Protein AF-A0A2D5AQQ8-F1 (afdb_monomer_lite)

Radius of gyration: 38.86 Å; chains: 1; bounding box: 96×101×120 Å

Sequence (635 aa):
MEVTKKHKAITQNGSYPTLLGGVRILVLSFFFGLIFVCGRGFGGDHSVTSSLGKLTEPLASTINFSTFNPGEGESTKQNLGEILSLFDQFLKAQQISPDGTPEDLDRLYALISRDFIFSTAREDFYDDLYDEIDDKSDKLAEKLEDWEDDQRDADKTGEARKNEKQKPDLGAYLGLRTQAEPLKAQRNQYRQYVAFEKPTLTLLNEARRYPENLRLRQEACNVAIRNLYSLFADQFLGKKDFDPNERNRREKSLVIKAFLFKAQRNRTRFYDDRERGVLVGRWAAKREATNLVDPSRSDRFVGPEILAKLSHEEVSRLDISPTNPMWHTHEVMSKRPDTWSEIERFVEKKVTQELLSKKSFRKDYPDFSYSLSAARRVLFWDDIKVTATSPKADVRDSFDQEWKIKWGEESVVEPVANRLRLLAGSRFSDLCYADICGSSHLLILPSALQRSMNPNKVMPLTKSEFLREMSASRYNFNAEPFIHSSGVITESNADEILAGLPLEAMKPFRKKRLIGRTWIRFRESMVEAKHDVINSGGPVSTDSAVAARDRALRQAMVVSFWTADVDVKEDNHRAVWVRDFGGYPGDQYLEYFHDPGSSLGGLRRSGEVNKLHYRSGTGGFLWADASGMSVYSNS

Foldseek 3Di:
DDDDDDDDDDDDDDDDDDDDDDDDDDDDDPDDDPDDDDDDDDDDDDAPLPQADPLCVVVVVPDDCVVPDDDPPDDPVVVLVVLLVSVCVSCVVLVAHLLQFLVCLVSLLVRLVVRLVVLVVLLVVLVVVLCVLVVVLVVLVVQQVVVVVVQVVCVVVVNNPDCPVPHRDPVVSVVSVVVNVVSVVSNVSSVVVNVLCVVLSVLSVVCVVCVVQRVSSSVSRLVSSLVVSLSSLCSVVPDRPDDCPPPPPPSSCVSSVVSVVVNVVVVVVDPDVVQQQHFCALPSLVLAAWQWDQPVGLPDTQHSVNSRGGGNNSVVNIWGRCQDQWFHTPVCCVVCVCLVVLVQQQQQVVLQVVQCVPVVLCVVPVPDTGGPQLFQQEWEFDAWDQPDPFGKGWIAGLSRFIKMKGDDQLQPLQCVLQSVSVSLTTNDAWDKDKDAQLPGGKYWFDDPVSCVVCVPGQGQQEPVSVQVVSCVGPVNDRCVLFWPDKDFAAPVCLCVRCVSHDPSGDPCNDSVNRHGTMMTTTNIMMMTGDGPQKAWPFFDDPPPVNCSHHPSSVSQVLSLVQQLFQPPDRRQWTWIWHACRPNDHGIGIHIYGYDRHDGNDDPDPRVDHDPPPDPDDQDFDWDADPVGTDGDDPD

pLDDT: mean 73.11, std 22.06, range [23.16, 98.56]

Structure (mmCIF, N/CA/C/O backbone):
data_AF-A0A2D5AQQ8-F1
#
_entry.id   AF-A0A2D5AQQ8-F1
#
loop_
_atom_site.group_PDB
_atom_site.id
_atom_site.type_symbol
_atom_site.label_atom_id
_atom_site.label_alt_id
_atom_site.label_comp_id
_atom_site.label_asym_id
_atom_site.label_entity_id
_atom_site.label_seq_id
_atom_site.pdbx_PDB_ins_code
_atom_site.Cartn_x
_atom_site.Cartn_y
_atom_site.Cartn_z
_atom_site.occupancy
_atom_site.B_iso_or_equiv
_atom_site.auth_seq_id
_atom_site.auth_comp_id
_atom_site.auth_asym_id
_atom_site.auth_atom_id
_atom_site.pdbx_PDB_model_num
ATOM 1 N N . MET A 1 1 ? -19.494 -53.078 -33.749 1.00 33.94 1 MET A N 1
ATOM 2 C CA . MET A 1 1 ? -20.031 -53.043 -35.124 1.00 33.94 1 MET A CA 1
ATOM 3 C C . MET A 1 1 ? -19.773 -51.640 -35.651 1.00 33.94 1 MET A C 1
ATOM 5 O O . MET A 1 1 ? -20.525 -50.735 -35.338 1.00 33.94 1 MET A O 1
ATOM 9 N N . GLU A 1 2 ? -18.564 -51.324 -36.121 1.00 32.50 2 GLU A N 1
ATOM 10 C CA . GLU A 1 2 ? -18.098 -51.587 -37.498 1.00 32.50 2 GLU A CA 1
ATOM 11 C C . GLU A 1 2 ? -19.203 -51.379 -38.534 1.00 32.50 2 GLU A C 1
ATOM 13 O O . GLU A 1 2 ? -20.116 -52.191 -38.582 1.00 32.50 2 GLU A O 1
ATOM 18 N N . VAL A 1 3 ? -19.099 -50.318 -39.344 1.00 31.08 3 VAL A N 1
ATOM 19 C CA . VAL A 1 3 ? -18.904 -50.411 -40.803 1.00 31.08 3 VAL A CA 1
ATOM 20 C C . VAL A 1 3 ? -18.292 -49.093 -41.303 1.00 31.08 3 VAL A C 1
ATOM 22 O O . VAL A 1 3 ? -18.870 -48.015 -41.205 1.00 31.08 3 VAL A O 1
ATOM 25 N N . THR A 1 4 ? -17.097 -49.222 -41.862 1.00 35.16 4 THR A N 1
ATOM 26 C CA . THR A 1 4 ? -16.365 -48.282 -42.714 1.00 35.16 4 THR A CA 1
ATOM 27 C C . THR A 1 4 ? -16.947 -48.258 -44.132 1.00 35.16 4 THR A C 1
ATOM 29 O O . THR A 1 4 ? -17.291 -49.308 -44.666 1.00 35.16 4 THR A O 1
ATOM 32 N N . LYS A 1 5 ? -16.934 -47.103 -44.820 1.00 34.84 5 LYS A N 1
ATOM 33 C CA . LYS A 1 5 ? -16.882 -47.061 -46.297 1.00 34.84 5 LYS A CA 1
ATOM 34 C C . LYS A 1 5 ? -15.979 -45.934 -46.814 1.00 34.84 5 LYS A C 1
ATOM 36 O O . LYS A 1 5 ? -16.268 -44.754 -46.663 1.00 34.84 5 LYS A O 1
ATOM 41 N N . LYS A 1 6 ? -14.884 -46.364 -47.452 1.00 33.94 6 LYS A N 1
ATOM 42 C CA . LYS A 1 6 ? -14.006 -45.635 -48.384 1.00 33.94 6 LYS A CA 1
ATOM 43 C C . LYS A 1 6 ? -14.600 -45.670 -49.799 1.00 33.94 6 LYS A C 1
ATOM 45 O O . LYS A 1 6 ? -14.971 -46.757 -50.223 1.00 33.94 6 LYS A O 1
ATOM 50 N N . HIS A 1 7 ? -14.480 -44.582 -50.562 1.00 29.20 7 HIS A N 1
ATOM 51 C CA . HIS A 1 7 ? -14.282 -44.511 -52.032 1.00 29.20 7 HIS A CA 1
ATOM 52 C C . HIS A 1 7 ? -13.494 -43.203 -52.276 1.00 29.20 7 HIS A C 1
ATOM 54 O O . HIS A 1 7 ? -13.897 -42.177 -51.746 1.00 29.20 7 HIS A O 1
ATOM 60 N N . LYS A 1 8 ? -12.247 -43.144 -52.769 1.00 28.86 8 LYS A N 1
ATOM 61 C CA . LYS A 1 8 ? -11.542 -43.619 -53.985 1.00 28.86 8 LYS A CA 1
ATOM 62 C C . LYS A 1 8 ? -11.820 -42.775 -55.252 1.00 28.86 8 LYS A C 1
ATOM 64 O O . LYS A 1 8 ? -12.834 -42.943 -55.906 1.00 28.86 8 LYS A O 1
ATOM 69 N N . ALA A 1 9 ? -10.848 -41.888 -55.502 1.00 29.45 9 ALA A N 1
ATOM 70 C CA . ALA A 1 9 ? -10.289 -41.298 -56.729 1.00 29.45 9 ALA A CA 1
ATOM 71 C C . ALA A 1 9 ? -10.974 -41.471 -58.100 1.00 29.45 9 ALA A C 1
ATOM 73 O O . ALA A 1 9 ? -11.244 -42.591 -58.526 1.00 29.45 9 ALA A O 1
ATOM 74 N N . ILE A 1 10 ? -11.004 -40.360 -58.854 1.00 27.42 10 ILE A N 1
ATOM 75 C CA . ILE A 1 10 ? -10.934 -40.308 -60.324 1.00 27.42 10 ILE A CA 1
ATOM 76 C C . ILE A 1 10 ? -9.926 -39.212 -60.731 1.00 27.42 10 ILE A C 1
ATOM 78 O O . ILE A 1 10 ? -9.945 -38.105 -60.197 1.00 27.42 10 ILE A O 1
ATOM 82 N N . THR A 1 11 ? -9.026 -39.574 -61.645 1.00 30.53 11 THR A N 1
ATOM 83 C CA . THR A 1 11 ? -7.992 -38.784 -62.343 1.00 30.53 11 THR A CA 1
ATOM 84 C C . THR A 1 11 ? -8.406 -38.501 -63.799 1.00 30.53 11 THR A C 1
ATOM 86 O O . THR A 1 11 ? -9.363 -39.113 -64.263 1.00 30.53 11 THR A O 1
ATOM 89 N N . GLN A 1 12 ? -7.590 -37.686 -64.507 1.00 28.55 12 GLN A N 1
ATOM 90 C CA . GLN A 1 12 ? -7.543 -37.370 -65.966 1.00 28.55 12 GLN A CA 1
ATOM 91 C C . GLN A 1 12 ? -8.239 -36.048 -66.354 1.00 28.55 12 GLN A C 1
ATOM 93 O O . GLN A 1 12 ? -9.327 -35.789 -65.866 1.00 28.55 12 GLN A O 1
ATOM 98 N N . ASN A 1 13 ? -7.731 -35.120 -67.183 1.00 27.23 13 ASN A N 1
ATOM 99 C CA . ASN A 1 13 ? -6.607 -34.940 -68.134 1.00 27.23 13 ASN A CA 1
ATOM 100 C C . ASN A 1 13 ? -6.286 -33.410 -68.128 1.00 27.23 13 ASN A C 1
ATOM 102 O O . ASN A 1 13 ? -7.141 -32.637 -67.718 1.00 27.23 13 ASN A O 1
ATOM 106 N N . GLY A 1 14 ? -5.143 -32.825 -68.498 1.00 25.64 14 GLY A N 1
ATOM 107 C CA . GLY A 1 14 ? -4.124 -33.152 -69.492 1.00 25.64 14 GLY A CA 1
ATOM 108 C C . GLY A 1 14 ? -4.125 -32.068 -70.586 1.00 25.64 14 GLY A C 1
ATOM 109 O O . GLY A 1 14 ? -5.029 -32.081 -71.408 1.00 25.64 14 GLY A O 1
ATOM 110 N N . SER A 1 15 ? -3.133 -31.163 -70.605 1.00 25.69 15 SER A N 1
ATOM 111 C CA . SER A 1 15 ? -2.663 -30.454 -71.819 1.00 25.69 15 SER A CA 1
ATOM 112 C C . SER A 1 15 ? -1.455 -29.545 -71.526 1.00 25.69 15 SER A C 1
ATOM 114 O O . SER A 1 15 ? -1.590 -28.497 -70.897 1.00 25.69 15 SER A O 1
ATOM 116 N N . TYR A 1 16 ? -0.284 -29.963 -72.015 1.00 27.75 16 TYR A N 1
ATOM 117 C CA . TYR A 1 16 ? 0.888 -29.120 -72.296 1.00 27.75 16 TYR A CA 1
ATOM 118 C C . TYR A 1 16 ? 0.703 -28.388 -73.641 1.00 27.75 16 TYR A C 1
ATOM 120 O O . TYR A 1 16 ? -0.118 -28.817 -74.456 1.00 27.75 16 TYR A O 1
ATOM 128 N N . PRO A 1 17 ? 1.514 -27.348 -73.915 1.00 36.34 17 PRO A N 1
ATOM 129 C CA . PRO A 1 17 ? 2.566 -27.575 -74.911 1.00 36.34 17 PRO A CA 1
ATOM 130 C C . PRO A 1 17 ? 3.938 -26.978 -74.540 1.00 36.34 17 PRO A C 1
ATOM 132 O O . PRO A 1 17 ? 4.071 -25.834 -74.116 1.00 36.34 17 PRO A O 1
ATOM 135 N N . THR A 1 18 ? 4.971 -27.785 -74.771 1.00 27.31 18 THR A N 1
ATOM 136 C CA . THR A 1 18 ? 6.353 -27.423 -75.142 1.00 27.31 18 THR A CA 1
ATOM 137 C C . THR A 1 18 ? 6.387 -27.206 -76.678 1.00 27.31 18 THR A C 1
ATOM 139 O O . THR A 1 18 ? 5.566 -27.789 -77.374 1.00 27.31 18 THR A O 1
ATOM 142 N N . LEU A 1 19 ? 7.208 -26.361 -77.320 1.00 29.20 19 LEU A N 1
ATOM 143 C CA . LEU A 1 19 ? 8.674 -26.366 -77.421 1.00 29.20 19 LEU A CA 1
ATOM 144 C C . LEU A 1 19 ? 9.178 -25.128 -78.222 1.00 29.20 19 LEU A C 1
ATOM 146 O O . LEU A 1 19 ? 8.565 -24.734 -79.207 1.00 29.20 19 LEU A O 1
ATOM 150 N N . LEU A 1 20 ? 10.387 -24.689 -77.843 1.00 27.23 20 LEU A N 1
ATOM 151 C CA . LEU A 1 20 ? 11.561 -24.272 -78.648 1.00 27.23 20 LEU A CA 1
ATOM 152 C C . LEU A 1 20 ? 11.636 -22.983 -79.491 1.00 27.23 20 LEU A C 1
ATOM 154 O O . LEU A 1 20 ? 10.937 -22.786 -80.476 1.00 27.23 20 LEU A O 1
ATOM 158 N N . GLY A 1 21 ? 12.734 -22.264 -79.210 1.00 23.16 21 GLY A N 1
ATOM 159 C CA . GLY A 1 21 ? 13.512 -21.416 -80.124 1.00 23.16 21 GLY A CA 1
ATOM 160 C C . GLY A 1 21 ? 14.378 -20.427 -79.327 1.00 23.16 21 GLY A C 1
ATOM 161 O O . GLY A 1 21 ? 13.893 -19.369 -78.965 1.00 23.16 21 GLY A O 1
ATOM 162 N N . GLY A 1 22 ? 15.560 -20.805 -78.816 1.00 24.45 22 GLY A N 1
ATOM 163 C CA . GLY A 1 22 ? 16.864 -20.544 -79.465 1.00 24.45 22 GLY A CA 1
ATOM 164 C C . GLY A 1 22 ? 17.602 -19.365 -78.784 1.00 24.45 22 GLY A C 1
ATOM 165 O O . GLY A 1 22 ? 17.231 -18.222 -78.981 1.00 24.45 22 GLY A O 1
ATOM 166 N N . VAL A 1 23 ? 18.467 -19.591 -77.783 1.00 26.08 23 VAL A N 1
ATOM 167 C CA . VAL A 1 23 ? 19.952 -19.673 -77.860 1.00 26.08 23 VAL A CA 1
ATOM 168 C C . VAL A 1 23 ? 20.679 -18.373 -78.285 1.00 26.08 23 VAL A C 1
ATOM 170 O O . VAL A 1 23 ? 20.826 -18.131 -79.477 1.00 26.08 23 VAL A O 1
ATOM 173 N N . ARG A 1 24 ? 21.237 -17.621 -77.309 1.00 25.31 24 ARG A N 1
ATOM 174 C CA . ARG A 1 24 ? 22.665 -17.184 -77.162 1.00 25.31 24 ARG A CA 1
ATOM 175 C C . ARG A 1 24 ? 22.806 -16.013 -76.165 1.00 25.31 24 ARG A C 1
ATOM 177 O O . ARG A 1 24 ? 22.143 -15.001 -76.306 1.00 25.31 24 ARG A O 1
ATOM 184 N N . ILE A 1 25 ? 23.505 -16.227 -75.043 1.00 27.86 25 ILE A N 1
ATOM 185 C CA . ILE A 1 25 ? 24.854 -15.696 -74.722 1.00 27.86 25 ILE A CA 1
ATOM 186 C C . ILE A 1 25 ? 24.931 -14.156 -74.707 1.00 27.86 25 ILE A C 1
ATOM 188 O O . ILE A 1 25 ? 25.040 -13.557 -75.767 1.00 27.86 25 ILE A O 1
ATOM 192 N N . LEU A 1 26 ? 25.030 -13.550 -73.513 1.00 25.55 26 LEU A N 1
ATOM 193 C CA . LEU A 1 26 ? 26.205 -12.743 -73.144 1.00 25.55 26 LEU A CA 1
ATOM 194 C C . LEU A 1 26 ? 26.279 -12.515 -71.621 1.00 25.55 26 LEU A C 1
ATOM 196 O O . LEU A 1 26 ? 25.471 -11.822 -71.012 1.00 25.55 26 LEU A O 1
ATOM 200 N N . VAL A 1 27 ? 27.288 -13.151 -71.032 1.00 29.39 27 VAL A N 1
ATOM 201 C CA . VAL A 1 27 ? 27.964 -12.762 -69.790 1.00 29.39 27 VAL A CA 1
ATOM 202 C C . VAL A 1 27 ? 28.734 -11.459 -70.063 1.00 29.39 27 VAL A C 1
ATOM 204 O O . VAL A 1 27 ? 29.153 -11.256 -71.197 1.00 29.39 27 VAL A O 1
ATOM 207 N N . LEU A 1 28 ? 28.972 -10.654 -69.018 1.00 26.92 28 LEU A N 1
ATOM 208 C CA . LEU A 1 28 ? 29.737 -9.390 -68.944 1.00 26.92 28 LEU A CA 1
ATOM 209 C C . LEU A 1 28 ? 28.919 -8.094 -69.014 1.00 26.92 28 LEU A C 1
ATOM 211 O O . LEU A 1 28 ? 28.679 -7.549 -70.083 1.00 26.92 28 LEU A O 1
ATOM 215 N N . SER A 1 29 ? 28.619 -7.546 -67.831 1.00 26.56 29 SER A N 1
ATOM 216 C CA . SER A 1 29 ? 28.641 -6.102 -67.522 1.00 26.56 29 SER A CA 1
ATOM 217 C C . SER A 1 29 ? 28.563 -5.922 -65.996 1.00 26.56 29 SER A C 1
ATOM 219 O O . SER A 1 29 ? 27.539 -5.513 -65.464 1.00 26.56 29 SER A O 1
ATOM 221 N N . PHE A 1 30 ? 29.617 -6.316 -65.268 1.00 29.73 30 PHE A N 1
ATOM 222 C CA . PHE A 1 30 ? 29.729 -6.093 -63.809 1.00 29.73 30 PHE A CA 1
ATOM 223 C C . PHE A 1 30 ? 31.038 -5.403 -63.386 1.00 29.73 30 PHE A C 1
ATOM 225 O O . PHE A 1 30 ? 31.320 -5.262 -62.205 1.00 29.73 30 PHE A O 1
ATOM 232 N N . PHE A 1 31 ? 31.832 -4.923 -64.340 1.00 30.69 31 PHE A N 1
ATOM 233 C CA . PHE A 1 31 ? 33.039 -4.144 -64.083 1.00 30.69 31 PHE A CA 1
ATOM 234 C C . PHE A 1 31 ? 33.149 -3.108 -65.194 1.00 30.69 31 PHE A C 1
ATOM 236 O O . PHE A 1 31 ? 33.455 -3.490 -66.311 1.00 30.69 31 PHE A O 1
ATOM 243 N N . PHE A 1 32 ? 32.781 -1.858 -64.905 1.00 25.81 32 PHE A N 1
ATOM 244 C CA . PHE A 1 32 ? 33.241 -0.593 -65.510 1.00 25.81 32 PHE A CA 1
ATOM 245 C C . PHE A 1 32 ? 32.189 0.487 -65.223 1.00 25.81 32 PHE A C 1
ATOM 247 O O . PHE A 1 32 ? 31.262 0.728 -65.987 1.00 25.81 32 PHE A O 1
ATOM 254 N N . GLY A 1 33 ? 32.331 1.101 -64.053 1.00 26.45 33 GLY A N 1
ATOM 255 C CA . GLY A 1 33 ? 31.550 2.252 -63.599 1.00 26.45 33 GLY A CA 1
ATOM 256 C C . GLY A 1 33 ? 32.238 2.957 -62.430 1.00 26.45 33 GLY A C 1
ATOM 257 O O . GLY A 1 33 ? 31.582 3.530 -61.572 1.00 26.45 33 GLY A O 1
ATOM 258 N N . LEU A 1 34 ? 33.565 2.849 -62.361 1.00 30.86 34 LEU A N 1
ATOM 259 C CA . LEU A 1 34 ? 34.442 3.654 -61.523 1.00 30.86 34 LEU A CA 1
ATOM 260 C C . LEU A 1 34 ? 35.452 4.278 -62.491 1.00 30.86 34 LEU A C 1
ATOM 262 O O . LEU A 1 34 ? 35.959 3.568 -63.356 1.00 30.86 34 LEU A O 1
ATOM 266 N N . ILE A 1 35 ? 35.760 5.563 -62.301 1.00 32.66 35 ILE A N 1
ATOM 267 C CA . ILE A 1 35 ? 36.678 6.399 -63.100 1.00 32.66 35 ILE A CA 1
ATOM 268 C C . ILE A 1 35 ? 36.011 7.082 -64.313 1.00 32.66 35 ILE A C 1
ATOM 270 O O . ILE A 1 35 ? 36.156 6.637 -65.443 1.00 32.66 35 ILE A O 1
ATOM 274 N N . PHE A 1 36 ? 35.287 8.180 -64.055 1.00 28.16 36 PHE A N 1
ATOM 275 C CA . PHE A 1 36 ? 35.429 9.502 -64.707 1.00 28.16 36 PHE A CA 1
ATOM 276 C C . PHE A 1 36 ? 34.221 10.382 -64.345 1.00 28.16 36 PHE A C 1
ATOM 278 O O . PHE A 1 36 ? 33.198 10.276 -65.001 1.00 28.16 36 PHE A O 1
ATOM 285 N N . VAL A 1 37 ? 34.341 11.247 -63.329 1.00 26.22 37 VAL A N 1
ATOM 286 C CA . VAL A 1 37 ? 33.884 12.656 -63.353 1.00 26.22 37 VAL A CA 1
ATOM 287 C C . VAL A 1 37 ? 34.660 13.389 -62.250 1.00 26.22 37 VAL A C 1
ATOM 289 O O . VAL A 1 37 ? 34.197 13.527 -61.123 1.00 26.22 37 VAL A O 1
ATOM 292 N N . CYS A 1 38 ? 35.862 13.860 -62.580 1.00 30.09 38 CYS A N 1
ATOM 293 C CA . CYS A 1 38 ? 36.420 15.043 -61.932 1.00 30.09 38 CYS A CA 1
ATOM 294 C C . CYS A 1 38 ? 36.072 16.244 -62.815 1.00 30.09 38 CYS A C 1
ATOM 296 O O . CYS A 1 38 ? 36.382 16.240 -64.005 1.00 30.09 38 CYS A O 1
ATOM 298 N N . GLY A 1 39 ? 35.457 17.265 -62.216 1.00 27.92 39 GLY A N 1
ATOM 299 C CA . GLY A 1 39 ? 35.404 18.620 -62.764 1.00 27.92 39 GLY A CA 1
ATOM 300 C C . GLY A 1 39 ? 34.086 19.037 -63.419 1.00 27.92 39 GLY A C 1
ATOM 301 O O . GLY A 1 39 ? 33.950 18.953 -64.636 1.00 27.92 39 GLY A O 1
ATOM 302 N N . ARG A 1 40 ? 33.169 19.607 -62.620 1.00 26.81 40 ARG A N 1
ATOM 303 C CA . ARG A 1 40 ? 32.424 20.840 -62.956 1.00 26.81 40 ARG A CA 1
ATOM 304 C C . ARG A 1 40 ? 31.558 21.323 -61.781 1.00 26.81 40 ARG A C 1
ATOM 306 O O . ARG A 1 40 ? 30.641 20.627 -61.375 1.00 26.81 40 ARG A O 1
ATOM 313 N N . GLY A 1 41 ? 31.840 22.547 -61.326 1.00 25.22 41 GLY A N 1
ATOM 314 C CA . GLY A 1 41 ? 30.868 23.491 -60.758 1.00 25.22 41 GLY A CA 1
ATOM 315 C C . GLY A 1 41 ? 30.370 23.243 -59.334 1.00 25.22 41 GLY A C 1
ATOM 316 O O . GLY A 1 41 ? 29.338 22.614 -59.142 1.00 25.22 41 GLY A O 1
ATOM 317 N N . PHE A 1 42 ? 31.034 23.859 -58.352 1.00 34.62 42 PHE A N 1
ATOM 318 C CA . PHE A 1 42 ? 30.402 24.235 -57.084 1.00 34.62 42 PHE A CA 1
ATOM 319 C C . PHE A 1 42 ? 29.355 25.323 -57.364 1.00 34.62 42 PHE A C 1
ATOM 321 O O . PHE A 1 42 ? 29.704 26.406 -57.832 1.00 34.62 42 PHE A O 1
ATOM 328 N N . GLY A 1 43 ? 28.083 25.029 -57.103 1.00 30.59 43 GLY A N 1
ATOM 329 C CA . GLY A 1 43 ? 26.989 25.985 -57.265 1.00 30.59 43 GLY A CA 1
ATOM 330 C C . GLY A 1 43 ? 25.637 25.291 -57.371 1.00 30.59 43 GLY A C 1
ATOM 331 O O . GLY A 1 43 ? 25.090 25.163 -58.461 1.00 30.59 43 GLY A O 1
ATOM 332 N N . GLY A 1 44 ? 25.110 24.826 -56.241 1.00 26.28 44 GLY A N 1
ATOM 333 C CA . GLY A 1 44 ? 23.757 24.290 -56.147 1.00 26.28 44 GLY A CA 1
ATOM 334 C C . GLY A 1 44 ? 23.401 23.996 -54.696 1.00 26.28 44 GLY A C 1
ATOM 335 O O . GLY A 1 44 ? 24.135 23.280 -54.021 1.00 26.28 44 GLY A O 1
ATOM 336 N N . ASP A 1 45 ? 22.299 24.576 -54.224 1.00 32.78 45 ASP A N 1
ATOM 337 C CA . ASP A 1 45 ? 21.708 24.346 -52.906 1.00 32.78 45 ASP A CA 1
ATOM 338 C C . ASP A 1 45 ? 21.545 22.846 -52.617 1.00 32.78 45 ASP A C 1
ATOM 340 O O . ASP A 1 45 ? 20.582 22.207 -53.050 1.00 32.78 45 ASP A O 1
ATOM 344 N N . HIS A 1 46 ? 22.471 22.266 -51.856 1.00 27.42 46 HIS A N 1
ATOM 345 C CA . HIS A 1 46 ? 22.326 20.906 -51.354 1.00 27.42 46 HIS A CA 1
ATOM 346 C C . HIS A 1 46 ? 21.493 20.918 -50.070 1.00 27.42 46 HIS A C 1
ATOM 348 O O . HIS A 1 46 ? 21.778 21.642 -49.116 1.00 27.42 46 HIS A O 1
ATOM 354 N N . SER A 1 47 ? 20.412 20.132 -50.059 1.00 34.00 47 SER A N 1
ATOM 355 C CA . SER A 1 47 ? 19.493 20.061 -48.928 1.00 34.00 47 SER A CA 1
ATOM 356 C C . SER A 1 47 ? 20.135 19.357 -47.728 1.00 34.00 47 SER A C 1
ATOM 358 O O . SER A 1 47 ? 20.699 18.266 -47.835 1.00 34.00 47 SER A O 1
ATOM 360 N N . VAL A 1 48 ? 19.956 19.958 -46.551 1.00 34.50 48 VAL A N 1
ATOM 361 C CA . VAL A 1 48 ? 20.337 19.409 -45.234 1.00 34.50 48 VAL A CA 1
ATOM 362 C C . VAL A 1 48 ? 19.528 18.139 -44.881 1.00 34.50 48 VAL A C 1
ATOM 364 O O . VAL A 1 48 ? 19.812 17.462 -43.904 1.00 34.50 48 VAL A O 1
ATOM 367 N N . THR A 1 49 ? 18.549 17.753 -45.707 1.00 37.31 49 THR A N 1
ATOM 368 C CA . THR A 1 49 ? 17.746 16.528 -45.549 1.00 37.31 49 THR A CA 1
ATOM 369 C C . THR A 1 49 ? 18.361 15.275 -46.192 1.00 37.31 49 THR A C 1
ATOM 371 O O . THR A 1 49 ? 17.765 14.207 -46.108 1.00 37.31 49 THR A O 1
ATOM 374 N N . SER A 1 50 ? 19.530 15.370 -46.836 1.00 36.38 50 SER A N 1
ATOM 375 C CA . SER A 1 50 ? 20.137 14.253 -47.587 1.00 36.38 50 SER A CA 1
ATOM 376 C C . SER A 1 50 ? 21.014 13.294 -46.761 1.00 36.38 50 SER A C 1
ATOM 378 O O . SER A 1 50 ? 21.450 12.271 -47.285 1.00 36.38 50 SER A O 1
ATOM 380 N N . SER A 1 51 ? 21.283 13.572 -45.481 1.00 39.88 51 SER A N 1
ATOM 381 C CA . SER A 1 51 ? 22.363 12.893 -44.739 1.00 39.88 51 SER A CA 1
ATOM 382 C C . SER A 1 51 ? 21.954 11.738 -43.809 1.00 39.88 51 SER A C 1
ATOM 384 O O . SER A 1 51 ? 22.748 11.327 -42.969 1.00 39.88 51 SER A O 1
ATOM 386 N N . LEU A 1 52 ? 20.775 11.130 -43.973 1.00 39.91 52 LEU A N 1
ATOM 387 C CA . LEU A 1 52 ? 20.442 9.851 -43.325 1.00 39.91 52 LEU A CA 1
ATOM 388 C C . LEU A 1 52 ? 19.707 8.949 -44.320 1.00 39.91 52 LEU A C 1
ATOM 390 O O . LEU A 1 52 ? 18.640 9.324 -44.780 1.00 39.91 52 LEU A O 1
ATOM 394 N N . GLY A 1 53 ? 20.264 7.772 -44.626 1.00 46.25 53 GLY A N 1
ATOM 395 C CA . GLY A 1 53 ? 19.579 6.628 -45.245 1.00 46.25 53 GLY A CA 1
ATOM 396 C C . GLY A 1 53 ? 19.055 6.808 -46.678 1.00 46.25 53 GLY A C 1
ATOM 397 O O . GLY A 1 53 ? 17.944 7.285 -46.893 1.00 46.25 53 GLY A O 1
ATOM 398 N N . LYS A 1 54 ? 19.760 6.237 -47.665 1.00 51.91 54 LYS A N 1
ATOM 399 C CA . LYS A 1 54 ? 19.209 6.001 -49.020 1.00 51.91 54 LYS A CA 1
ATOM 400 C C . LYS A 1 54 ? 17.992 5.058 -49.027 1.00 51.91 54 LYS A C 1
ATOM 402 O O . LYS A 1 54 ? 17.358 4.879 -50.064 1.00 51.91 54 LYS A O 1
ATOM 407 N N . LEU A 1 55 ? 17.659 4.438 -47.889 1.00 50.88 55 LEU A N 1
ATOM 408 C CA . LEU A 1 55 ? 16.497 3.562 -47.717 1.00 50.88 55 LEU A CA 1
ATOM 409 C C . LEU A 1 55 ? 15.161 4.217 -48.079 1.00 50.88 55 LEU A C 1
ATOM 411 O O . LEU A 1 55 ? 14.285 3.527 -48.595 1.00 50.88 55 LEU A O 1
ATOM 415 N N . THR A 1 56 ? 14.998 5.518 -47.835 1.00 44.81 56 THR A N 1
ATOM 416 C CA . THR A 1 56 ? 13.706 6.216 -47.983 1.00 44.81 56 THR A CA 1
ATOM 417 C C . THR A 1 56 ? 13.690 7.251 -49.105 1.00 44.81 56 THR A C 1
ATOM 419 O O . THR A 1 56 ? 12.623 7.744 -49.463 1.00 44.81 56 THR A O 1
ATOM 422 N N . GLU A 1 57 ? 14.840 7.527 -49.724 1.00 44.69 57 GLU A N 1
ATOM 423 C CA . GLU A 1 57 ? 15.019 8.476 -50.834 1.00 44.69 57 GLU A CA 1
ATOM 424 C C . GLU A 1 57 ? 14.078 8.208 -52.040 1.00 44.69 57 GLU A C 1
ATOM 426 O O . GLU A 1 57 ? 13.484 9.157 -52.567 1.00 44.69 57 GLU A O 1
ATOM 431 N N . PRO A 1 58 ? 13.816 6.941 -52.444 1.00 41.22 58 PRO A N 1
ATOM 432 C CA . PRO A 1 58 ? 12.840 6.642 -53.499 1.00 41.22 58 PRO A CA 1
ATOM 433 C C . PRO A 1 58 ? 11.384 6.968 -53.114 1.00 41.22 58 PRO A C 1
ATOM 435 O O . PRO A 1 58 ? 10.554 7.220 -53.985 1.00 41.22 58 PRO A O 1
ATOM 438 N N . LEU A 1 59 ? 11.061 6.977 -51.814 1.00 40.16 59 LEU A N 1
ATOM 439 C CA . LEU A 1 59 ? 9.729 7.318 -51.295 1.00 40.16 59 LEU A CA 1
ATOM 440 C C . LEU A 1 59 ? 9.581 8.834 -51.083 1.00 40.16 59 LEU A C 1
ATOM 442 O O . LEU A 1 59 ? 8.542 9.414 -51.385 1.00 40.16 59 LEU A O 1
ATOM 446 N N . ALA A 1 60 ? 10.642 9.489 -50.603 1.00 40.72 60 ALA A N 1
ATOM 447 C CA . ALA A 1 60 ? 10.669 10.930 -50.367 1.00 40.72 60 ALA A CA 1
ATOM 448 C C . ALA A 1 60 ? 10.552 11.751 -51.670 1.00 40.72 60 ALA A C 1
ATOM 450 O O . ALA A 1 60 ? 10.135 12.905 -51.654 1.00 40.72 60 ALA A O 1
ATOM 451 N N . SER A 1 61 ? 10.903 11.156 -52.812 1.00 37.41 61 SER A N 1
ATOM 452 C CA . SER A 1 61 ? 10.799 11.781 -54.137 1.00 37.41 61 SER A CA 1
ATOM 453 C C . SER A 1 61 ? 9.459 11.537 -54.845 1.00 37.41 61 SER A C 1
ATOM 455 O O . SER A 1 61 ? 9.128 12.266 -55.778 1.00 37.41 61 SER A O 1
ATOM 457 N N . THR A 1 62 ? 8.670 10.546 -54.416 1.00 36.41 62 THR A N 1
ATOM 458 C CA . THR A 1 62 ? 7.385 10.173 -55.044 1.00 36.41 62 THR A CA 1
ATOM 459 C C . THR A 1 62 ? 6.156 10.742 -54.334 1.00 36.41 62 THR A C 1
ATOM 461 O O . THR A 1 62 ? 5.057 10.704 -54.886 1.00 36.41 62 THR A O 1
ATOM 464 N N . ILE A 1 63 ? 6.321 11.310 -53.140 1.00 40.69 63 ILE A N 1
ATOM 465 C CA . ILE A 1 63 ? 5.227 11.852 -52.331 1.00 40.69 63 ILE A CA 1
ATOM 466 C C . ILE A 1 63 ? 5.329 13.385 -52.308 1.00 40.69 63 ILE A C 1
ATOM 468 O O . ILE A 1 63 ? 6.347 13.955 -51.925 1.00 40.69 63 ILE A O 1
ATOM 472 N N . ASN A 1 64 ? 4.266 14.083 -52.723 1.00 39.91 64 ASN A N 1
ATOM 473 C CA . ASN A 1 64 ? 4.221 15.547 -52.693 1.00 39.91 64 ASN A CA 1
ATOM 474 C C . ASN A 1 64 ? 3.881 16.067 -51.281 1.00 39.91 64 ASN A C 1
ATOM 476 O O . ASN A 1 64 ? 2.716 16.264 -50.934 1.00 39.91 64 ASN A O 1
ATOM 480 N N . PHE A 1 65 ? 4.913 16.344 -50.483 1.00 44.41 65 PHE A N 1
ATOM 481 C CA . PHE A 1 65 ? 4.796 16.786 -49.084 1.00 44.41 65 PHE A CA 1
ATOM 482 C C . PHE A 1 65 ? 4.429 18.268 -48.878 1.00 44.41 65 PHE A C 1
ATOM 484 O O . PHE A 1 65 ? 4.375 18.732 -47.733 1.00 44.41 65 PHE A O 1
ATOM 491 N N . SER A 1 66 ? 4.188 19.028 -49.953 1.00 40.59 66 SER A N 1
ATOM 492 C CA . SER A 1 66 ? 3.719 20.425 -49.867 1.00 40.59 66 SER A CA 1
ATOM 493 C C . SER A 1 66 ? 2.238 20.539 -49.481 1.00 40.59 66 SER A C 1
ATOM 495 O O . SER A 1 66 ? 1.799 21.588 -49.025 1.00 40.59 66 SER A O 1
ATOM 497 N N . THR A 1 67 ? 1.487 19.441 -49.596 1.00 40.25 67 THR A N 1
ATOM 498 C CA . THR A 1 67 ? 0.074 19.340 -49.189 1.00 40.25 67 THR A CA 1
ATOM 499 C C . THR A 1 67 ? -0.107 18.989 -47.705 1.00 40.25 67 THR A C 1
ATOM 501 O O . THR A 1 67 ? -1.207 19.094 -47.178 1.00 40.25 67 THR A O 1
ATOM 504 N N . PHE A 1 68 ? 0.983 18.642 -47.009 1.00 43.34 68 PHE A N 1
ATOM 505 C CA . PHE A 1 68 ? 1.030 18.278 -45.586 1.00 43.34 68 PHE A CA 1
ATOM 506 C C . PHE A 1 68 ? 1.279 19.499 -44.682 1.00 43.34 68 PHE A C 1
ATOM 508 O O . PHE A 1 68 ? 2.214 19.516 -43.876 1.00 43.34 68 PHE A O 1
ATOM 515 N N . ASN A 1 69 ? 0.471 20.545 -44.847 1.00 41.19 69 ASN A N 1
ATOM 516 C CA . ASN A 1 69 ? 0.346 21.606 -43.851 1.00 41.19 69 ASN A CA 1
ATOM 517 C C . ASN A 1 69 ? -1.021 21.439 -43.182 1.00 41.19 69 ASN A C 1
ATOM 519 O O . ASN A 1 69 ? -2.026 21.751 -43.823 1.00 41.19 69 ASN A O 1
ATOM 523 N N . PRO A 1 70 ? -1.096 20.944 -41.934 1.00 41.09 70 PRO A N 1
ATOM 524 C CA . PRO A 1 70 ? -2.345 21.022 -41.198 1.00 41.09 70 PRO A CA 1
ATOM 525 C C . PRO A 1 70 ? -2.691 22.500 -41.002 1.00 41.09 70 PRO A C 1
ATOM 527 O O . PRO A 1 70 ? -1.809 23.324 -40.737 1.00 41.09 70 PRO A O 1
ATOM 530 N N . GLY A 1 71 ? -3.974 22.837 -41.122 1.00 39.97 71 GLY A N 1
ATOM 531 C CA . GLY A 1 71 ? -4.455 24.112 -40.600 1.00 39.97 71 GLY A CA 1
ATOM 532 C C . GLY A 1 71 ? -4.126 24.202 -39.107 1.00 39.97 71 GLY A C 1
ATOM 533 O O . GLY A 1 71 ? -4.096 23.181 -38.410 1.00 39.97 71 GLY A O 1
ATOM 534 N N . GLU A 1 72 ? -3.844 25.405 -38.605 1.00 35.59 72 GLU A N 1
ATOM 535 C CA . GLU A 1 72 ? -3.678 25.621 -37.165 1.00 35.59 72 GLU A CA 1
ATOM 536 C C . GLU A 1 72 ? -4.876 25.017 -36.408 1.00 35.59 72 GLU A C 1
ATOM 538 O O . GLU A 1 72 ? -6.011 25.457 -36.577 1.00 35.59 72 GLU A O 1
ATOM 543 N N . GLY A 1 73 ? -4.625 23.984 -35.595 1.00 40.94 73 GLY A N 1
ATOM 544 C CA . GLY A 1 73 ? -5.638 23.356 -34.738 1.00 40.94 73 GLY A CA 1
ATOM 545 C C . GLY A 1 73 ? -6.012 21.899 -35.045 1.00 40.94 73 GLY A C 1
ATOM 546 O O . GLY A 1 73 ? -6.767 21.319 -34.265 1.00 40.94 73 GLY A O 1
ATOM 547 N N . GLU A 1 74 ? -5.491 21.260 -36.099 1.00 40.78 74 GLU A N 1
ATOM 548 C CA . GLU A 1 74 ? -5.762 19.830 -36.346 1.00 40.78 74 GLU A CA 1
ATOM 549 C C . GLU A 1 74 ? -4.897 18.881 -35.493 1.00 40.78 74 GLU A C 1
ATOM 551 O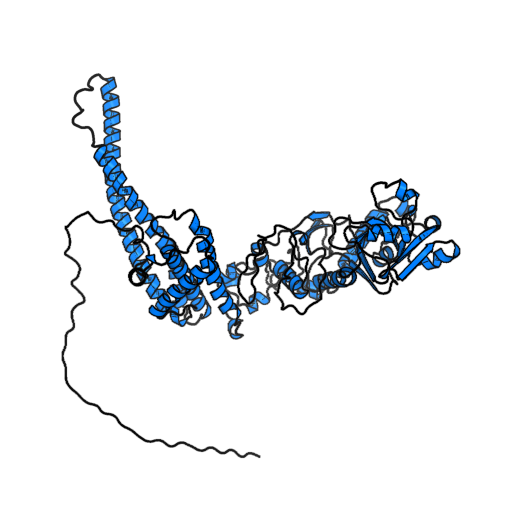 O . GLU A 1 74 ? -3.716 19.115 -35.226 1.00 40.78 74 GLU A O 1
ATOM 556 N N . SER A 1 75 ? -5.513 17.790 -35.015 1.00 44.81 75 SER A N 1
ATOM 557 C CA . SER A 1 75 ? -4.938 16.931 -33.974 1.00 44.81 75 SER A CA 1
ATOM 558 C C . SER A 1 75 ? -3.752 16.086 -34.465 1.00 44.81 75 SER A C 1
ATOM 560 O O . SER A 1 75 ? -3.827 15.382 -35.472 1.00 44.81 75 SER A O 1
ATOM 562 N N . THR A 1 76 ? -2.690 16.031 -33.658 1.00 48.44 76 THR A N 1
ATOM 563 C CA . THR A 1 76 ? -1.463 15.230 -33.854 1.00 48.44 76 THR A CA 1
ATOM 564 C C . THR A 1 76 ? -1.722 13.728 -34.095 1.00 48.44 76 THR A C 1
ATOM 566 O O . THR A 1 76 ? -0.842 13.009 -34.565 1.00 48.44 76 THR A O 1
ATOM 569 N N . LYS A 1 77 ? -2.928 13.227 -33.781 1.00 42.81 77 LYS A N 1
ATOM 570 C CA . LYS A 1 77 ? -3.335 11.821 -33.950 1.00 42.81 77 LYS A CA 1
ATOM 571 C C . LYS A 1 77 ? -3.582 11.427 -35.412 1.00 42.81 77 LYS A C 1
ATOM 573 O O . LYS A 1 77 ? -3.307 10.282 -35.760 1.00 42.81 77 LYS A O 1
ATOM 578 N N . GLN A 1 78 ? -4.080 12.339 -36.248 1.00 47.12 78 GLN A N 1
ATOM 579 C CA . GLN A 1 78 ? -4.412 12.049 -37.651 1.00 47.12 78 GLN A CA 1
ATOM 580 C C . GLN A 1 78 ? -3.128 11.909 -38.490 1.00 47.12 78 GLN A C 1
ATOM 582 O O . GLN A 1 78 ? -2.928 10.895 -39.156 1.00 47.12 78 GLN A O 1
ATOM 587 N N . ASN A 1 79 ? -2.177 12.825 -38.279 1.00 54.50 79 ASN A N 1
ATOM 588 C CA . ASN A 1 79 ? -0.840 12.796 -38.886 1.00 54.50 79 ASN A CA 1
ATOM 589 C C . ASN A 1 79 ? -0.033 11.545 -38.492 1.00 54.50 79 ASN A C 1
ATOM 591 O O . ASN A 1 79 ? 0.719 11.000 -39.297 1.00 54.50 79 ASN A O 1
ATOM 595 N N . LEU A 1 80 ? -0.209 11.046 -37.262 1.00 56.00 80 LEU A N 1
ATOM 596 C CA . LEU A 1 80 ? 0.468 9.834 -36.799 1.00 56.00 80 LEU A CA 1
ATOM 597 C C . LEU A 1 80 ? -0.003 8.580 -37.554 1.00 56.00 80 LEU A C 1
ATOM 599 O O . LEU A 1 80 ? 0.812 7.720 -37.881 1.00 56.00 80 LEU A O 1
ATOM 603 N N . GLY A 1 81 ? -1.305 8.469 -37.837 1.00 59.44 81 GLY A N 1
ATOM 604 C CA . GLY A 1 81 ? -1.867 7.336 -38.577 1.00 59.44 81 GLY A CA 1
ATOM 605 C C . GLY A 1 81 ? -1.341 7.244 -40.012 1.00 59.44 81 GLY A C 1
ATOM 606 O O . GLY A 1 81 ? -1.032 6.152 -40.489 1.00 59.44 81 GLY A O 1
ATOM 607 N N . GLU A 1 82 ? -1.171 8.388 -40.671 1.00 62.59 82 GLU A N 1
ATOM 608 C CA . GLU A 1 82 ? -0.667 8.466 -42.045 1.00 62.59 82 GLU A CA 1
ATOM 609 C C . GLU A 1 82 ? 0.836 8.174 -42.134 1.00 62.59 82 GLU A C 1
ATOM 611 O O . GLU A 1 82 ? 1.252 7.389 -42.986 1.00 62.59 82 GLU A O 1
ATOM 616 N N .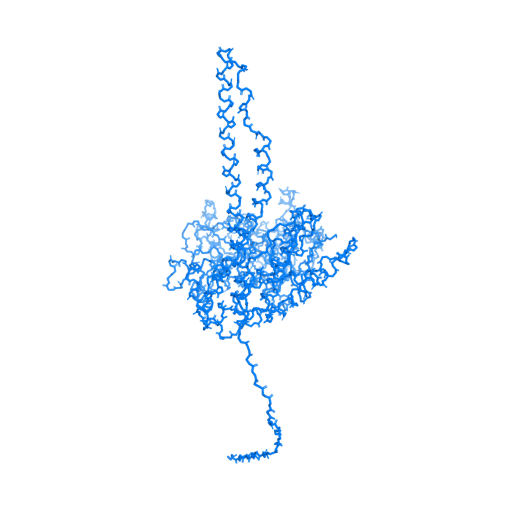 ILE A 1 83 ? 1.644 8.693 -41.199 1.00 63.09 83 ILE A N 1
ATOM 617 C CA . ILE A 1 83 ? 3.078 8.361 -41.095 1.00 63.09 83 ILE A CA 1
ATOM 618 C C . ILE A 1 83 ? 3.274 6.853 -40.893 1.00 63.09 83 ILE A C 1
ATOM 620 O O . ILE A 1 83 ? 4.113 6.237 -41.554 1.00 63.09 83 ILE A O 1
ATOM 624 N N . LEU A 1 84 ? 2.477 6.241 -40.009 1.00 65.00 84 LEU A N 1
ATOM 625 C CA . LEU A 1 84 ? 2.517 4.795 -39.782 1.00 65.00 84 LEU A CA 1
ATOM 626 C C . LEU A 1 84 ? 2.110 4.013 -41.040 1.00 65.00 84 LEU A C 1
ATOM 628 O O . LEU A 1 84 ? 2.734 3.001 -41.349 1.00 65.00 84 LEU A O 1
ATOM 632 N N . SER A 1 85 ? 1.118 4.492 -41.796 1.00 70.62 85 SER A N 1
ATOM 633 C CA . SER A 1 85 ? 0.700 3.863 -43.055 1.00 70.62 85 SER A CA 1
ATOM 634 C C . SER A 1 85 ? 1.791 3.909 -44.128 1.00 70.62 85 SER A C 1
ATOM 636 O O . SER A 1 85 ? 2.032 2.905 -44.799 1.00 70.62 85 SER A O 1
ATOM 638 N N . LEU A 1 86 ? 2.489 5.040 -44.273 1.00 70.25 86 LEU A N 1
ATOM 639 C CA . LEU A 1 86 ? 3.586 5.187 -45.235 1.00 70.25 86 LEU A CA 1
ATOM 640 C C . LEU A 1 86 ? 4.770 4.276 -44.904 1.00 70.25 86 LEU A C 1
ATOM 642 O O . LEU A 1 86 ? 5.362 3.675 -45.802 1.00 70.25 86 LEU A O 1
ATOM 646 N N . PHE A 1 87 ? 5.090 4.115 -43.621 1.00 74.81 87 PHE A N 1
ATOM 647 C CA . PHE A 1 87 ? 6.129 3.175 -43.225 1.00 74.81 87 PHE A CA 1
ATOM 648 C C . PHE A 1 87 ? 5.714 1.714 -43.440 1.00 74.81 87 PHE A C 1
ATOM 650 O O . PHE A 1 87 ? 6.515 0.916 -43.926 1.00 74.81 87 PHE A O 1
ATOM 657 N N . ASP A 1 88 ? 4.458 1.356 -43.151 1.00 75.38 88 ASP A N 1
ATOM 658 C CA . ASP A 1 88 ? 3.936 0.013 -43.436 1.00 75.38 88 ASP A CA 1
ATOM 659 C C . ASP A 1 88 ? 4.029 -0.295 -44.949 1.00 75.38 88 ASP A C 1
ATOM 661 O O . ASP A 1 88 ? 4.381 -1.411 -45.341 1.00 75.38 88 ASP A O 1
ATOM 665 N N . GLN A 1 89 ? 3.790 0.700 -45.815 1.00 77.44 89 GLN A N 1
ATOM 666 C CA . GLN A 1 89 ? 3.994 0.578 -47.266 1.00 77.44 89 GLN A CA 1
ATOM 667 C C . GLN A 1 89 ? 5.470 0.388 -47.637 1.00 77.44 89 GLN A C 1
ATOM 669 O O . GLN A 1 89 ? 5.777 -0.454 -48.484 1.00 77.44 89 GLN A O 1
ATOM 674 N N . PHE A 1 90 ? 6.383 1.120 -46.992 1.00 80.06 90 PHE A N 1
ATOM 675 C CA . PHE A 1 90 ? 7.824 0.945 -47.173 1.00 80.06 90 PHE A CA 1
ATOM 676 C C . PHE A 1 90 ? 8.273 -0.477 -46.805 1.00 80.06 90 PHE A C 1
ATOM 678 O O . PHE A 1 90 ? 8.915 -1.142 -47.620 1.00 80.06 90 PHE A O 1
ATOM 685 N N . LEU A 1 91 ? 7.887 -0.982 -45.628 1.00 79.31 91 LEU A N 1
ATOM 686 C CA . LEU A 1 91 ? 8.218 -2.348 -45.216 1.00 79.31 91 LEU A CA 1
ATOM 687 C C . LEU A 1 91 ? 7.657 -3.377 -46.196 1.00 79.31 91 LEU A C 1
ATOM 689 O O . LEU A 1 91 ? 8.377 -4.275 -46.633 1.00 79.31 91 LEU A O 1
ATOM 693 N N . LYS A 1 92 ? 6.404 -3.196 -46.625 1.00 80.56 92 LYS A N 1
ATOM 694 C CA . LYS A 1 92 ? 5.773 -4.069 -47.617 1.00 80.56 92 LYS A CA 1
ATOM 695 C C . LYS A 1 92 ? 6.530 -4.075 -48.949 1.00 80.56 92 LYS A C 1
ATOM 697 O O . LYS A 1 92 ? 6.677 -5.140 -49.545 1.00 80.56 92 LYS A O 1
ATOM 702 N N . ALA A 1 93 ? 7.048 -2.930 -49.399 1.00 77.81 93 ALA A N 1
ATOM 703 C CA . ALA A 1 93 ? 7.879 -2.842 -50.603 1.00 77.81 93 ALA A CA 1
ATOM 704 C C . ALA A 1 93 ? 9.211 -3.601 -50.456 1.00 77.81 93 ALA A C 1
ATOM 706 O O . ALA A 1 93 ? 9.702 -4.172 -51.428 1.00 77.81 93 ALA A O 1
ATOM 707 N N . GLN A 1 94 ? 9.755 -3.677 -49.238 1.00 81.56 94 GLN A N 1
ATOM 708 C CA . GLN A 1 94 ? 10.917 -4.511 -48.905 1.00 81.56 94 GLN A CA 1
ATOM 709 C C . GLN A 1 94 ? 10.553 -5.981 -48.624 1.00 81.56 94 GLN A C 1
ATOM 711 O O . GLN A 1 94 ? 11.423 -6.770 -48.255 1.00 81.56 94 GLN A O 1
ATOM 716 N N . GLN A 1 95 ? 9.282 -6.367 -48.800 1.00 87.12 95 GLN A N 1
ATOM 717 C CA . GLN A 1 95 ? 8.743 -7.682 -48.437 1.00 87.12 95 GLN A CA 1
ATOM 718 C C . GLN A 1 95 ? 8.954 -8.027 -46.954 1.00 87.12 95 GLN A C 1
ATOM 720 O O . GLN A 1 95 ? 9.172 -9.184 -46.609 1.00 87.12 95 GLN A O 1
ATOM 725 N N . ILE A 1 96 ? 8.913 -7.026 -46.078 1.00 84.12 96 ILE A N 1
ATOM 726 C CA . ILE A 1 96 ? 9.025 -7.179 -44.627 1.00 84.12 96 ILE A CA 1
ATOM 727 C C . ILE A 1 96 ? 7.637 -6.992 -44.019 1.00 84.12 96 ILE A C 1
ATOM 729 O O . ILE A 1 96 ? 6.925 -6.044 -44.365 1.00 84.12 96 ILE A O 1
ATOM 733 N N . SER A 1 97 ? 7.234 -7.885 -43.115 1.00 82.38 97 SER A N 1
ATOM 734 C CA . SER A 1 97 ? 5.994 -7.693 -42.364 1.00 82.38 97 SER A CA 1
ATOM 735 C C . SER A 1 97 ? 6.103 -6.469 -41.444 1.00 82.38 97 SER A C 1
ATOM 737 O O . SER A 1 97 ? 7.109 -6.337 -40.743 1.00 82.38 97 SER A O 1
ATOM 739 N N . PRO A 1 98 ? 5.062 -5.618 -41.338 1.00 72.62 98 PRO A N 1
ATOM 740 C CA . PRO A 1 98 ? 4.984 -4.574 -40.310 1.00 72.62 98 PRO A CA 1
ATOM 741 C C . PRO A 1 98 ? 5.160 -5.090 -38.875 1.00 72.62 98 PRO A C 1
ATOM 743 O O . PRO A 1 98 ? 5.549 -4.334 -37.985 1.00 72.62 98 PRO A O 1
ATOM 746 N N . ASP A 1 99 ? 4.894 -6.381 -38.657 1.00 70.94 99 ASP A N 1
ATOM 747 C CA . ASP A 1 99 ? 5.022 -7.052 -37.364 1.00 70.94 99 ASP A CA 1
ATOM 748 C C . ASP A 1 99 ? 6.407 -7.686 -37.124 1.00 70.94 99 ASP A C 1
ATOM 750 O O . ASP A 1 99 ? 6.660 -8.182 -36.028 1.00 70.94 99 ASP A O 1
ATOM 754 N N . GLY A 1 100 ? 7.306 -7.681 -38.117 1.00 73.00 100 GLY A N 1
ATOM 755 C CA . GLY A 1 100 ? 8.683 -8.177 -37.989 1.00 73.00 100 GLY A CA 1
ATOM 756 C C . GLY A 1 100 ? 8.777 -9.636 -37.595 1.00 73.00 100 GLY A C 1
ATOM 757 O O . GLY A 1 100 ? 9.284 -9.960 -36.526 1.00 73.00 100 GLY A O 1
ATOM 758 N N . THR A 1 101 ? 8.280 -10.515 -38.453 1.00 81.06 101 THR A N 1
ATOM 759 C CA . THR A 1 101 ? 8.208 -11.959 -38.200 1.00 81.06 101 THR A CA 1
ATOM 760 C C . THR A 1 101 ? 9.588 -12.630 -38.270 1.00 81.06 101 THR A C 1
ATOM 762 O O . THR A 1 101 ? 10.512 -12.060 -38.857 1.00 81.06 101 THR A O 1
ATOM 765 N N . PRO A 1 102 ? 9.791 -13.841 -37.710 1.00 80.38 102 PRO A N 1
ATOM 766 C CA . PRO A 1 102 ? 11.086 -14.528 -37.765 1.00 80.38 102 PRO A CA 1
ATOM 767 C C . PRO A 1 102 ? 11.556 -14.837 -39.196 1.00 80.38 102 PRO A C 1
ATOM 769 O O . PRO A 1 102 ? 12.758 -15.033 -39.417 1.00 80.38 102 PRO A O 1
ATOM 772 N N . GLU A 1 103 ? 10.628 -14.884 -40.153 1.00 87.94 103 GLU A N 1
ATOM 773 C CA . GLU A 1 103 ? 10.866 -15.029 -41.591 1.00 87.94 103 GLU A CA 1
ATOM 774 C C . GLU A 1 103 ? 11.469 -13.762 -42.220 1.00 87.94 103 GLU A C 1
ATOM 776 O O . GLU A 1 103 ? 12.161 -13.850 -43.234 1.00 87.94 103 GLU A O 1
ATOM 781 N N . ASP A 1 104 ? 11.274 -12.592 -41.605 1.00 89.56 104 ASP A N 1
ATOM 782 C CA . ASP A 1 104 ? 11.812 -11.315 -42.086 1.00 89.56 104 ASP A CA 1
ATOM 783 C C . ASP A 1 104 ? 13.287 -11.105 -41.707 1.00 89.56 104 ASP A C 1
ATOM 785 O O . ASP A 1 104 ? 13.915 -10.159 -42.182 1.00 89.56 104 ASP A O 1
ATOM 789 N N . LEU A 1 105 ? 13.863 -11.984 -40.877 1.00 91.44 105 LEU A N 1
ATOM 790 C CA . LEU A 1 105 ? 15.191 -11.818 -40.278 1.00 91.44 105 LEU A CA 1
ATOM 791 C C . LEU A 1 105 ? 16.295 -11.545 -41.305 1.00 91.44 105 LEU A C 1
ATOM 793 O O . LEU A 1 105 ? 17.074 -10.607 -41.137 1.00 91.44 105 LEU A O 1
ATOM 797 N N . ASP A 1 106 ? 16.368 -12.347 -42.368 1.00 91.56 106 ASP A N 1
ATOM 798 C CA . ASP A 1 106 ? 17.406 -12.191 -43.390 1.00 91.56 106 ASP A CA 1
ATOM 799 C C . ASP A 1 106 ? 17.193 -10.924 -44.230 1.00 91.56 106 ASP A C 1
ATOM 801 O O . ASP A 1 106 ? 18.166 -10.268 -44.605 1.00 91.56 106 ASP A O 1
ATOM 805 N N . ARG A 1 107 ? 15.933 -10.529 -44.468 1.00 91.38 107 ARG A N 1
ATOM 806 C CA . ARG A 1 107 ? 15.592 -9.286 -45.180 1.00 91.38 107 ARG A CA 1
ATOM 807 C C . ARG A 1 107 ? 15.976 -8.066 -44.351 1.00 91.38 107 ARG A C 1
ATOM 809 O O . ARG A 1 107 ? 16.636 -7.169 -44.864 1.00 91.38 107 ARG A O 1
ATOM 816 N N . LEU A 1 108 ? 15.626 -8.063 -43.065 1.00 88.88 108 LEU A N 1
ATOM 817 C CA . LEU A 1 108 ? 15.980 -7.008 -42.114 1.00 88.88 108 LEU A CA 1
ATOM 818 C C . LEU A 1 108 ? 17.496 -6.899 -41.929 1.00 88.88 108 LEU A C 1
ATOM 820 O O . LEU A 1 108 ? 18.035 -5.793 -41.955 1.00 88.88 108 LEU A O 1
ATOM 824 N N . TYR A 1 109 ? 18.195 -8.032 -41.808 1.00 93.06 109 TYR A N 1
ATOM 825 C CA . TYR A 1 109 ? 19.654 -8.051 -41.750 1.00 93.06 109 TYR A CA 1
ATOM 826 C C . TYR A 1 109 ? 20.272 -7.466 -43.020 1.00 93.06 109 TYR A C 1
ATOM 828 O O . TYR A 1 109 ? 21.106 -6.570 -42.925 1.00 93.06 109 TYR A O 1
ATOM 836 N N . ALA A 1 110 ? 19.851 -7.920 -44.204 1.00 87.31 110 ALA A N 1
ATOM 837 C CA . ALA A 1 110 ? 20.370 -7.405 -45.467 1.00 87.31 110 ALA A CA 1
ATOM 838 C C . ALA A 1 110 ? 20.135 -5.891 -45.595 1.00 87.31 110 ALA A C 1
ATOM 840 O O . ALA A 1 110 ? 21.070 -5.150 -45.895 1.00 87.31 110 ALA A O 1
ATOM 841 N N . LEU A 1 111 ? 18.921 -5.430 -45.287 1.00 84.94 111 LEU A N 1
ATOM 842 C CA . LEU A 1 111 ? 18.529 -4.025 -45.358 1.00 84.94 111 LEU A CA 1
ATOM 843 C C . LEU A 1 111 ? 19.400 -3.127 -44.468 1.00 84.94 111 LEU A C 1
ATOM 845 O O . LEU A 1 111 ? 20.003 -2.175 -44.958 1.00 84.94 111 LEU A O 1
ATOM 849 N N . ILE A 1 112 ? 19.503 -3.459 -43.177 1.00 85.06 112 ILE A N 1
ATOM 850 C CA . ILE A 1 112 ? 20.259 -2.661 -42.202 1.00 85.06 112 ILE A CA 1
ATOM 851 C C . ILE A 1 112 ? 21.765 -2.779 -42.457 1.00 85.06 112 ILE A C 1
ATOM 853 O O . ILE A 1 112 ? 22.488 -1.794 -42.342 1.00 85.06 112 ILE A O 1
ATOM 857 N N . SER A 1 113 ? 22.253 -3.961 -42.852 1.00 86.94 113 SER A N 1
ATOM 858 C CA . SER A 1 113 ? 23.682 -4.186 -43.121 1.00 86.94 113 SER A CA 1
ATOM 859 C C . SER A 1 113 ? 24.183 -3.352 -44.297 1.00 86.94 113 SER A C 1
ATOM 861 O O . SER A 1 113 ? 25.269 -2.784 -44.220 1.00 86.94 113 SER A O 1
ATOM 863 N N . ARG A 1 114 ? 23.376 -3.228 -45.358 1.00 83.38 114 ARG A N 1
ATOM 864 C CA . ARG A 1 114 ? 23.704 -2.423 -46.534 1.00 83.38 114 ARG A CA 1
ATOM 865 C C . ARG A 1 114 ? 23.897 -0.964 -46.144 1.00 83.38 114 ARG A C 1
ATOM 867 O O . ARG A 1 114 ? 24.906 -0.361 -46.495 1.00 83.38 114 ARG A O 1
ATOM 874 N N . ASP A 1 115 ? 22.942 -0.418 -45.404 1.00 77.62 115 ASP A N 1
ATOM 875 C CA . ASP A 1 115 ? 22.972 0.978 -44.984 1.00 77.62 115 ASP A CA 1
ATOM 876 C C . ASP A 1 115 ? 24.069 1.247 -43.955 1.00 77.62 115 ASP A C 1
ATOM 878 O O . ASP A 1 115 ? 24.746 2.265 -44.041 1.00 77.62 115 ASP A O 1
ATOM 882 N N . PHE A 1 116 ? 24.321 0.309 -43.042 1.00 83.88 116 PHE A N 1
ATOM 883 C CA . PHE A 1 116 ? 25.452 0.386 -42.124 1.00 83.88 116 PHE A CA 1
ATOM 884 C C . PHE A 1 116 ? 26.792 0.448 -42.865 1.00 83.88 116 PHE A C 1
ATOM 886 O O . PHE A 1 116 ? 27.589 1.332 -42.576 1.00 83.88 116 PHE A O 1
ATOM 893 N N . ILE A 1 117 ? 27.019 -0.420 -43.861 1.00 83.88 117 ILE A N 1
ATOM 894 C CA . ILE A 1 117 ? 28.251 -0.416 -44.671 1.00 83.88 117 ILE A CA 1
ATOM 895 C C . ILE A 1 117 ? 28.429 0.927 -45.389 1.00 83.88 117 ILE A C 1
ATOM 897 O O . ILE A 1 117 ? 29.526 1.484 -45.383 1.00 83.88 117 ILE A O 1
ATOM 901 N N . PHE A 1 118 ? 27.361 1.471 -45.983 1.00 81.12 118 PHE A N 1
ATOM 902 C CA . PHE A 1 118 ? 27.426 2.782 -46.630 1.00 81.12 118 PHE A CA 1
ATOM 903 C C . PHE A 1 118 ? 27.733 3.909 -45.641 1.00 81.12 118 PHE A C 1
ATOM 905 O O . PHE A 1 118 ? 28.544 4.777 -45.959 1.00 81.12 118 PHE A O 1
ATOM 912 N N . SER A 1 119 ? 27.111 3.903 -44.461 1.00 79.50 119 SER A N 1
ATOM 913 C CA . SER A 1 119 ? 27.350 4.916 -43.431 1.00 79.50 119 SER A CA 1
ATOM 914 C C . SER A 1 119 ? 28.759 4.835 -42.852 1.00 79.50 119 SER A C 1
ATOM 916 O O . SER A 1 119 ? 29.368 5.879 -42.666 1.00 79.50 119 SER A O 1
ATOM 918 N N . THR A 1 120 ? 29.307 3.635 -42.636 1.00 82.25 120 THR A N 1
ATOM 919 C CA . THR A 1 120 ? 30.705 3.462 -42.209 1.00 82.25 120 THR A CA 1
ATOM 920 C C . THR A 1 120 ? 31.674 3.972 -43.274 1.00 82.25 120 THR A C 1
ATOM 922 O O . THR A 1 120 ? 32.540 4.772 -42.961 1.00 82.25 120 THR A O 1
ATOM 925 N N . ALA A 1 121 ? 31.468 3.637 -44.553 1.00 83.88 121 ALA A N 1
ATOM 926 C CA . ALA A 1 121 ? 32.324 4.155 -45.625 1.00 83.88 121 ALA A CA 1
ATOM 927 C C . ALA A 1 121 ? 32.261 5.692 -45.762 1.00 83.88 121 ALA A C 1
ATOM 929 O O . ALA A 1 121 ? 33.222 6.323 -46.198 1.00 83.88 121 ALA A O 1
ATOM 930 N N . ARG A 1 122 ? 31.118 6.307 -45.426 1.00 83.94 122 ARG A N 1
ATOM 931 C CA . ARG A 1 122 ? 30.975 7.769 -45.374 1.00 83.94 122 ARG A CA 1
ATOM 932 C C . ARG A 1 122 ? 31.634 8.369 -44.140 1.00 83.94 122 ARG A C 1
ATOM 934 O O . ARG A 1 122 ? 32.251 9.416 -44.284 1.00 83.94 122 ARG A O 1
ATOM 941 N N . GLU A 1 123 ? 31.491 7.735 -42.978 1.00 85.19 123 GLU A N 1
ATOM 942 C CA . GLU A 1 123 ? 32.212 8.112 -41.758 1.00 85.19 123 GLU A CA 1
ATOM 943 C C . GLU A 1 123 ? 33.714 8.162 -42.042 1.00 85.19 123 GLU A C 1
ATOM 945 O O . GLU A 1 123 ? 34.292 9.231 -41.889 1.00 85.19 123 GLU A O 1
ATOM 950 N N . ASP A 1 124 ? 34.283 7.080 -42.582 1.00 86.25 124 ASP A N 1
ATOM 951 C CA . ASP A 1 124 ? 35.710 6.979 -42.915 1.00 86.25 124 ASP A CA 1
ATOM 952 C C . ASP A 1 124 ? 36.144 8.087 -43.895 1.00 86.25 124 ASP A C 1
ATOM 954 O O . ASP A 1 124 ? 37.129 8.781 -43.672 1.00 86.25 124 ASP A O 1
ATOM 958 N N . PHE A 1 125 ? 35.360 8.335 -44.951 1.00 88.62 125 PHE A N 1
ATOM 959 C CA . PHE A 1 125 ? 35.646 9.403 -45.917 1.00 88.62 125 PHE A CA 1
ATOM 960 C C . PHE A 1 125 ? 35.653 10.808 -45.289 1.00 88.62 125 PHE A C 1
ATOM 962 O O . PHE A 1 125 ? 36.461 11.656 -45.671 1.00 88.62 125 PHE A O 1
ATOM 969 N N . TYR A 1 126 ? 34.722 11.089 -44.371 1.00 85.19 126 TYR A N 1
ATOM 970 C CA . TYR A 1 126 ? 34.665 12.382 -43.687 1.00 85.19 126 TYR A CA 1
ATOM 971 C C . TYR A 1 126 ? 35.691 12.498 -42.558 1.00 85.19 126 TYR A C 1
ATOM 973 O O . TYR A 1 126 ? 36.110 13.618 -42.280 1.00 85.19 126 TYR A O 1
ATOM 981 N N . ASP A 1 127 ? 36.085 11.387 -41.930 1.00 86.06 127 ASP A N 1
ATOM 982 C CA . ASP A 1 127 ? 37.233 11.324 -41.023 1.00 86.06 127 ASP A CA 1
ATOM 983 C C . ASP A 1 127 ? 38.505 11.717 -41.800 1.00 86.06 127 ASP A C 1
ATOM 985 O O . ASP A 1 127 ? 39.120 12.721 -41.451 1.00 86.06 127 ASP A O 1
ATOM 989 N N . ASP A 1 128 ? 38.799 11.064 -42.933 1.00 90.44 128 ASP A N 1
ATOM 990 C CA . ASP A 1 128 ? 39.980 11.360 -43.765 1.00 90.44 128 ASP A CA 1
ATOM 991 C C . ASP A 1 128 ? 40.031 12.830 -44.235 1.00 90.44 128 ASP A C 1
ATOM 993 O O . ASP A 1 128 ? 41.064 13.496 -44.143 1.00 90.44 128 ASP A O 1
ATOM 997 N N . LEU A 1 129 ? 38.908 13.364 -44.736 1.00 88.12 129 LEU A N 1
ATOM 998 C CA . LEU A 1 129 ? 38.830 14.757 -45.196 1.00 88.12 129 LEU A CA 1
ATOM 999 C C . LEU A 1 129 ? 38.961 15.771 -44.059 1.00 88.12 129 LEU A C 1
ATOM 1001 O O . LEU A 1 129 ? 39.528 16.848 -44.259 1.00 88.12 129 LEU A O 1
ATOM 1005 N N . TYR A 1 130 ? 38.366 15.471 -42.903 1.00 88.06 130 TYR A N 1
ATOM 1006 C CA . TYR A 1 130 ? 38.455 16.348 -41.745 1.00 88.06 130 TYR A CA 1
ATOM 1007 C C . TYR A 1 130 ? 39.891 16.375 -41.228 1.00 88.06 130 TYR A C 1
ATOM 1009 O O . TYR A 1 130 ? 40.420 17.464 -41.035 1.00 88.06 130 TYR A O 1
ATOM 1017 N N . ASP A 1 131 ? 40.526 15.212 -41.084 1.00 87.62 131 ASP A N 1
ATOM 1018 C CA . ASP A 1 131 ? 41.895 15.090 -40.584 1.00 87.62 131 ASP A CA 1
ATOM 1019 C C . ASP A 1 131 ? 42.892 15.795 -41.524 1.00 87.62 131 ASP A C 1
ATOM 1021 O O . ASP A 1 131 ? 43.756 16.533 -41.060 1.00 87.62 131 ASP A O 1
ATOM 1025 N N . GLU A 1 132 ? 42.713 15.709 -42.852 1.00 90.12 132 GLU A N 1
ATOM 1026 C CA . GLU A 1 132 ? 43.544 16.457 -43.810 1.00 90.12 132 GLU A CA 1
ATOM 1027 C C . GLU A 1 132 ? 43.434 17.987 -43.630 1.00 90.12 132 GLU A C 1
ATOM 1029 O O . GLU A 1 132 ? 44.419 18.719 -43.787 1.00 90.12 132 GLU A O 1
ATOM 1034 N N . ILE A 1 133 ? 42.232 18.497 -43.345 1.00 86.56 133 ILE A N 1
ATOM 1035 C CA . ILE A 1 133 ? 41.992 19.934 -43.154 1.00 86.56 133 ILE A CA 1
ATOM 1036 C C . ILE A 1 133 ? 42.461 20.391 -41.772 1.00 86.56 133 ILE A C 1
ATOM 1038 O O . ILE A 1 133 ? 43.041 21.475 -41.676 1.00 86.56 133 ILE A O 1
ATOM 1042 N N . ASP A 1 134 ? 42.243 19.587 -40.732 1.00 84.44 134 ASP A N 1
ATOM 1043 C CA . ASP A 1 134 ? 42.685 19.872 -39.365 1.00 84.44 134 ASP A CA 1
ATOM 1044 C C . ASP A 1 134 ? 44.220 19.903 -39.310 1.00 84.44 134 ASP A C 1
ATOM 1046 O O . ASP A 1 134 ? 44.782 20.906 -38.883 1.00 84.44 134 ASP A O 1
ATOM 1050 N N . ASP A 1 135 ? 44.908 18.933 -39.925 1.00 88.25 135 ASP A N 1
ATOM 1051 C CA . ASP A 1 135 ? 46.374 18.911 -40.044 1.00 88.25 135 ASP A CA 1
ATOM 1052 C C . ASP A 1 135 ? 46.936 20.154 -40.756 1.00 88.25 135 ASP A C 1
ATOM 1054 O O . ASP A 1 135 ? 47.991 20.689 -40.396 1.00 88.25 135 ASP A O 1
ATOM 1058 N N . LYS A 1 136 ? 46.266 20.621 -41.821 1.00 87.81 136 LYS A N 1
ATOM 1059 C CA . LYS A 1 136 ? 46.662 21.847 -42.541 1.00 87.81 136 LYS A CA 1
ATOM 1060 C C . LYS A 1 136 ? 46.404 23.098 -41.707 1.00 87.81 136 LYS A C 1
ATOM 1062 O O . LYS A 1 136 ? 47.205 24.031 -41.760 1.00 87.81 136 LYS A O 1
ATOM 1067 N N . SER A 1 137 ? 45.292 23.119 -40.978 1.00 83.94 137 SER A N 1
ATOM 1068 C CA . SER A 1 137 ? 44.916 24.188 -40.058 1.00 83.94 137 SER A CA 1
ATOM 1069 C C . SER A 1 137 ? 45.919 24.289 -38.906 1.00 83.94 137 SER A C 1
ATOM 1071 O O . SER A 1 137 ? 46.405 25.382 -38.627 1.00 83.94 137 SER A O 1
ATOM 1073 N N . ASP A 1 138 ? 46.298 23.168 -38.301 1.00 83.94 138 ASP A N 1
ATOM 1074 C CA . ASP A 1 138 ? 47.217 23.118 -37.164 1.00 83.94 138 ASP A CA 1
ATOM 1075 C C . ASP A 1 138 ? 48.640 23.529 -37.567 1.00 83.94 138 ASP A C 1
ATOM 1077 O O . ASP A 1 138 ? 49.248 24.361 -36.899 1.00 83.94 138 ASP A O 1
ATOM 1081 N N . LYS A 1 139 ? 49.129 23.098 -38.740 1.00 87.31 139 LYS A N 1
ATOM 1082 C CA . LYS A 1 139 ? 50.409 23.586 -39.302 1.00 87.31 139 LYS A CA 1
ATOM 1083 C C . LYS A 1 139 ? 50.421 25.089 -39.592 1.00 87.31 139 LYS A C 1
ATOM 1085 O O . LYS A 1 139 ? 51.490 25.696 -39.651 1.00 87.31 139 LYS A O 1
ATOM 1090 N N . LEU A 1 140 ? 49.265 25.690 -39.880 1.00 84.56 140 LEU A N 1
ATOM 1091 C CA . LEU A 1 140 ? 49.144 27.141 -40.059 1.00 84.56 140 LEU A CA 1
ATOM 1092 C C . LEU A 1 140 ? 49.035 27.866 -38.718 1.00 84.56 140 LEU A C 1
ATOM 1094 O O . LEU A 1 140 ? 49.581 28.959 -38.602 1.00 84.56 140 LEU A O 1
ATOM 1098 N N . ALA A 1 141 ? 48.373 27.262 -37.731 1.00 82.81 141 ALA A N 1
ATOM 1099 C CA . ALA A 1 141 ? 48.304 27.776 -36.369 1.00 82.81 141 ALA A CA 1
ATOM 1100 C C . ALA A 1 141 ? 49.696 27.825 -35.722 1.00 82.81 141 ALA A C 1
ATOM 1102 O O . ALA A 1 141 ? 50.076 28.877 -35.226 1.00 82.81 141 ALA A O 1
ATOM 1103 N N . GLU A 1 142 ? 50.482 26.750 -35.837 1.00 85.62 142 GLU A N 1
ATOM 1104 C CA . GLU A 1 142 ? 51.868 26.680 -35.346 1.00 85.62 142 GLU A CA 1
ATOM 1105 C C . GLU A 1 142 ? 52.731 27.794 -35.961 1.00 85.62 142 GLU A C 1
ATOM 1107 O O . GLU A 1 142 ? 53.367 28.565 -35.254 1.00 85.62 142 GLU A O 1
ATOM 1112 N N . LYS A 1 143 ? 52.648 27.992 -37.285 1.00 85.81 143 LYS A N 1
ATOM 1113 C CA . LYS A 1 143 ? 53.361 29.090 -37.961 1.00 85.81 143 LYS A CA 1
ATOM 1114 C C . LYS A 1 143 ? 52.912 30.480 -37.511 1.00 85.81 143 LYS A C 1
ATOM 1116 O O . LYS A 1 143 ? 53.724 31.401 -37.524 1.00 85.81 143 LYS A O 1
ATOM 1121 N N . LEU A 1 144 ? 51.619 30.662 -37.223 1.00 83.94 144 LEU A N 1
ATOM 1122 C CA . LEU A 1 144 ? 51.078 31.928 -36.719 1.00 83.94 144 LEU A CA 1
ATOM 1123 C C . LEU A 1 144 ? 51.596 32.217 -35.309 1.00 83.94 144 LEU A C 1
ATOM 1125 O O . LEU A 1 144 ? 51.974 33.355 -35.048 1.00 83.94 144 LEU A O 1
ATOM 1129 N N . GLU A 1 145 ? 51.653 31.201 -34.450 1.00 83.75 145 GLU A N 1
ATOM 1130 C CA . GLU A 1 145 ? 52.183 31.295 -33.087 1.00 83.75 145 GLU A CA 1
ATOM 1131 C C . GLU A 1 145 ? 53.686 31.612 -33.091 1.00 83.75 145 GLU A C 1
ATOM 1133 O O . GLU A 1 145 ? 54.093 32.605 -32.488 1.00 83.75 145 GLU A O 1
ATOM 1138 N N . ASP A 1 146 ? 54.481 30.878 -33.881 1.00 84.38 146 ASP A N 1
ATOM 1139 C CA . ASP A 1 146 ? 55.916 31.140 -34.072 1.00 84.38 146 ASP A CA 1
ATOM 1140 C C . ASP A 1 146 ? 56.170 32.576 -34.567 1.00 84.38 146 ASP A C 1
ATOM 1142 O O . ASP A 1 146 ? 57.059 33.277 -34.084 1.00 84.38 146 ASP A O 1
ATOM 1146 N N . TRP A 1 147 ? 55.358 33.053 -35.520 1.00 81.38 147 TRP A N 1
ATOM 1147 C CA . TRP A 1 147 ? 55.473 34.419 -36.031 1.00 81.38 147 TRP A CA 1
ATOM 1148 C C . TRP A 1 147 ? 55.106 35.471 -34.974 1.00 81.38 147 TRP A C 1
ATOM 1150 O O . TRP A 1 147 ? 55.755 36.515 -34.907 1.00 81.38 147 TRP A O 1
ATOM 1160 N N . GLU A 1 148 ? 54.076 35.236 -34.156 1.00 81.44 148 GLU A N 1
ATOM 1161 C CA . GLU A 1 148 ? 53.701 36.140 -33.060 1.00 81.44 148 GLU A CA 1
ATOM 1162 C C . GLU A 1 148 ? 54.794 36.224 -31.987 1.00 81.44 148 GLU A C 1
ATOM 1164 O O . GLU A 1 148 ? 55.054 37.311 -31.459 1.00 81.44 148 GLU A O 1
ATOM 1169 N N . ASP A 1 149 ? 55.462 35.112 -31.690 1.00 80.94 149 ASP A N 1
ATOM 1170 C CA . ASP A 1 149 ? 56.602 35.065 -30.775 1.00 80.94 149 ASP A CA 1
ATOM 1171 C C . ASP A 1 149 ? 57.819 35.808 -31.339 1.00 80.94 149 ASP A C 1
ATOM 1173 O O . ASP A 1 149 ? 58.373 36.680 -30.660 1.00 80.94 149 ASP A O 1
ATOM 1177 N N . ASP A 1 150 ? 58.147 35.589 -32.614 1.00 78.62 150 ASP A N 1
ATOM 1178 C CA . ASP A 1 150 ? 59.207 36.321 -33.315 1.00 78.62 150 ASP A CA 1
ATOM 1179 C C . ASP A 1 150 ? 58.941 37.839 -33.355 1.00 78.62 150 ASP A C 1
ATOM 1181 O O . ASP A 1 150 ? 59.864 38.644 -33.191 1.00 78.62 150 ASP A O 1
ATOM 1185 N N . GLN A 1 151 ? 57.686 38.269 -33.550 1.00 74.56 151 GLN A N 1
ATOM 1186 C CA . GLN A 1 151 ? 57.313 39.690 -33.482 1.00 74.56 151 GLN A CA 1
ATOM 1187 C C . GLN A 1 151 ? 57.470 40.252 -32.065 1.00 74.56 151 GLN A C 1
ATOM 1189 O O . GLN A 1 151 ? 58.031 41.337 -31.893 1.00 74.56 151 GLN A O 1
ATOM 1194 N N . ARG A 1 152 ? 57.019 39.511 -31.042 1.00 75.81 152 ARG A N 1
ATOM 1195 C CA . ARG A 1 152 ? 57.156 39.912 -29.633 1.00 75.81 152 ARG A CA 1
ATOM 1196 C C . ARG A 1 152 ? 58.612 40.092 -29.218 1.00 75.81 152 ARG A C 1
ATOM 1198 O O . ARG A 1 152 ? 58.899 40.963 -28.393 1.00 75.81 152 ARG A O 1
ATOM 1205 N N . ASP A 1 153 ? 59.522 39.293 -29.761 1.00 73.94 153 ASP A N 1
ATOM 1206 C CA . ASP A 1 153 ? 60.951 39.405 -29.477 1.00 73.94 153 ASP A CA 1
ATOM 1207 C C . ASP A 1 153 ? 61.646 40.490 -30.316 1.00 73.94 153 ASP A C 1
ATOM 1209 O O . ASP A 1 153 ? 62.493 41.214 -29.785 1.00 73.94 153 ASP A O 1
ATOM 1213 N N . ALA A 1 154 ? 61.231 40.706 -31.569 1.00 68.56 154 ALA A N 1
ATOM 1214 C CA . ALA A 1 154 ? 61.723 41.806 -32.407 1.00 68.56 154 ALA A CA 1
ATOM 1215 C C . ALA A 1 154 ? 61.319 43.203 -31.888 1.00 68.56 154 ALA A C 1
ATOM 1217 O O . ALA A 1 154 ? 62.094 44.162 -31.999 1.00 68.56 154 ALA A O 1
ATOM 1218 N N . ASP A 1 155 ? 60.137 43.328 -31.276 1.00 67.56 155 ASP A N 1
ATOM 1219 C CA . ASP A 1 155 ? 59.674 44.565 -30.634 1.00 67.56 155 ASP A CA 1
ATOM 1220 C C . ASP A 1 155 ? 60.519 44.944 -29.404 1.00 67.56 155 ASP A C 1
ATOM 1222 O O . ASP A 1 155 ? 60.676 46.128 -29.095 1.00 67.56 155 ASP A O 1
ATOM 1226 N N . LYS A 1 156 ? 61.134 43.964 -28.725 1.00 70.56 156 LYS A N 1
ATOM 1227 C CA . LYS A 1 156 ? 62.037 44.211 -27.584 1.00 70.56 156 LYS A CA 1
ATOM 1228 C C . LYS A 1 156 ? 63.428 44.685 -28.013 1.00 70.56 156 LYS A C 1
ATOM 1230 O O . LYS A 1 156 ? 64.097 45.359 -27.232 1.00 70.56 156 LYS A O 1
ATOM 1235 N N . THR A 1 157 ? 63.880 44.333 -29.218 1.00 67.94 157 THR A N 1
ATOM 1236 C CA . THR A 1 157 ? 65.241 44.624 -29.713 1.00 67.94 157 THR A CA 1
ATOM 1237 C C . THR A 1 157 ? 65.314 45.829 -30.656 1.00 67.94 157 THR A C 1
ATOM 1239 O O . THR A 1 157 ? 66.409 46.304 -30.950 1.00 67.94 157 THR A O 1
ATOM 1242 N N . GLY A 1 158 ? 64.173 46.377 -31.092 1.00 58.88 158 GLY A N 1
ATOM 1243 C CA . GLY A 1 158 ? 64.109 47.568 -31.950 1.00 58.88 158 GLY A CA 1
ATOM 1244 C C . GLY A 1 158 ? 64.332 47.296 -33.446 1.00 58.88 158 GLY A C 1
ATOM 1245 O O . GLY A 1 158 ? 64.455 48.242 -34.225 1.00 58.88 158 GLY A O 1
ATOM 1246 N N . GLU A 1 159 ? 64.348 46.028 -33.871 1.00 59.31 159 GLU A N 1
ATOM 1247 C CA . GLU A 1 159 ? 64.538 45.602 -35.272 1.00 59.31 159 GLU A CA 1
ATOM 1248 C C . GLU A 1 159 ? 63.220 45.310 -36.027 1.00 59.31 159 GLU A C 1
ATOM 1250 O O . GLU A 1 159 ? 63.239 44.811 -37.155 1.00 59.31 159 GLU A O 1
ATOM 1255 N N . ALA A 1 160 ? 62.071 45.687 -35.454 1.00 55.19 160 ALA A N 1
ATOM 1256 C CA . ALA A 1 160 ? 60.705 45.291 -35.839 1.00 55.19 160 ALA A CA 1
ATOM 1257 C C . ALA A 1 160 ? 60.253 45.544 -37.302 1.00 55.19 160 ALA A C 1
ATOM 1259 O O . ALA A 1 160 ? 59.156 45.158 -37.689 1.00 55.19 160 ALA A O 1
ATOM 1260 N N . ARG A 1 161 ? 61.061 46.167 -38.171 1.00 54.66 161 ARG A N 1
ATOM 1261 C CA . ARG A 1 161 ? 60.633 46.570 -39.530 1.00 54.66 161 ARG A CA 1
ATOM 1262 C C . ARG A 1 161 ? 61.095 45.680 -40.688 1.00 54.66 161 ARG A C 1
ATOM 1264 O O . ARG A 1 161 ? 60.844 46.042 -41.836 1.00 54.66 161 ARG A O 1
ATOM 1271 N N . LYS A 1 162 ? 61.750 44.535 -40.453 1.00 55.28 162 LYS A N 1
ATOM 1272 C CA . LYS A 1 162 ? 62.242 43.676 -41.558 1.00 55.28 162 LYS A CA 1
ATOM 1273 C C . LYS A 1 162 ? 61.380 42.458 -41.929 1.00 55.28 162 LYS A C 1
ATOM 1275 O O . LYS A 1 162 ? 61.490 42.021 -43.073 1.00 55.28 162 LYS A O 1
ATOM 1280 N N . ASN A 1 163 ? 60.481 41.970 -41.066 1.00 55.31 163 ASN A N 1
ATOM 1281 C CA . ASN A 1 163 ? 59.807 40.669 -41.269 1.00 55.31 163 ASN A CA 1
ATOM 1282 C C . ASN A 1 163 ? 58.299 40.717 -41.588 1.00 55.31 163 ASN A C 1
ATOM 1284 O O . ASN A 1 163 ? 57.634 39.683 -41.606 1.00 55.31 163 ASN A O 1
ATOM 1288 N N . GLU A 1 164 ? 57.750 41.878 -41.952 1.00 57.34 164 GLU A N 1
ATOM 1289 C CA . GLU A 1 164 ? 56.333 42.002 -42.350 1.00 57.34 164 GLU A CA 1
ATOM 1290 C C . GLU A 1 164 ? 55.983 41.176 -43.612 1.00 57.34 164 GLU A C 1
ATOM 1292 O O . GLU A 1 164 ? 54.836 40.794 -43.826 1.00 57.34 164 GLU A O 1
ATOM 1297 N N . LYS A 1 165 ? 56.988 40.825 -44.433 1.00 58.19 165 LYS A N 1
ATOM 1298 C CA . LYS A 1 165 ? 56.830 40.002 -45.649 1.00 58.19 165 LYS A CA 1
ATOM 1299 C C . LYS A 1 165 ? 56.660 38.496 -45.396 1.00 58.19 165 LYS A C 1
ATOM 1301 O O . LYS A 1 165 ? 56.432 37.770 -46.359 1.00 58.19 165 LYS A O 1
ATOM 1306 N N . GLN A 1 166 ? 56.785 38.023 -44.155 1.00 65.38 166 GLN A N 1
ATOM 1307 C CA . GLN A 1 166 ? 56.670 36.600 -43.796 1.00 65.38 166 GLN A CA 1
ATOM 1308 C C . GLN A 1 166 ? 55.467 36.281 -42.899 1.00 65.38 166 GLN A C 1
ATOM 1310 O O . GLN A 1 166 ? 55.393 35.177 -42.369 1.00 65.38 166 GLN A O 1
ATOM 1315 N N . LYS A 1 167 ? 54.507 37.204 -42.743 1.00 75.94 167 LYS A N 1
ATOM 1316 C CA . LYS A 1 167 ? 53.303 36.942 -41.947 1.00 75.94 167 LYS A CA 1
ATOM 1317 C C . LYS A 1 167 ? 52.516 35.754 -42.535 1.00 75.94 167 LYS A C 1
ATOM 1319 O O . LYS A 1 167 ? 52.107 35.836 -43.698 1.00 75.94 167 LYS A O 1
ATOM 1324 N N . PRO A 1 168 ? 52.283 34.674 -41.769 1.00 78.12 168 PRO A N 1
ATOM 1325 C CA . PRO A 1 168 ? 51.436 33.573 -42.210 1.00 78.12 168 PRO A CA 1
ATOM 1326 C C . PRO A 1 168 ? 50.004 34.055 -42.490 1.00 78.12 168 PRO A C 1
ATOM 1328 O O . PRO A 1 168 ? 49.499 34.982 -41.851 1.00 78.12 168 PRO A O 1
ATOM 1331 N N . ASP A 1 169 ? 49.342 33.439 -43.470 1.00 83.56 169 ASP A N 1
ATOM 1332 C CA . ASP A 1 169 ? 48.023 33.869 -43.941 1.00 83.56 169 ASP A CA 1
ATOM 1333 C C . ASP A 1 169 ? 46.908 33.454 -42.963 1.00 83.56 169 ASP A C 1
ATOM 1335 O O . ASP A 1 169 ? 46.349 32.357 -43.036 1.00 83.56 169 ASP A O 1
ATOM 1339 N N . LEU A 1 170 ? 46.562 34.362 -42.047 1.00 80.75 170 LEU A N 1
ATOM 1340 C CA . LEU A 1 170 ? 45.433 34.206 -41.125 1.00 80.75 170 LEU A CA 1
ATOM 1341 C C . LEU A 1 170 ? 44.098 33.987 -41.866 1.00 80.75 170 LEU A C 1
ATOM 1343 O O . LEU A 1 170 ? 43.227 33.275 -41.368 1.00 80.75 170 LEU A O 1
ATOM 1347 N N . GLY A 1 171 ? 43.935 34.562 -43.063 1.00 83.19 171 GLY A N 1
ATOM 1348 C CA . GLY A 1 171 ? 42.758 34.350 -43.904 1.00 83.19 171 GLY A CA 1
ATOM 1349 C C . GLY A 1 171 ? 42.660 32.907 -44.398 1.00 83.19 171 GLY A C 1
ATOM 1350 O O . GLY A 1 171 ? 41.574 32.327 -44.372 1.00 83.19 171 GLY A O 1
ATOM 1351 N N . ALA A 1 172 ? 43.790 32.293 -44.763 1.00 83.81 172 ALA A N 1
ATOM 1352 C CA . ALA A 1 172 ? 43.852 30.877 -45.126 1.00 83.81 172 ALA A CA 1
ATOM 1353 C C . ALA A 1 172 ? 43.534 29.954 -43.936 1.00 83.81 172 ALA A C 1
ATOM 1355 O O . ALA A 1 172 ? 42.774 28.999 -44.102 1.00 83.81 172 ALA A O 1
ATOM 1356 N N . TYR A 1 173 ? 44.038 30.260 -42.733 1.00 83.44 173 TYR A N 1
ATOM 1357 C CA . TYR A 1 173 ? 43.702 29.516 -41.509 1.00 83.44 173 TYR A CA 1
ATOM 1358 C C . TYR A 1 173 ? 42.197 29.572 -41.195 1.00 83.44 173 TYR A C 1
ATOM 1360 O O . TYR A 1 173 ? 41.544 28.538 -41.036 1.00 83.44 173 TYR A O 1
ATOM 1368 N N . LEU A 1 174 ? 41.613 30.776 -41.175 1.00 82.88 174 LEU A N 1
ATOM 1369 C CA . LEU A 1 174 ? 40.179 30.960 -40.931 1.00 82.88 174 LEU A CA 1
ATOM 1370 C C . LEU A 1 174 ? 39.322 30.321 -42.034 1.00 82.88 174 LEU A C 1
ATOM 1372 O O . LEU A 1 174 ? 38.261 29.762 -41.748 1.00 82.88 174 LEU A O 1
ATOM 1376 N N . GLY A 1 175 ? 39.797 30.348 -43.282 1.00 84.62 175 GLY A N 1
ATOM 1377 C CA . GLY A 1 175 ? 39.178 29.652 -44.407 1.00 84.62 175 GLY A CA 1
ATOM 1378 C C . GLY A 1 175 ? 39.125 28.135 -44.203 1.00 84.62 175 GLY A C 1
ATOM 1379 O O . GLY A 1 175 ? 38.065 27.539 -44.388 1.00 84.62 175 GLY A O 1
ATOM 1380 N N . LEU A 1 176 ? 40.225 27.518 -43.755 1.00 84.50 176 LEU A N 1
ATOM 1381 C CA . LEU A 1 176 ? 40.280 26.081 -43.456 1.00 84.50 176 LEU A CA 1
ATOM 1382 C C . LEU A 1 176 ? 39.388 25.704 -42.270 1.00 84.50 176 LEU A C 1
ATOM 1384 O O . LEU A 1 176 ? 38.622 24.748 -42.372 1.00 84.50 176 LEU A O 1
ATOM 1388 N N . ARG A 1 177 ? 39.393 26.486 -41.182 1.00 84.25 177 ARG A N 1
ATOM 1389 C CA . ARG A 1 177 ? 38.486 26.266 -40.037 1.00 84.25 177 ARG A CA 1
ATOM 1390 C C . ARG A 1 177 ? 37.013 26.370 -40.446 1.00 84.25 177 ARG A C 1
ATOM 1392 O O . ARG A 1 177 ? 36.203 25.540 -40.040 1.00 84.25 177 ARG A O 1
ATOM 1399 N N . THR A 1 178 ? 36.673 27.323 -41.314 1.00 84.69 178 THR A N 1
ATOM 1400 C CA . THR A 1 178 ? 35.310 27.470 -41.857 1.00 84.69 178 THR A CA 1
ATOM 1401 C C . THR A 1 178 ? 34.907 26.273 -42.728 1.00 84.69 178 THR A C 1
ATOM 1403 O O . THR A 1 178 ? 33.744 25.875 -42.723 1.00 84.69 178 THR A O 1
ATOM 1406 N N . GLN A 1 179 ? 35.852 25.664 -43.452 1.00 84.75 179 GLN A N 1
ATOM 1407 C CA . GLN A 1 179 ? 35.622 24.436 -44.225 1.00 84.75 179 GLN A CA 1
ATOM 1408 C C . GLN A 1 179 ? 35.533 23.179 -43.340 1.00 84.75 179 GLN A C 1
ATOM 1410 O O . GLN A 1 179 ? 34.800 22.251 -43.681 1.00 84.75 179 GLN A O 1
ATOM 1415 N N . ALA A 1 180 ? 36.231 23.148 -42.201 1.00 84.25 180 ALA A N 1
ATOM 1416 C CA . ALA A 1 180 ? 36.264 22.007 -41.285 1.00 84.25 180 ALA A CA 1
ATOM 1417 C C . ALA A 1 180 ? 34.939 21.797 -40.530 1.00 84.25 180 ALA A C 1
ATOM 1419 O O . ALA A 1 180 ? 34.499 20.661 -40.355 1.00 84.25 180 ALA A O 1
ATOM 1420 N N . GLU A 1 181 ? 34.274 22.872 -40.103 1.00 79.94 181 GLU A N 1
ATOM 1421 C CA . GLU A 1 181 ? 33.028 22.803 -39.322 1.00 79.94 181 GLU A CA 1
ATOM 1422 C C . GLU A 1 181 ? 31.885 22.005 -39.991 1.00 79.94 181 GLU A C 1
ATOM 1424 O O . GLU A 1 181 ? 31.346 21.092 -39.352 1.00 79.94 181 GLU A O 1
ATOM 1429 N N . PRO A 1 182 ? 31.513 22.235 -41.270 1.00 80.69 182 PRO A N 1
ATOM 1430 C CA . PRO A 1 182 ? 30.481 21.425 -41.917 1.00 80.69 182 PRO A CA 1
ATOM 1431 C C . PRO A 1 182 ? 30.897 19.954 -42.079 1.00 80.69 182 PRO A C 1
ATOM 1433 O O . PRO A 1 182 ? 30.046 19.068 -41.978 1.00 80.69 182 PRO A O 1
ATOM 1436 N N . LEU A 1 183 ? 32.190 19.667 -42.276 1.00 82.94 183 LEU A N 1
ATOM 1437 C CA . LEU A 1 183 ? 32.703 18.294 -42.366 1.00 82.94 183 LEU A CA 1
ATOM 1438 C C . LEU A 1 183 ? 32.629 17.583 -41.014 1.00 82.94 183 LEU A C 1
ATOM 1440 O O . LEU A 1 183 ? 32.148 16.456 -40.941 1.00 82.94 183 LEU A O 1
ATOM 1444 N N . LYS A 1 184 ? 33.000 18.268 -39.930 1.00 82.81 184 LYS A N 1
ATOM 1445 C CA . LYS A 1 184 ? 32.876 17.779 -38.551 1.00 82.81 184 LYS A CA 1
ATOM 1446 C C . LYS A 1 184 ? 31.434 17.441 -38.191 1.00 82.81 184 LYS A C 1
ATOM 1448 O O . LYS A 1 184 ? 31.182 16.420 -37.550 1.00 82.81 184 LYS A O 1
ATOM 1453 N N . ALA A 1 185 ? 30.489 18.284 -38.605 1.00 75.62 185 ALA A N 1
ATOM 1454 C CA . ALA A 1 185 ? 29.067 18.048 -38.391 1.00 75.62 185 ALA A CA 1
ATOM 1455 C C . ALA A 1 185 ? 28.590 16.782 -39.126 1.00 75.62 185 ALA A C 1
ATOM 1457 O O . ALA A 1 185 ? 27.962 15.921 -38.507 1.00 75.62 185 ALA A O 1
ATOM 1458 N N . GLN A 1 186 ? 28.951 16.625 -40.407 1.00 77.94 186 GLN A N 1
ATOM 1459 C CA . GLN A 1 186 ? 28.630 15.429 -41.200 1.00 77.94 186 GLN A CA 1
ATOM 1460 C C . GLN A 1 186 ? 29.264 14.163 -40.607 1.00 77.94 186 GLN A C 1
ATOM 1462 O O . GLN A 1 186 ? 28.580 13.166 -40.385 1.00 77.94 186 GLN A O 1
ATOM 1467 N N . ARG A 1 187 ? 30.551 14.220 -40.260 1.00 83.19 187 ARG A N 1
ATOM 1468 C CA . ARG A 1 187 ? 31.304 13.145 -39.599 1.00 83.19 187 ARG A CA 1
ATOM 1469 C C . ARG A 1 187 ? 30.624 12.667 -38.317 1.00 83.19 187 ARG A C 1
ATOM 1471 O O . ARG A 1 187 ? 30.340 11.482 -38.153 1.00 83.19 187 ARG A O 1
ATOM 1478 N N . ASN A 1 188 ? 30.287 13.600 -37.425 1.00 77.62 188 ASN A N 1
ATOM 1479 C CA . ASN A 1 188 ? 29.613 13.286 -36.166 1.00 77.62 188 ASN A CA 1
ATOM 1480 C C . ASN A 1 188 ? 28.228 12.661 -36.392 1.00 77.62 188 ASN A C 1
ATOM 1482 O O . ASN A 1 188 ? 27.834 11.772 -35.636 1.00 77.62 188 ASN A O 1
ATOM 1486 N N . GLN A 1 189 ? 27.503 13.092 -37.428 1.00 74.25 189 GLN A N 1
ATOM 1487 C CA . GLN A 1 189 ? 26.208 12.521 -37.793 1.00 74.25 189 GLN A CA 1
ATOM 1488 C C . GLN A 1 189 ? 26.335 11.044 -38.211 1.00 74.25 189 GLN A C 1
ATOM 1490 O O . GLN A 1 189 ? 25.611 10.199 -37.677 1.00 74.25 189 GLN A O 1
ATOM 1495 N N . TYR A 1 190 ? 27.277 10.704 -39.101 1.00 77.62 190 TYR A N 1
ATOM 1496 C CA . TYR A 1 190 ? 27.506 9.308 -39.507 1.00 77.62 190 TYR A CA 1
ATOM 1497 C C . TYR A 1 190 ? 27.991 8.439 -38.342 1.00 77.62 190 TYR A C 1
ATOM 1499 O O . TYR A 1 190 ? 27.466 7.342 -38.142 1.00 77.62 190 TYR A O 1
ATOM 1507 N N . ARG A 1 191 ? 28.893 8.957 -37.503 1.00 79.56 191 ARG A N 1
ATOM 1508 C CA . ARG A 1 191 ? 29.382 8.253 -36.309 1.00 79.56 191 ARG A CA 1
ATOM 1509 C C . ARG A 1 191 ? 28.263 7.919 -35.321 1.00 79.56 191 ARG A C 1
ATOM 1511 O O . ARG A 1 191 ? 28.202 6.809 -34.789 1.00 79.56 191 ARG A O 1
ATOM 1518 N N . GLN A 1 192 ? 27.341 8.855 -35.084 1.00 72.88 192 GLN A N 1
ATOM 1519 C CA . GLN A 1 192 ? 26.164 8.608 -34.244 1.00 72.88 192 GLN A CA 1
ATOM 1520 C C . GLN A 1 192 ? 25.264 7.514 -34.830 1.00 72.88 192 GLN A C 1
ATOM 1522 O O . GLN A 1 192 ? 24.813 6.637 -34.091 1.00 72.88 192 GLN A O 1
ATOM 1527 N N . TYR A 1 193 ? 25.043 7.526 -36.147 1.00 75.69 193 TYR A N 1
ATOM 1528 C CA . TYR A 1 193 ? 24.266 6.494 -36.834 1.00 75.69 193 TYR A CA 1
ATOM 1529 C C . TYR A 1 193 ? 24.915 5.106 -36.719 1.00 75.69 193 TYR A C 1
ATOM 1531 O O . TYR A 1 193 ? 24.255 4.136 -36.339 1.00 75.69 193 TYR A O 1
ATOM 1539 N N . VAL A 1 194 ? 26.220 5.004 -36.983 1.00 77.19 194 VAL A N 1
ATOM 1540 C CA . VAL A 1 194 ? 26.986 3.752 -36.873 1.00 77.19 194 VAL A CA 1
ATOM 1541 C C . VAL A 1 194 ? 26.936 3.215 -35.441 1.00 77.19 194 VAL A C 1
ATOM 1543 O O . VAL A 1 194 ? 26.657 2.031 -35.228 1.00 77.19 194 VAL A O 1
ATOM 1546 N N . ALA A 1 195 ? 27.124 4.078 -34.439 1.00 73.75 195 ALA A N 1
ATOM 1547 C CA . ALA A 1 195 ? 27.010 3.697 -33.034 1.00 73.75 195 ALA A CA 1
ATOM 1548 C C . ALA A 1 195 ? 25.596 3.207 -32.661 1.00 73.75 195 ALA A C 1
ATOM 1550 O O . ALA A 1 195 ? 25.465 2.272 -31.866 1.00 73.75 195 ALA A O 1
ATOM 1551 N N . PHE A 1 196 ? 24.551 3.801 -33.246 1.00 75.19 196 PHE A N 1
ATOM 1552 C CA . PHE A 1 196 ? 23.154 3.434 -33.011 1.00 75.19 196 PHE A CA 1
ATOM 1553 C C . PHE A 1 196 ? 22.765 2.080 -33.632 1.00 75.19 196 PHE A C 1
ATOM 1555 O O . PHE A 1 196 ? 22.097 1.280 -32.972 1.00 75.19 196 PHE A O 1
ATOM 1562 N N . GLU A 1 197 ? 23.196 1.788 -34.865 1.00 79.38 197 GLU A N 1
ATOM 1563 C CA . GLU A 1 197 ? 22.804 0.567 -35.595 1.00 79.38 197 GLU A CA 1
ATOM 1564 C C . GLU A 1 197 ? 23.666 -0.667 -35.276 1.00 79.38 197 GLU A C 1
ATOM 1566 O O . GLU A 1 197 ? 23.196 -1.808 -35.366 1.00 79.38 197 GLU A O 1
ATOM 1571 N N . LYS A 1 198 ? 24.919 -0.476 -34.840 1.00 86.75 198 LYS A N 1
ATOM 1572 C CA . LYS A 1 198 ? 25.852 -1.578 -34.536 1.00 86.75 198 LYS A CA 1
ATOM 1573 C C . LYS A 1 198 ? 25.288 -2.632 -33.559 1.00 86.75 198 LYS A C 1
ATOM 1575 O O . LYS A 1 198 ? 25.446 -3.830 -33.834 1.00 86.75 198 LYS A O 1
ATOM 1580 N N . PRO A 1 199 ? 24.608 -2.273 -32.448 1.00 84.81 199 PRO A N 1
ATOM 1581 C CA . PRO A 1 199 ? 23.985 -3.255 -31.558 1.00 84.81 199 PRO A CA 1
ATOM 1582 C C . PRO A 1 199 ? 22.870 -4.066 -32.232 1.00 84.81 199 PRO A C 1
ATOM 1584 O O . PRO A 1 199 ? 22.771 -5.272 -32.006 1.00 84.81 199 PRO A O 1
ATOM 1587 N N . THR A 1 200 ? 22.060 -3.432 -33.082 1.00 84.25 200 THR A N 1
ATOM 1588 C CA . THR A 1 200 ? 20.953 -4.079 -33.803 1.00 84.25 200 THR A CA 1
ATOM 1589 C C . THR A 1 200 ? 21.472 -5.088 -34.819 1.00 84.25 200 THR A C 1
ATOM 1591 O O . THR A 1 200 ? 21.001 -6.225 -34.848 1.00 84.25 200 THR A O 1
ATOM 1594 N N . LEU A 1 201 ? 22.511 -4.737 -35.580 1.00 90.00 201 LEU A N 1
ATOM 1595 C CA . LEU A 1 201 ? 23.169 -5.683 -36.486 1.00 90.00 201 LEU A CA 1
ATOM 1596 C C . LEU A 1 201 ? 23.819 -6.853 -35.759 1.00 90.00 201 LEU A C 1
ATOM 1598 O O . LEU A 1 201 ? 23.759 -7.984 -36.241 1.00 90.00 201 LEU A O 1
ATOM 1602 N N . THR A 1 202 ? 24.410 -6.595 -34.593 1.00 90.12 202 THR A N 1
ATOM 1603 C CA . THR A 1 202 ? 24.977 -7.654 -33.753 1.00 90.12 202 THR A CA 1
ATOM 1604 C C . THR A 1 202 ? 23.886 -8.636 -33.321 1.00 90.12 202 THR A C 1
ATOM 1606 O O . THR A 1 202 ? 24.071 -9.842 -33.470 1.00 90.12 202 THR A O 1
ATOM 1609 N N . LEU A 1 203 ? 22.729 -8.130 -32.874 1.00 83.38 203 LEU A N 1
ATOM 1610 C CA . LEU A 1 203 ? 21.580 -8.943 -32.464 1.00 83.38 203 LEU A CA 1
ATOM 1611 C C . LEU A 1 203 ? 20.972 -9.737 -33.631 1.00 83.38 203 LEU A C 1
ATOM 1613 O O . LEU A 1 203 ? 20.689 -10.923 -33.481 1.00 83.38 203 LEU A O 1
ATOM 1617 N N . LEU A 1 204 ? 20.803 -9.118 -34.804 1.00 90.31 204 LEU A N 1
ATOM 1618 C CA . LEU A 1 204 ? 20.325 -9.807 -36.008 1.00 90.31 204 LEU A CA 1
ATOM 1619 C C . LEU A 1 2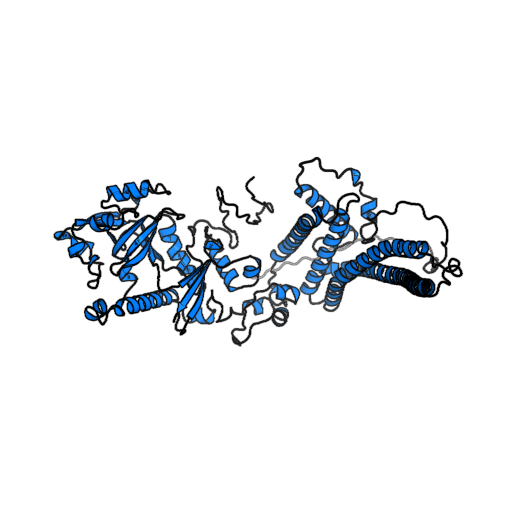04 ? 21.293 -10.916 -36.435 1.00 90.31 204 LEU A C 1
ATOM 1621 O O . LEU A 1 204 ? 20.861 -12.019 -36.758 1.00 90.31 204 LEU A O 1
ATOM 1625 N N . ASN A 1 205 ? 22.602 -10.660 -36.398 1.00 92.75 205 ASN A N 1
ATOM 1626 C CA . ASN A 1 205 ? 23.611 -11.667 -36.723 1.00 92.75 205 ASN A CA 1
ATOM 1627 C C . ASN A 1 205 ? 23.624 -12.821 -35.707 1.00 92.75 205 ASN A C 1
ATOM 1629 O O . ASN A 1 205 ? 23.750 -13.979 -36.093 1.00 92.75 205 ASN A O 1
ATOM 1633 N N . GLU A 1 206 ? 23.465 -12.520 -34.415 1.00 86.31 206 GLU A N 1
ATOM 1634 C CA . GLU A 1 206 ? 23.312 -13.533 -33.367 1.00 86.31 206 GLU A CA 1
ATOM 1635 C C . GLU A 1 206 ? 22.069 -14.394 -33.625 1.00 86.31 206 GLU A C 1
ATOM 1637 O O . GLU A 1 206 ? 22.176 -15.615 -33.689 1.00 86.31 206 GLU A O 1
ATOM 1642 N N . ALA A 1 207 ? 20.916 -13.777 -33.890 1.00 85.12 207 ALA A N 1
ATOM 1643 C CA . ALA A 1 207 ? 19.677 -14.482 -34.205 1.00 85.12 207 ALA A CA 1
ATOM 1644 C C . ALA A 1 207 ? 19.784 -15.390 -35.442 1.00 85.12 207 ALA A C 1
ATOM 1646 O O . ALA A 1 207 ? 19.203 -16.474 -35.460 1.00 85.12 207 ALA A O 1
ATOM 1647 N N . ARG A 1 208 ? 20.553 -14.986 -36.462 1.00 91.31 208 ARG A N 1
ATOM 1648 C CA . ARG A 1 208 ? 20.805 -15.805 -37.663 1.00 91.31 208 ARG A CA 1
ATOM 1649 C C . ARG A 1 208 ? 21.634 -17.055 -37.367 1.00 91.31 208 ARG A C 1
ATOM 1651 O O . ARG A 1 208 ? 21.477 -18.056 -38.059 1.00 91.31 208 ARG A O 1
ATOM 1658 N N . ARG A 1 209 ? 22.501 -17.014 -36.349 1.00 88.88 209 ARG A N 1
ATOM 1659 C CA . ARG A 1 209 ? 23.338 -18.156 -35.937 1.00 88.88 209 ARG A CA 1
ATOM 1660 C C . ARG A 1 209 ? 22.570 -19.218 -35.147 1.00 88.88 209 ARG A C 1
ATOM 1662 O O . ARG A 1 209 ? 23.044 -20.346 -35.090 1.00 88.88 209 ARG A O 1
ATOM 1669 N N . TYR A 1 210 ? 21.411 -18.870 -34.584 1.00 81.06 210 TYR A N 1
ATOM 1670 C CA . TYR A 1 210 ? 20.562 -19.758 -33.780 1.00 81.06 210 TYR A CA 1
ATOM 1671 C C . TYR A 1 210 ? 19.168 -19.898 -34.416 1.00 81.06 210 TYR A C 1
ATOM 1673 O O . TYR A 1 210 ? 18.189 -19.345 -33.897 1.00 81.06 210 TYR A O 1
ATOM 1681 N N . PRO A 1 211 ? 19.047 -20.574 -35.576 1.00 82.38 211 PRO A N 1
ATOM 1682 C CA . PRO A 1 211 ? 17.796 -20.647 -36.329 1.00 82.38 211 PRO A CA 1
ATOM 1683 C C . PRO A 1 211 ? 16.639 -21.292 -35.554 1.00 82.38 211 PRO A C 1
ATOM 1685 O O . PRO A 1 211 ? 15.486 -20.947 -35.805 1.00 82.38 211 PRO A O 1
ATOM 1688 N N . GLU A 1 212 ? 16.939 -22.172 -34.603 1.00 77.06 212 GLU A N 1
ATOM 1689 C CA . GLU A 1 212 ? 15.995 -22.827 -33.697 1.00 77.06 212 GLU A CA 1
ATOM 1690 C C . GLU A 1 212 ? 15.389 -21.883 -32.643 1.00 77.06 212 GLU A C 1
ATOM 1692 O O . GLU A 1 212 ? 14.323 -22.163 -32.095 1.00 77.06 212 GLU A O 1
ATOM 1697 N N . ASN A 1 213 ? 16.024 -20.739 -32.369 1.00 74.06 213 ASN A N 1
ATOM 1698 C CA . ASN A 1 213 ? 15.569 -19.790 -31.358 1.00 74.06 213 ASN A CA 1
ATOM 1699 C C . ASN A 1 213 ? 14.596 -18.757 -31.955 1.00 74.06 213 ASN A C 1
ATOM 1701 O O . ASN A 1 213 ? 14.933 -17.587 -32.158 1.00 74.06 213 ASN A O 1
ATOM 1705 N N . LEU A 1 214 ? 13.359 -19.190 -32.223 1.00 75.12 214 LEU A N 1
ATOM 1706 C CA . LEU A 1 214 ? 12.310 -18.360 -32.839 1.00 75.12 214 LEU A CA 1
ATOM 1707 C C . LEU A 1 214 ? 12.064 -17.036 -32.099 1.00 75.12 214 LEU A C 1
ATOM 1709 O O . LEU A 1 214 ? 11.817 -16.013 -32.735 1.00 75.12 214 LEU A O 1
ATOM 1713 N N . ARG A 1 215 ? 12.195 -17.016 -30.767 1.00 63.47 215 ARG A N 1
ATOM 1714 C CA . ARG A 1 215 ? 12.029 -15.796 -29.967 1.00 63.47 215 ARG A CA 1
ATOM 1715 C C . ARG A 1 215 ? 13.177 -14.815 -30.158 1.00 63.47 215 ARG A C 1
ATOM 1717 O O . ARG A 1 215 ? 12.906 -13.627 -30.298 1.00 63.47 215 ARG A O 1
ATOM 1724 N N . LEU A 1 216 ? 14.430 -15.277 -30.162 1.00 74.12 216 LEU A N 1
ATOM 1725 C CA . LEU A 1 216 ? 15.585 -14.422 -30.453 1.00 74.12 216 LEU A CA 1
ATOM 1726 C C . LEU A 1 216 ? 15.455 -13.814 -31.853 1.00 74.12 216 LEU A C 1
ATOM 1728 O O . LEU A 1 216 ? 15.707 -12.626 -32.029 1.00 74.12 216 LEU A O 1
ATOM 1732 N N . ARG A 1 217 ? 14.979 -14.600 -32.824 1.00 83.44 217 ARG A N 1
ATOM 1733 C CA . ARG A 1 217 ? 14.691 -14.126 -34.184 1.00 83.44 217 ARG A CA 1
ATOM 1734 C C . ARG A 1 217 ? 13.587 -13.073 -34.205 1.00 83.44 217 ARG A C 1
ATOM 1736 O O . ARG A 1 217 ? 13.812 -11.989 -34.736 1.00 83.44 217 ARG A O 1
ATOM 1743 N N . GLN A 1 218 ? 12.443 -13.346 -33.579 1.00 79.56 218 GLN A N 1
ATOM 1744 C CA . GLN A 1 218 ? 11.341 -12.387 -33.448 1.00 79.56 218 GLN A CA 1
ATOM 1745 C C . GLN A 1 218 ? 11.789 -11.106 -32.732 1.00 79.56 218 GLN A C 1
ATOM 1747 O O . GLN A 1 218 ? 11.421 -10.000 -33.113 1.00 79.56 218 GLN A O 1
ATOM 1752 N N . GLU A 1 219 ? 12.585 -11.232 -31.672 1.00 74.50 219 GLU A N 1
ATOM 1753 C CA . GLU A 1 219 ? 13.109 -10.099 -30.917 1.00 74.50 219 GLU A CA 1
ATOM 1754 C C . GLU A 1 219 ? 14.064 -9.254 -31.753 1.00 74.50 219 GLU A C 1
ATOM 1756 O O . GLU A 1 219 ? 13.913 -8.034 -31.786 1.00 74.50 219 GLU A O 1
ATOM 1761 N N . ALA A 1 220 ? 14.997 -9.892 -32.459 1.00 81.06 220 ALA A N 1
ATOM 1762 C CA . ALA A 1 220 ? 15.910 -9.211 -33.360 1.00 81.06 220 ALA A CA 1
ATOM 1763 C C . ALA A 1 220 ? 15.146 -8.460 -34.460 1.00 81.06 220 ALA A C 1
ATOM 1765 O O . ALA A 1 220 ? 15.443 -7.293 -34.713 1.00 81.06 220 ALA A O 1
ATOM 1766 N N . CYS A 1 221 ? 14.107 -9.075 -35.034 1.00 84.38 221 CYS A N 1
ATOM 1767 C CA . CYS A 1 221 ? 13.247 -8.436 -36.029 1.00 84.38 221 CYS A CA 1
ATOM 1768 C C . CYS A 1 221 ? 12.458 -7.252 -35.446 1.00 84.38 221 CYS A C 1
ATOM 1770 O O . CYS A 1 221 ? 12.432 -6.176 -36.037 1.00 84.38 221 CYS A O 1
ATOM 1772 N N . ASN A 1 222 ? 11.894 -7.396 -34.244 1.00 76.31 222 ASN A N 1
ATOM 1773 C CA . ASN A 1 222 ? 11.181 -6.315 -33.556 1.00 76.31 222 ASN A CA 1
ATOM 1774 C C . ASN A 1 222 ? 12.090 -5.117 -33.242 1.00 76.31 222 ASN A C 1
ATOM 1776 O O . ASN A 1 222 ? 11.682 -3.965 -33.401 1.00 76.31 222 ASN A O 1
ATOM 1780 N N . VAL A 1 223 ? 13.316 -5.375 -32.773 1.00 76.69 223 VAL A N 1
ATOM 1781 C CA . VAL A 1 223 ? 14.310 -4.325 -32.497 1.00 76.69 223 VAL A CA 1
ATOM 1782 C C . VAL A 1 223 ? 14.716 -3.629 -33.794 1.00 76.69 223 VAL A C 1
ATOM 1784 O O . VAL A 1 223 ? 14.739 -2.400 -33.831 1.00 76.69 223 VAL A O 1
ATOM 1787 N N . ALA A 1 224 ? 14.962 -4.399 -34.855 1.00 84.12 224 ALA A N 1
ATOM 1788 C CA . ALA A 1 224 ? 15.298 -3.886 -36.177 1.00 84.12 224 ALA A CA 1
ATOM 1789 C C . ALA A 1 224 ? 14.199 -2.982 -36.745 1.00 84.12 224 ALA A C 1
ATOM 1791 O O . ALA A 1 224 ? 14.474 -1.846 -37.122 1.00 84.12 224 ALA A O 1
ATOM 1792 N N . ILE A 1 225 ? 12.942 -3.431 -36.725 1.00 80.81 225 ILE A N 1
ATOM 1793 C CA . ILE A 1 225 ? 11.817 -2.617 -37.193 1.00 80.81 225 ILE A CA 1
ATOM 1794 C C . ILE A 1 225 ? 11.659 -1.355 -36.345 1.00 80.81 225 ILE A C 1
ATOM 1796 O O . ILE A 1 225 ? 11.506 -0.271 -36.899 1.00 80.81 225 ILE A O 1
ATOM 1800 N N . ARG A 1 226 ? 11.750 -1.451 -35.012 1.00 74.75 226 ARG A N 1
ATOM 1801 C CA . ARG A 1 226 ? 11.683 -0.271 -34.133 1.00 74.75 226 ARG A CA 1
ATOM 1802 C C . ARG A 1 226 ? 12.747 0.768 -34.496 1.00 74.75 226 ARG A C 1
ATOM 1804 O O . ARG A 1 226 ? 12.448 1.960 -34.511 1.00 74.75 226 ARG A O 1
ATOM 1811 N N . ASN A 1 227 ? 13.976 0.326 -34.752 1.00 74.81 227 ASN A N 1
ATOM 1812 C CA . ASN A 1 227 ? 15.063 1.207 -35.163 1.00 74.81 227 ASN A CA 1
ATOM 1813 C C . ASN A 1 227 ? 14.781 1.845 -36.531 1.00 74.81 227 ASN A C 1
ATOM 1815 O O . ASN A 1 227 ? 14.878 3.063 -36.648 1.00 74.81 227 ASN A O 1
ATOM 1819 N N . LEU A 1 228 ? 14.319 1.064 -37.515 1.00 77.06 228 LEU A N 1
ATOM 1820 C CA . LEU A 1 228 ? 13.914 1.580 -38.827 1.00 77.06 228 LEU A CA 1
ATOM 1821 C C . LEU A 1 228 ? 12.790 2.625 -38.722 1.00 77.06 228 LEU A C 1
ATOM 1823 O O . LEU A 1 228 ? 12.852 3.644 -39.402 1.00 77.06 228 LEU A O 1
ATOM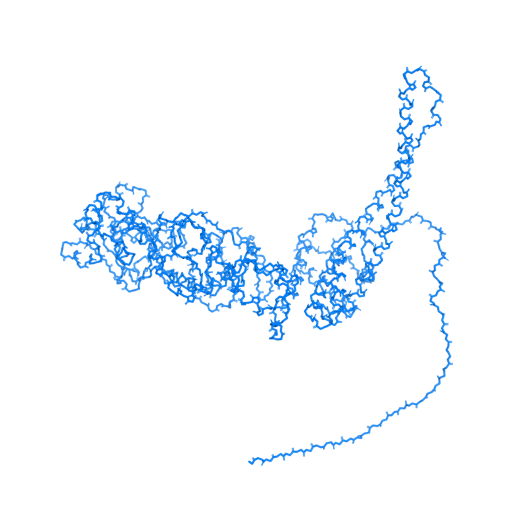 1827 N N . TYR A 1 229 ? 11.804 2.432 -37.840 1.00 72.38 229 TYR A N 1
ATOM 1828 C CA . TYR A 1 229 ? 10.782 3.452 -37.570 1.00 72.38 229 TYR A CA 1
ATOM 1829 C C . TYR A 1 229 ? 11.36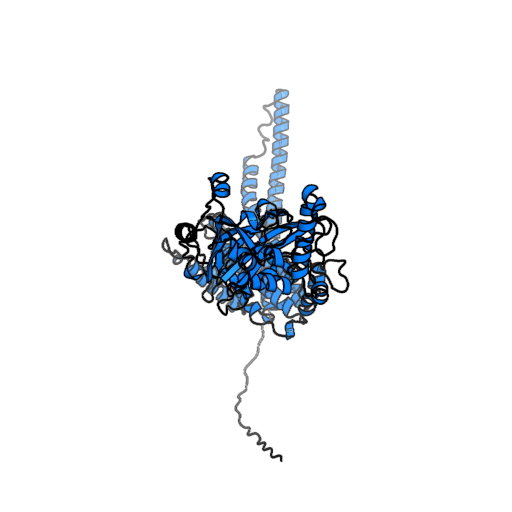7 4.713 -36.943 1.00 72.38 229 TYR A C 1
ATOM 1831 O O . TYR A 1 229 ? 10.930 5.805 -37.285 1.00 72.38 229 TYR A O 1
ATOM 1839 N N . SER A 1 230 ? 12.318 4.583 -36.011 1.00 66.56 230 SER A N 1
ATOM 1840 C CA . SER A 1 230 ? 12.978 5.746 -35.406 1.00 66.56 230 SER A CA 1
ATOM 1841 C C . SER A 1 230 ? 13.686 6.570 -36.477 1.00 66.56 230 SER A C 1
ATOM 1843 O O . SER A 1 230 ? 13.484 7.777 -36.541 1.00 66.56 230 SER A O 1
ATOM 1845 N N . LEU A 1 231 ? 14.429 5.904 -37.365 1.00 70.12 231 LEU A N 1
ATOM 1846 C CA . LEU A 1 231 ? 15.112 6.540 -38.489 1.00 70.12 231 LEU A CA 1
ATOM 1847 C C . LEU A 1 231 ? 14.126 7.188 -39.469 1.00 70.12 231 LEU A C 1
ATOM 1849 O O . LEU A 1 231 ? 14.324 8.326 -39.889 1.00 70.12 231 LEU A O 1
ATOM 1853 N N . PHE A 1 232 ? 13.032 6.498 -39.793 1.00 70.31 232 PHE A N 1
ATOM 1854 C CA . PHE A 1 232 ? 11.985 7.037 -40.657 1.00 70.31 232 PHE A CA 1
ATOM 1855 C C . PHE A 1 232 ? 11.292 8.256 -40.034 1.00 70.31 232 PHE A C 1
ATOM 1857 O O . PHE A 1 232 ? 11.049 9.250 -40.713 1.00 70.31 232 PHE A O 1
ATOM 1864 N N . ALA A 1 233 ? 11.010 8.215 -38.730 1.00 63.34 233 ALA A N 1
ATOM 1865 C CA . ALA A 1 233 ? 10.438 9.338 -37.996 1.00 63.34 233 ALA A CA 1
ATOM 1866 C C . ALA A 1 233 ? 11.412 10.524 -37.921 1.00 63.34 233 ALA A C 1
ATOM 1868 O O . ALA A 1 233 ? 10.980 11.666 -38.054 1.00 63.34 233 ALA A O 1
ATOM 1869 N N . ASP A 1 234 ? 12.713 10.271 -37.749 1.00 59.78 234 ASP A N 1
ATOM 1870 C CA . ASP A 1 234 ? 13.748 11.309 -37.760 1.00 59.78 234 ASP A CA 1
ATOM 1871 C C . ASP A 1 234 ? 13.811 12.037 -39.110 1.00 59.78 234 ASP A C 1
ATOM 1873 O O . ASP A 1 234 ? 13.904 13.264 -39.133 1.00 59.78 234 ASP A O 1
ATOM 1877 N N . GLN A 1 235 ? 13.676 11.308 -40.220 1.00 63.25 235 GLN A N 1
ATOM 1878 C CA . GLN A 1 235 ? 13.612 11.887 -41.565 1.00 63.25 235 GLN A CA 1
ATOM 1879 C C . GLN A 1 235 ? 12.305 12.652 -41.822 1.00 63.25 235 GLN A C 1
ATOM 1881 O O . GLN A 1 235 ? 12.327 13.716 -42.436 1.00 63.25 235 GLN A O 1
ATOM 1886 N N . PHE A 1 236 ? 11.167 12.137 -41.347 1.00 57.16 236 PHE A N 1
ATOM 1887 C CA . PHE A 1 236 ? 9.853 12.749 -41.580 1.00 57.16 236 PHE A CA 1
ATOM 1888 C C . PHE A 1 236 ? 9.635 14.024 -40.749 1.00 57.16 236 PHE A C 1
ATOM 1890 O O . PHE A 1 236 ? 9.008 14.976 -41.211 1.00 57.16 236 PHE A O 1
ATOM 1897 N N . LEU A 1 237 ? 10.165 14.058 -39.522 1.00 53.50 237 LEU A N 1
ATOM 1898 C CA . LEU A 1 237 ? 10.030 15.192 -38.599 1.00 53.50 237 LEU A CA 1
ATOM 1899 C C . LEU A 1 237 ? 11.123 16.261 -38.788 1.00 53.50 237 LEU A C 1
ATOM 1901 O O . LEU A 1 237 ? 11.025 17.344 -38.220 1.00 53.50 237 LEU A O 1
ATOM 1905 N N . GLY A 1 238 ? 12.147 15.991 -39.601 1.00 51.62 238 GLY A N 1
ATOM 1906 C CA . GLY A 1 238 ? 13.269 16.894 -39.876 1.00 51.62 238 GLY A CA 1
ATOM 1907 C C . GLY A 1 238 ? 13.051 17.900 -41.018 1.00 51.62 238 GLY A C 1
ATOM 1908 O O . GLY A 1 238 ? 13.959 18.078 -41.830 1.00 51.62 238 GLY A O 1
ATOM 1909 N N . LYS A 1 239 ? 11.877 18.547 -41.144 1.00 46.50 239 LYS A N 1
ATOM 1910 C CA . LYS A 1 239 ? 11.655 19.583 -42.184 1.00 46.50 239 LYS A CA 1
ATOM 1911 C C . LYS A 1 239 ? 12.607 20.788 -42.013 1.00 46.50 239 LYS A C 1
ATOM 1913 O O . LYS A 1 239 ? 12.945 21.184 -40.905 1.00 46.50 239 LYS A O 1
ATOM 1918 N N . LYS A 1 240 ? 12.970 21.377 -43.160 1.00 41.81 240 LYS A N 1
ATOM 1919 C CA . LYS A 1 240 ? 14.098 22.292 -43.439 1.00 41.81 240 LYS A CA 1
ATOM 1920 C C . LYS A 1 240 ? 14.147 23.623 -42.655 1.00 41.81 240 LYS A C 1
ATOM 1922 O O . LYS A 1 240 ? 15.219 24.209 -42.596 1.00 41.81 240 LYS A O 1
ATOM 1927 N N . ASP A 1 241 ? 13.044 24.062 -42.041 1.00 42.62 241 ASP A N 1
ATOM 1928 C CA . ASP A 1 241 ? 12.896 25.424 -41.484 1.00 42.62 241 ASP A CA 1
ATOM 1929 C C . ASP A 1 241 ? 12.499 25.465 -39.994 1.00 42.62 241 ASP A C 1
ATOM 1931 O O . ASP A 1 241 ? 12.150 26.520 -39.469 1.00 42.62 241 ASP A O 1
ATOM 1935 N N . PHE A 1 242 ? 12.512 24.326 -39.299 1.00 42.19 242 PHE A N 1
ATOM 1936 C CA . PHE A 1 242 ? 12.129 24.244 -37.887 1.00 42.19 242 PHE A CA 1
ATOM 1937 C C . PHE A 1 242 ? 13.268 23.660 -37.062 1.00 42.19 242 PHE A C 1
ATOM 1939 O O . PHE A 1 242 ? 13.778 22.595 -37.405 1.00 42.19 242 PHE A O 1
ATOM 1946 N N . ASP A 1 243 ? 13.641 24.344 -35.973 1.00 43.31 243 ASP A N 1
ATOM 1947 C CA . ASP A 1 243 ? 14.690 23.896 -35.055 1.00 43.31 243 ASP A CA 1
ATOM 1948 C C . ASP A 1 243 ? 14.410 22.446 -34.605 1.00 43.31 243 ASP A C 1
ATOM 1950 O O . ASP A 1 243 ? 13.438 22.189 -33.875 1.00 43.31 243 ASP A O 1
ATOM 1954 N N . PRO A 1 244 ? 15.250 21.477 -35.020 1.00 39.41 244 PRO A N 1
ATOM 1955 C CA . PRO A 1 244 ? 15.119 20.078 -34.644 1.00 39.41 244 PRO A CA 1
ATOM 1956 C C . PRO A 1 244 ? 15.210 19.843 -33.131 1.00 39.41 244 PRO A C 1
ATOM 1958 O O . PRO A 1 244 ? 14.980 18.717 -32.690 1.00 39.41 244 PRO A O 1
ATOM 1961 N N . ASN A 1 245 ? 15.550 20.844 -32.321 1.00 42.03 245 ASN A N 1
ATOM 1962 C CA . ASN A 1 245 ? 15.680 20.703 -30.877 1.00 42.03 245 ASN A CA 1
ATOM 1963 C C . ASN A 1 245 ? 14.378 20.988 -30.104 1.00 42.03 245 ASN A C 1
ATOM 1965 O O . ASN A 1 245 ? 14.191 20.404 -29.036 1.00 42.03 245 ASN A O 1
ATOM 1969 N N . GLU A 1 246 ? 13.440 21.790 -30.629 1.00 41.59 246 GLU A N 1
ATOM 1970 C CA . GLU A 1 246 ? 12.294 22.282 -29.833 1.00 41.59 246 GLU A CA 1
ATOM 1971 C C . GLU A 1 246 ? 11.016 21.421 -29.918 1.00 41.59 246 GLU A C 1
ATOM 1973 O O . GLU A 1 246 ? 10.334 21.234 -28.909 1.00 41.59 246 GLU A O 1
ATOM 1978 N N . ARG A 1 247 ? 10.692 20.818 -31.074 1.00 43.47 247 ARG A N 1
ATOM 1979 C CA . ARG A 1 247 ? 9.496 19.943 -31.229 1.00 43.47 247 ARG A CA 1
ATOM 1980 C C . ARG A 1 247 ? 9.777 18.439 -31.097 1.00 43.47 247 ARG A C 1
ATOM 1982 O O . ARG A 1 247 ? 8.899 17.655 -30.734 1.00 43.47 247 ARG A O 1
ATOM 1989 N N . ASN A 1 248 ? 11.017 18.008 -31.320 1.00 52.69 248 ASN A N 1
ATOM 1990 C CA . ASN A 1 248 ? 11.299 16.619 -31.690 1.00 52.69 248 ASN A CA 1
ATOM 1991 C C . ASN A 1 248 ? 11.182 15.578 -30.574 1.00 52.69 248 ASN A C 1
ATOM 1993 O O . ASN A 1 248 ? 10.819 14.438 -30.848 1.00 52.69 248 ASN A O 1
ATOM 1997 N N . ARG A 1 249 ? 11.495 15.888 -29.313 1.00 52.09 249 ARG A N 1
ATOM 1998 C CA . ARG A 1 249 ? 11.665 14.808 -28.321 1.00 52.09 249 ARG A CA 1
ATOM 1999 C C . ARG A 1 249 ? 10.341 14.164 -27.902 1.00 52.09 249 ARG A C 1
ATOM 2001 O O . ARG A 1 249 ? 10.275 12.947 -27.726 1.00 52.09 249 ARG A O 1
ATOM 2008 N N . ARG A 1 250 ? 9.281 14.966 -27.753 1.00 50.47 250 ARG A N 1
ATOM 2009 C CA . ARG A 1 250 ? 7.968 14.509 -27.270 1.00 50.47 250 ARG A CA 1
ATOM 2010 C C . ARG A 1 250 ? 7.197 13.758 -28.354 1.00 50.47 250 ARG A C 1
ATOM 2012 O O . ARG A 1 250 ? 6.677 12.683 -28.076 1.00 50.47 250 ARG A O 1
ATOM 2019 N N . GLU A 1 251 ? 7.173 14.275 -29.578 1.00 54.47 251 GLU A N 1
ATOM 2020 C CA . GLU A 1 251 ? 6.451 13.668 -30.704 1.00 54.47 251 GLU A CA 1
ATOM 2021 C C . GLU A 1 251 ? 7.149 12.405 -31.222 1.00 54.47 251 GLU A C 1
ATOM 2023 O O . GLU A 1 251 ? 6.490 11.374 -31.360 1.00 54.47 251 GLU A O 1
ATOM 2028 N N . LYS A 1 252 ? 8.489 12.407 -31.353 1.00 54.25 252 LYS A N 1
ATOM 2029 C CA . LYS A 1 252 ? 9.261 11.177 -31.624 1.00 54.25 252 LYS A CA 1
ATOM 2030 C C . LYS A 1 252 ? 9.008 10.121 -30.556 1.00 54.25 252 LYS A C 1
ATOM 2032 O O . LYS A 1 252 ? 8.764 8.959 -30.872 1.00 54.25 252 LYS A O 1
ATOM 2037 N N . SER A 1 253 ? 8.992 10.522 -29.281 1.00 54.41 253 SER A N 1
ATOM 2038 C CA . SER A 1 253 ? 8.668 9.607 -28.184 1.00 54.41 253 SER A CA 1
ATOM 2039 C C . SER A 1 253 ? 7.247 9.047 -28.300 1.00 54.41 253 SER A C 1
ATOM 2041 O O . SER A 1 253 ? 7.058 7.865 -28.032 1.00 54.41 253 SER A O 1
ATOM 2043 N N . LEU A 1 254 ? 6.258 9.838 -28.731 1.00 56.28 254 LEU A N 1
ATOM 2044 C CA . LEU A 1 254 ? 4.880 9.373 -28.941 1.00 56.28 254 LEU A CA 1
ATOM 2045 C C . LEU A 1 254 ? 4.769 8.374 -30.101 1.00 56.28 254 LEU A C 1
ATOM 2047 O O . LEU A 1 254 ? 4.121 7.342 -29.933 1.00 56.28 254 LEU A O 1
ATOM 2051 N N . VAL A 1 255 ? 5.443 8.625 -31.228 1.00 54.72 255 VAL A N 1
ATOM 2052 C CA . VAL A 1 255 ? 5.480 7.713 -32.388 1.00 54.72 255 VAL A CA 1
ATOM 2053 C C . VAL A 1 255 ? 6.142 6.387 -32.006 1.00 54.72 255 VAL A C 1
ATOM 2055 O O . VAL A 1 255 ? 5.564 5.314 -32.191 1.00 54.72 255 VAL A O 1
ATOM 2058 N N . ILE A 1 256 ? 7.322 6.457 -31.381 1.00 54.41 256 ILE A N 1
ATOM 2059 C CA . ILE A 1 256 ? 8.068 5.284 -30.911 1.00 54.41 256 ILE A CA 1
ATOM 2060 C C . ILE A 1 256 ? 7.250 4.509 -29.868 1.00 54.41 256 ILE A C 1
ATOM 2062 O O . ILE A 1 256 ? 7.196 3.279 -29.919 1.00 54.41 256 ILE A O 1
ATOM 2066 N N . LYS A 1 257 ? 6.571 5.200 -28.940 1.00 56.81 257 LYS A N 1
ATOM 2067 C CA . LYS A 1 257 ? 5.679 4.573 -27.949 1.00 56.81 257 LYS A CA 1
ATOM 2068 C C . LYS A 1 257 ? 4.487 3.881 -28.607 1.00 56.81 257 LYS A C 1
ATOM 2070 O O . LYS A 1 257 ? 4.183 2.757 -28.222 1.00 56.81 257 LYS A O 1
ATOM 2075 N N . ALA A 1 258 ? 3.841 4.500 -29.595 1.00 56.22 258 ALA A N 1
ATOM 2076 C CA . ALA A 1 258 ? 2.716 3.904 -30.316 1.00 56.22 258 ALA A CA 1
ATOM 2077 C C . ALA A 1 258 ? 3.130 2.622 -31.058 1.00 56.22 258 ALA A C 1
ATOM 2079 O O . ALA A 1 258 ? 2.415 1.619 -31.004 1.00 56.22 258 ALA A O 1
ATOM 2080 N N . PHE A 1 259 ? 4.317 2.613 -31.671 1.00 56.38 259 PHE A N 1
ATOM 2081 C CA . PHE A 1 259 ? 4.851 1.429 -32.340 1.00 56.38 259 PHE A CA 1
ATOM 2082 C C . PHE A 1 259 ? 5.252 0.321 -31.356 1.00 56.38 259 PHE A C 1
ATOM 2084 O O . PHE A 1 259 ? 4.825 -0.825 -31.501 1.00 56.38 259 PHE A O 1
ATOM 2091 N N . LEU A 1 260 ? 6.001 0.667 -30.299 1.00 52.53 260 LEU A N 1
ATOM 2092 C CA . LEU A 1 260 ? 6.332 -0.261 -29.211 1.00 52.53 260 LEU A CA 1
ATOM 2093 C C . LEU A 1 260 ? 5.073 -0.900 -28.619 1.00 52.53 260 LEU A C 1
ATOM 2095 O O . LEU A 1 260 ? 5.097 -2.076 -28.263 1.00 52.53 260 LEU A O 1
ATOM 2099 N N . PHE A 1 261 ? 3.981 -0.141 -28.541 1.00 53.12 261 PHE A N 1
ATOM 2100 C CA . PHE A 1 261 ? 2.695 -0.611 -28.050 1.00 53.12 261 PHE A CA 1
ATOM 2101 C C . PHE A 1 261 ? 1.973 -1.528 -29.050 1.00 53.12 261 PHE A C 1
ATOM 2103 O O . PHE A 1 261 ? 1.461 -2.563 -28.632 1.00 53.12 261 PHE A O 1
ATOM 2110 N N . LYS A 1 262 ? 1.977 -1.227 -30.360 1.00 48.75 262 LYS A N 1
ATOM 2111 C CA . LYS A 1 262 ? 1.446 -2.120 -31.417 1.00 48.75 262 LYS A CA 1
ATOM 2112 C C . LYS A 1 262 ? 2.192 -3.464 -31.418 1.00 48.75 262 LYS A C 1
ATOM 2114 O O . LYS A 1 262 ? 1.560 -4.514 -31.326 1.00 48.75 262 LYS A O 1
ATOM 2119 N N . ALA A 1 263 ? 3.526 -3.425 -31.372 1.00 45.47 263 ALA A N 1
ATOM 2120 C CA . ALA A 1 263 ? 4.375 -4.613 -31.288 1.00 45.47 263 ALA A CA 1
ATOM 2121 C C . ALA A 1 263 ? 4.179 -5.394 -29.972 1.00 45.47 263 ALA A C 1
ATOM 2123 O O . ALA A 1 263 ? 4.076 -6.619 -29.983 1.00 45.47 263 ALA A O 1
ATOM 2124 N N . GLN A 1 264 ? 4.067 -4.711 -28.822 1.00 47.31 264 GLN A N 1
ATOM 2125 C CA . GLN A 1 264 ? 3.779 -5.359 -27.533 1.00 47.31 264 GLN A CA 1
ATOM 2126 C C . GLN A 1 264 ? 2.383 -5.983 -27.483 1.00 47.31 264 GLN A C 1
ATOM 2128 O O . GLN A 1 264 ? 2.247 -7.079 -26.952 1.00 47.31 264 GLN A O 1
ATOM 2133 N N . ARG A 1 265 ? 1.362 -5.332 -28.052 1.00 42.97 265 ARG A N 1
ATOM 2134 C CA . ARG A 1 265 ? -0.021 -5.830 -28.098 1.00 42.97 265 ARG A CA 1
ATOM 2135 C C . ARG A 1 265 ? -0.168 -7.069 -28.986 1.00 42.97 265 ARG A C 1
ATOM 2137 O O . ARG A 1 265 ? -0.995 -7.929 -28.692 1.00 42.97 265 ARG A O 1
ATOM 2144 N N . ASN A 1 266 ? 0.647 -7.183 -30.033 1.00 37.66 266 ASN A N 1
ATOM 2145 C CA . ASN A 1 266 ? 0.730 -8.398 -30.844 1.00 37.66 266 ASN A CA 1
ATOM 2146 C C . ASN A 1 266 ? 1.486 -9.518 -30.104 1.00 37.66 266 ASN A C 1
ATOM 2148 O O . ASN A 1 266 ? 1.092 -10.676 -30.195 1.00 37.66 266 ASN A O 1
ATOM 2152 N N . ARG A 1 267 ? 2.475 -9.170 -29.267 1.00 41.25 267 ARG A N 1
ATOM 2153 C CA . ARG A 1 267 ? 3.219 -10.108 -28.403 1.00 41.25 267 ARG A CA 1
ATOM 2154 C C . ARG A 1 267 ? 2.401 -10.641 -27.215 1.00 41.25 267 ARG A C 1
ATOM 2156 O O . ARG A 1 267 ? 2.594 -11.776 -26.811 1.00 41.25 267 ARG A O 1
ATOM 2163 N N . THR A 1 268 ? 1.490 -9.850 -26.643 1.00 40.59 268 THR A N 1
ATOM 2164 C CA . THR A 1 268 ? 0.667 -10.264 -25.485 1.00 40.59 268 THR A CA 1
ATOM 2165 C C . THR A 1 268 ? -0.584 -11.060 -25.857 1.00 40.59 268 THR A C 1
ATOM 2167 O O . THR A 1 268 ? -1.256 -11.576 -24.966 1.00 40.59 268 THR A O 1
ATOM 2170 N N . ARG A 1 269 ? -0.916 -11.178 -27.151 1.00 37.34 269 ARG A N 1
ATOM 2171 C CA . ARG A 1 269 ? -2.103 -11.916 -27.620 1.00 37.34 269 ARG A CA 1
ATOM 2172 C C . ARG A 1 269 ? -1.902 -13.421 -27.772 1.00 37.34 269 ARG A C 1
ATOM 2174 O O . ARG A 1 269 ? -2.896 -14.127 -27.890 1.00 37.34 269 ARG A O 1
ATOM 2181 N N . PHE A 1 270 ? -0.669 -13.911 -27.709 1.00 36.56 270 PHE A N 1
ATOM 2182 C CA . PHE A 1 270 ? -0.375 -15.336 -27.800 1.00 36.56 270 PHE A CA 1
ATOM 2183 C C . PHE A 1 270 ? 0.799 -15.673 -26.883 1.00 36.56 270 PHE A C 1
ATOM 2185 O O . PHE A 1 270 ? 1.940 -15.685 -27.321 1.00 36.56 270 PHE A O 1
ATOM 2192 N N . TYR A 1 271 ? 0.524 -15.970 -25.611 1.00 44.00 271 TYR A N 1
ATOM 2193 C CA . TYR A 1 271 ? 1.358 -16.958 -24.928 1.00 44.00 271 TYR A CA 1
ATOM 2194 C C . TYR A 1 271 ? 0.912 -18.311 -25.475 1.00 44.00 271 TYR A C 1
ATOM 2196 O O . TYR A 1 271 ? -0.047 -18.904 -24.984 1.00 44.00 271 TYR A O 1
ATOM 2204 N N . ASP A 1 272 ? 1.533 -18.743 -26.569 1.00 49.81 272 ASP A N 1
ATOM 2205 C CA . ASP A 1 272 ? 1.433 -20.136 -26.993 1.00 49.81 272 ASP A CA 1
ATOM 2206 C C . ASP A 1 272 ? 2.073 -20.986 -25.882 1.00 49.81 272 ASP A C 1
ATOM 2208 O O . ASP A 1 272 ? 3.147 -20.645 -25.383 1.00 49.81 272 ASP A O 1
ATOM 2212 N N . ASP A 1 273 ? 1.438 -22.081 -25.456 1.00 52.56 273 ASP A N 1
ATOM 2213 C CA . ASP A 1 273 ? 2.004 -22.974 -24.434 1.00 52.56 273 ASP A CA 1
ATOM 2214 C C . ASP A 1 273 ? 3.394 -23.503 -24.841 1.00 52.56 273 ASP A C 1
ATOM 2216 O O . ASP A 1 273 ? 4.220 -23.815 -23.979 1.00 52.56 273 ASP A O 1
ATOM 2220 N N . ARG A 1 274 ? 3.699 -23.505 -26.147 1.00 55.75 274 ARG A N 1
ATOM 2221 C CA . ARG A 1 274 ? 5.029 -23.798 -26.703 1.00 55.75 274 ARG A CA 1
ATOM 2222 C C . ARG A 1 274 ? 6.116 -22.792 -26.296 1.00 55.75 274 ARG A C 1
ATOM 2224 O O . ARG A 1 274 ? 7.295 -23.123 -26.381 1.00 55.75 274 ARG A O 1
ATOM 2231 N N . GLU A 1 275 ? 5.759 -21.598 -25.824 1.00 57.12 275 GLU A N 1
ATOM 2232 C CA . GLU A 1 275 ? 6.704 -20.559 -25.390 1.00 57.12 275 GLU A CA 1
ATOM 2233 C C . GLU A 1 275 ? 7.101 -20.651 -23.908 1.00 57.12 275 GLU A C 1
ATOM 2235 O O . GLU A 1 275 ? 8.064 -19.997 -23.500 1.00 57.12 275 GLU A O 1
ATOM 2240 N N . ARG A 1 276 ? 6.422 -21.472 -23.088 1.00 62.75 276 ARG A N 1
ATOM 2241 C CA . ARG A 1 276 ? 6.723 -21.584 -21.643 1.00 62.75 276 ARG A CA 1
ATOM 2242 C C . ARG A 1 276 ? 8.141 -22.078 -21.363 1.00 62.75 276 ARG A C 1
ATOM 2244 O O . ARG A 1 276 ? 8.778 -21.579 -20.438 1.00 62.75 276 ARG A O 1
ATOM 2251 N N . GLY A 1 277 ? 8.628 -23.008 -22.189 1.00 66.94 277 GLY A N 1
ATOM 2252 C CA . GLY A 1 277 ? 9.975 -23.582 -22.109 1.00 66.94 277 GLY A CA 1
ATOM 2253 C C . GLY A 1 277 ? 11.057 -22.770 -22.829 1.00 66.94 277 GLY A C 1
ATOM 2254 O O . GLY A 1 277 ? 12.227 -23.141 -22.788 1.00 66.94 277 GLY A O 1
ATOM 2255 N N . VAL A 1 278 ? 10.702 -21.668 -23.498 1.00 70.94 278 VAL A N 1
ATOM 2256 C CA . VAL A 1 278 ? 11.673 -20.835 -24.219 1.00 70.94 278 VAL A CA 1
ATOM 2257 C C . VAL A 1 278 ? 12.367 -19.894 -23.243 1.00 70.94 278 VAL A C 1
ATOM 2259 O O . VAL A 1 278 ? 11.722 -19.241 -22.419 1.00 70.94 278 VAL A O 1
ATOM 2262 N N . LEU A 1 279 ? 13.689 -19.786 -23.379 1.00 77.62 279 LEU A N 1
ATOM 2263 C CA . LEU A 1 279 ? 14.505 -18.889 -22.569 1.00 77.62 279 LEU A CA 1
ATOM 2264 C C . LEU A 1 279 ? 14.021 -17.437 -22.671 1.00 77.62 279 LEU A C 1
ATOM 2266 O O . LEU A 1 279 ? 13.623 -16.958 -23.738 1.00 77.62 279 LEU A O 1
ATOM 2270 N N . VAL A 1 280 ? 14.090 -16.715 -21.555 1.00 77.81 280 VAL A N 1
ATOM 2271 C CA . VAL A 1 280 ? 13.688 -15.308 -21.470 1.00 77.81 280 VAL A CA 1
ATOM 2272 C C . VAL A 1 280 ? 14.570 -14.429 -22.361 1.00 77.81 280 VAL A C 1
ATOM 2274 O O . VAL A 1 280 ? 14.052 -13.548 -23.049 1.00 77.81 280 VAL A O 1
ATOM 2277 N N . GLY A 1 281 ? 15.879 -14.695 -22.406 1.00 72.88 281 GLY A N 1
ATOM 2278 C CA . GLY A 1 281 ? 16.846 -13.921 -23.186 1.00 72.88 281 GLY A CA 1
ATOM 2279 C C . GLY A 1 281 ? 17.291 -12.622 -22.501 1.00 72.88 281 GLY A C 1
ATOM 2280 O O . GLY A 1 281 ? 16.651 -12.115 -21.578 1.00 72.88 281 GLY A O 1
ATOM 2281 N N . ARG A 1 282 ? 18.428 -12.064 -22.944 1.00 72.94 282 ARG A N 1
ATOM 2282 C CA . ARG A 1 282 ? 19.126 -10.956 -22.253 1.00 72.94 282 ARG A CA 1
ATOM 2283 C C . ARG A 1 282 ? 18.306 -9.674 -22.144 1.00 72.94 282 ARG A C 1
ATOM 2285 O O . ARG A 1 282 ? 18.429 -8.959 -21.152 1.00 72.94 282 ARG A O 1
ATOM 2292 N N . TRP A 1 283 ? 17.509 -9.345 -23.156 1.00 63.47 283 TRP A N 1
ATOM 2293 C CA . TRP A 1 283 ? 16.754 -8.094 -23.158 1.00 63.47 283 TRP A CA 1
ATOM 2294 C C . TRP A 1 283 ? 15.515 -8.171 -22.269 1.00 63.47 283 TRP A C 1
ATOM 2296 O O . TRP A 1 283 ? 15.279 -7.270 -21.466 1.00 63.47 283 TRP A O 1
ATOM 2306 N N . ALA A 1 284 ? 14.750 -9.262 -22.366 1.00 69.25 284 ALA A N 1
ATOM 2307 C CA . ALA A 1 284 ? 13.584 -9.463 -21.515 1.00 69.25 284 ALA A CA 1
ATOM 2308 C C . ALA A 1 284 ? 13.985 -9.689 -20.050 1.00 69.25 284 ALA A C 1
ATOM 2310 O O . ALA A 1 284 ? 13.317 -9.163 -19.170 1.00 69.25 284 ALA A O 1
ATOM 2311 N N . ALA A 1 285 ? 15.124 -10.334 -19.783 1.00 78.44 285 ALA A N 1
ATOM 2312 C CA . ALA A 1 285 ? 15.637 -10.502 -18.425 1.00 78.44 285 ALA A CA 1
ATOM 2313 C C . ALA A 1 285 ? 15.919 -9.166 -17.717 1.00 78.44 285 ALA A C 1
ATOM 2315 O O . ALA A 1 285 ? 15.667 -9.038 -16.526 1.00 78.44 285 ALA A O 1
ATOM 2316 N N . LYS A 1 286 ? 16.367 -8.131 -18.446 1.00 76.38 286 LYS A N 1
ATOM 2317 C CA . LYS A 1 286 ? 16.530 -6.766 -17.898 1.00 76.38 286 LYS A CA 1
ATOM 2318 C C . LYS A 1 286 ? 15.204 -6.078 -17.553 1.00 76.38 286 LYS A C 1
ATOM 2320 O O . LYS A 1 286 ? 15.210 -5.047 -16.884 1.00 76.38 286 LYS A O 1
ATOM 2325 N N . ARG A 1 287 ? 14.088 -6.587 -18.078 1.00 72.12 287 ARG A N 1
ATOM 2326 C CA . ARG A 1 287 ? 12.730 -6.085 -17.833 1.00 72.12 287 ARG A CA 1
ATOM 2327 C C . ARG A 1 287 ? 11.961 -6.941 -16.832 1.00 72.12 287 ARG A C 1
ATOM 2329 O O . ARG A 1 287 ? 10.834 -6.583 -16.508 1.00 72.12 287 ARG A O 1
ATOM 2336 N N . GLU A 1 288 ? 12.537 -8.056 -16.401 1.00 79.56 288 GLU A N 1
ATOM 2337 C CA . GLU A 1 288 ? 11.908 -8.956 -15.448 1.00 79.56 288 GLU A CA 1
ATOM 2338 C C . GLU A 1 288 ? 12.049 -8.424 -14.016 1.00 79.56 288 GLU A C 1
ATOM 2340 O O . GLU A 1 288 ? 12.779 -7.457 -13.774 1.00 79.56 288 GLU A O 1
ATOM 2345 N N . ALA A 1 289 ? 11.332 -9.029 -13.063 1.00 76.56 289 ALA A N 1
ATOM 2346 C CA . ALA A 1 289 ? 11.440 -8.598 -11.675 1.00 76.56 289 ALA A CA 1
ATOM 2347 C C . ALA A 1 289 ? 12.853 -8.786 -11.105 1.00 76.56 289 ALA A C 1
ATOM 2349 O O . ALA A 1 289 ? 13.485 -9.827 -11.262 1.00 76.56 289 ALA A O 1
ATOM 2350 N N . THR A 1 290 ? 13.290 -7.772 -10.372 1.00 81.38 290 THR A N 1
ATOM 2351 C CA . THR A 1 290 ? 14.374 -7.779 -9.401 1.00 81.38 290 THR A CA 1
ATOM 2352 C C . THR A 1 290 ? 13.911 -8.391 -8.076 1.00 81.38 290 THR A C 1
ATOM 2354 O O . THR A 1 290 ? 12.723 -8.646 -7.873 1.00 81.38 290 THR A O 1
ATOM 2357 N N . ASN A 1 291 ? 14.856 -8.609 -7.156 1.00 84.25 291 ASN A N 1
ATOM 2358 C CA . ASN A 1 291 ? 14.610 -9.178 -5.823 1.00 84.25 291 ASN A CA 1
ATOM 2359 C C . ASN A 1 291 ? 14.027 -10.601 -5.846 1.00 84.25 291 ASN A C 1
ATOM 2361 O O . ASN A 1 291 ? 13.345 -11.005 -4.905 1.00 84.25 291 ASN A O 1
ATOM 2365 N N . LEU A 1 292 ? 14.303 -11.353 -6.915 1.00 90.44 292 LEU A N 1
ATOM 2366 C CA . LEU A 1 292 ? 13.935 -12.759 -7.029 1.00 90.44 292 LEU A CA 1
ATOM 2367 C C . LEU A 1 292 ? 15.048 -13.657 -6.507 1.00 90.44 292 LEU A C 1
ATOM 2369 O O . LEU A 1 292 ? 16.229 -13.370 -6.712 1.00 90.44 292 LEU A O 1
ATOM 2373 N N . VAL A 1 293 ? 14.659 -14.760 -5.883 1.00 92.44 293 VAL A N 1
ATOM 2374 C CA . VAL A 1 293 ? 15.562 -15.799 -5.390 1.00 92.44 293 VAL A CA 1
ATOM 2375 C C . VAL A 1 293 ? 15.108 -17.166 -5.891 1.00 92.44 293 VAL A C 1
ATOM 2377 O O . VAL A 1 293 ? 13.926 -17.388 -6.158 1.00 92.44 293 VAL A O 1
ATOM 2380 N N . ASP A 1 294 ? 16.052 -18.091 -6.027 1.00 89.94 294 ASP A N 1
ATOM 2381 C CA . ASP A 1 294 ? 15.721 -19.503 -6.204 1.00 89.94 294 ASP A CA 1
ATOM 2382 C C . ASP A 1 294 ? 15.277 -20.061 -4.838 1.00 89.94 294 ASP A C 1
ATOM 2384 O O . ASP A 1 294 ? 16.033 -19.922 -3.874 1.00 89.94 294 ASP A O 1
ATOM 2388 N N . PRO A 1 295 ? 14.094 -20.690 -4.710 1.00 85.25 295 PRO A N 1
ATOM 2389 C CA . PRO A 1 295 ? 13.648 -21.267 -3.441 1.00 85.25 295 PRO A CA 1
ATOM 2390 C C . PRO A 1 295 ? 14.641 -22.273 -2.837 1.00 85.25 295 PRO A C 1
ATOM 2392 O O . PRO A 1 295 ? 14.722 -22.410 -1.621 1.00 85.25 295 PRO A O 1
ATOM 2395 N N . SER A 1 296 ? 15.418 -22.969 -3.674 1.00 84.81 296 SER A N 1
ATOM 2396 C CA . SER A 1 296 ? 16.455 -23.910 -3.231 1.00 84.81 296 SER A CA 1
ATOM 2397 C C . SER A 1 296 ? 17.750 -23.225 -2.773 1.00 84.81 296 SER A C 1
ATOM 2399 O O . SER A 1 296 ? 18.582 -23.853 -2.115 1.00 84.81 296 SER A O 1
ATOM 2401 N N . ARG A 1 297 ? 17.932 -21.943 -3.122 1.00 83.38 297 ARG A N 1
ATOM 2402 C CA . ARG A 1 297 ? 19.115 -21.111 -2.850 1.00 83.38 297 ARG A CA 1
ATOM 2403 C C . ARG A 1 297 ? 18.704 -19.661 -2.585 1.00 83.38 297 ARG A C 1
ATOM 2405 O O . ARG A 1 297 ? 18.964 -18.755 -3.378 1.00 83.38 297 ARG A O 1
ATOM 2412 N N . SER A 1 298 ? 18.035 -19.453 -1.454 1.00 82.44 298 SER A N 1
ATOM 2413 C CA . SER A 1 298 ? 17.466 -18.156 -1.070 1.00 82.44 298 SER A CA 1
ATOM 2414 C C . SER A 1 298 ? 18.502 -17.115 -0.621 1.00 82.44 298 SER A C 1
ATOM 2416 O O . SER A 1 298 ? 18.137 -15.986 -0.304 1.00 82.44 298 SER A O 1
ATOM 2418 N N . ASP A 1 299 ? 19.781 -17.486 -0.548 1.00 81.50 299 ASP A N 1
ATOM 2419 C CA . ASP A 1 299 ? 20.899 -16.641 -0.117 1.00 81.50 299 ASP A CA 1
ATOM 2420 C C . ASP A 1 299 ? 21.406 -15.698 -1.217 1.00 81.50 299 ASP A C 1
ATOM 2422 O O . ASP A 1 299 ? 22.175 -14.775 -0.938 1.00 81.50 299 ASP A O 1
ATOM 2426 N N . ARG A 1 300 ? 20.973 -15.898 -2.468 1.00 84.38 300 ARG A N 1
ATOM 2427 C CA . ARG A 1 300 ? 21.442 -15.112 -3.607 1.00 84.38 300 ARG A CA 1
ATOM 2428 C C . ARG A 1 300 ? 20.306 -14.668 -4.520 1.00 84.38 300 ARG A C 1
ATOM 2430 O O . ARG A 1 300 ? 19.480 -15.462 -4.960 1.00 84.38 300 ARG A O 1
ATOM 2437 N N . PHE A 1 301 ? 20.345 -13.392 -4.896 1.00 89.38 301 PHE A N 1
ATOM 2438 C CA . PHE A 1 301 ? 19.460 -12.847 -5.919 1.00 89.38 301 PHE A CA 1
ATOM 2439 C C . PHE A 1 301 ? 19.771 -13.407 -7.310 1.00 89.38 301 PHE A C 1
ATOM 2441 O O . PHE A 1 301 ? 20.931 -13.527 -7.717 1.00 89.38 301 PHE A O 1
ATOM 2448 N N . VAL A 1 302 ? 18.714 -13.675 -8.070 1.00 89.88 302 VAL A N 1
ATOM 2449 C CA . VAL A 1 302 ? 18.797 -14.071 -9.475 1.00 89.88 302 VAL A CA 1
ATOM 2450 C C . VAL A 1 302 ? 18.929 -12.813 -10.335 1.00 89.88 302 VAL A C 1
ATOM 2452 O O . VAL A 1 302 ? 17.964 -12.081 -10.550 1.00 89.88 302 VAL A O 1
ATOM 2455 N N . GLY A 1 303 ? 20.145 -12.544 -10.814 1.00 89.25 303 GLY A N 1
ATOM 2456 C CA . GLY A 1 303 ? 20.435 -11.397 -11.675 1.00 89.25 303 GLY A CA 1
ATOM 2457 C C . GLY A 1 303 ? 19.975 -11.586 -13.130 1.00 89.25 303 GLY A C 1
ATOM 2458 O O . GLY A 1 303 ? 19.687 -12.714 -13.554 1.00 89.25 303 GLY A O 1
ATOM 2459 N N . PRO A 1 304 ? 19.936 -10.507 -13.939 1.00 87.31 304 PRO A N 1
ATOM 2460 C CA . PRO A 1 304 ? 19.523 -10.556 -15.346 1.00 87.31 304 PRO A CA 1
ATOM 2461 C C . PRO A 1 304 ? 20.297 -11.575 -16.196 1.00 87.31 304 PRO A C 1
ATOM 2463 O O . PRO A 1 304 ? 19.749 -12.164 -17.124 1.00 87.31 304 PRO A O 1
ATOM 2466 N N . GLU A 1 305 ? 21.572 -11.802 -15.895 1.00 88.25 305 GLU A N 1
ATOM 2467 C CA . GLU A 1 305 ? 22.430 -12.775 -16.571 1.00 88.25 305 GLU A CA 1
ATOM 2468 C C . GLU A 1 305 ? 22.009 -14.230 -16.336 1.00 88.25 305 GLU A C 1
ATOM 2470 O O . GLU A 1 305 ? 22.199 -15.068 -17.222 1.00 88.25 305 GLU A O 1
ATOM 2475 N N . ILE A 1 306 ? 21.427 -14.523 -15.168 1.00 89.69 306 ILE A N 1
ATOM 2476 C CA . ILE A 1 306 ? 20.854 -15.832 -14.844 1.00 89.69 306 ILE A CA 1
ATOM 2477 C C . ILE A 1 306 ? 19.441 -15.913 -15.420 1.00 89.69 306 ILE A C 1
ATOM 2479 O O . ILE A 1 306 ? 19.153 -16.854 -16.153 1.00 89.69 306 ILE A O 1
ATOM 2483 N N . LEU A 1 307 ? 18.601 -14.894 -15.194 1.00 89.00 307 LEU A N 1
ATOM 2484 C CA . LEU A 1 307 ? 17.235 -14.817 -15.733 1.00 89.00 307 LEU A CA 1
ATOM 2485 C C . LEU A 1 307 ? 17.195 -15.015 -17.254 1.00 89.00 307 LEU A C 1
ATOM 2487 O O . LEU A 1 307 ? 16.320 -15.705 -17.762 1.00 89.00 307 LEU A O 1
ATOM 2491 N N . ALA A 1 308 ? 18.170 -14.474 -17.989 1.00 84.12 308 ALA A N 1
ATOM 2492 C CA . ALA A 1 308 ? 18.264 -14.626 -19.442 1.00 84.12 308 ALA A CA 1
ATOM 2493 C C . ALA A 1 308 ? 18.394 -16.085 -19.910 1.00 84.12 308 ALA A C 1
ATOM 2495 O O . ALA A 1 308 ? 18.080 -16.375 -21.065 1.00 84.12 308 ALA A O 1
ATOM 2496 N N . LYS A 1 309 ? 18.882 -16.969 -19.033 1.00 87.31 309 LYS A N 1
ATOM 2497 C CA . LYS A 1 309 ? 19.102 -18.400 -19.275 1.00 87.31 309 LYS A CA 1
ATOM 2498 C C . LYS A 1 309 ? 17.996 -19.282 -18.704 1.00 87.31 309 LYS A C 1
ATOM 2500 O O . LYS A 1 309 ? 18.084 -20.493 -18.855 1.00 87.31 309 LYS A O 1
ATOM 2505 N N . LEU A 1 310 ? 17.004 -18.693 -18.043 1.00 86.56 310 LEU A N 1
ATOM 2506 C CA . LEU A 1 310 ? 15.832 -19.400 -17.549 1.00 86.56 310 LEU A CA 1
ATOM 2507 C C . LEU A 1 310 ? 14.695 -19.261 -18.555 1.00 86.56 310 LEU A C 1
ATOM 2509 O O . LEU A 1 310 ? 14.580 -18.249 -19.250 1.00 86.56 310 LEU A O 1
ATOM 2513 N N . SER A 1 311 ? 13.855 -20.280 -18.627 1.00 84.06 311 SER A N 1
ATOM 2514 C CA . SER A 1 311 ? 12.558 -20.223 -19.288 1.00 84.06 311 SER A CA 1
ATOM 2515 C C . SER A 1 311 ? 11.550 -19.414 -18.468 1.00 84.06 311 SER A C 1
ATOM 2517 O O . SER A 1 311 ? 11.750 -19.149 -17.281 1.00 84.06 311 SER A O 1
ATOM 2519 N N . HIS A 1 312 ? 10.438 -19.014 -19.086 1.00 80.12 312 HIS A N 1
ATOM 2520 C CA . HIS A 1 312 ? 9.361 -18.322 -18.366 1.00 80.12 312 HIS A CA 1
ATOM 2521 C C . HIS A 1 312 ? 8.778 -19.172 -17.236 1.00 80.12 312 HIS A C 1
ATOM 2523 O O . HIS A 1 312 ? 8.468 -18.647 -16.167 1.00 80.12 312 HIS A O 1
ATOM 2529 N N . GLU A 1 313 ? 8.656 -20.483 -17.453 1.00 83.56 313 GLU A N 1
ATOM 2530 C CA . GLU A 1 313 ? 8.193 -21.408 -16.421 1.00 83.56 313 GLU A CA 1
ATOM 2531 C C . GLU A 1 313 ? 9.164 -21.454 -15.235 1.00 83.56 313 GLU A C 1
ATOM 2533 O O . GLU A 1 313 ? 8.737 -21.335 -14.088 1.00 83.56 313 GLU A O 1
ATOM 2538 N N . GLU A 1 314 ? 10.469 -21.534 -15.483 1.00 88.50 314 GLU A N 1
ATOM 2539 C CA . GLU A 1 314 ? 11.475 -21.503 -14.416 1.00 88.50 314 GLU A CA 1
ATOM 2540 C C . GLU A 1 314 ? 11.481 -20.159 -13.676 1.00 88.50 314 GLU A C 1
ATOM 2542 O O . GLU A 1 314 ? 11.509 -20.139 -12.448 1.00 88.50 314 GLU A O 1
ATOM 2547 N N . VAL A 1 315 ? 11.356 -19.032 -14.389 1.00 87.69 315 VAL A N 1
ATOM 2548 C CA . VAL A 1 315 ? 11.222 -17.703 -13.765 1.00 87.69 315 VAL A CA 1
ATOM 2549 C C . VAL A 1 315 ? 9.966 -17.604 -12.897 1.00 87.69 315 VAL A C 1
ATOM 2551 O O . VAL A 1 315 ? 9.996 -16.958 -11.844 1.00 87.69 315 VAL A O 1
ATOM 2554 N N . SER A 1 316 ? 8.862 -18.239 -13.299 1.00 85.44 316 SER A N 1
ATOM 2555 C CA . SER A 1 316 ? 7.623 -18.264 -12.512 1.00 85.44 316 SER A CA 1
ATOM 2556 C C . SER A 1 316 ? 7.757 -19.049 -11.204 1.00 85.44 316 SER A C 1
ATOM 2558 O O . SER A 1 316 ? 7.057 -18.740 -10.245 1.00 85.44 316 SER A O 1
ATOM 2560 N N . ARG A 1 317 ? 8.689 -20.013 -11.147 1.00 89.31 317 ARG A N 1
ATOM 2561 C CA . ARG A 1 317 ? 8.995 -20.812 -9.950 1.00 89.31 317 ARG A CA 1
ATOM 2562 C C . ARG A 1 317 ? 9.971 -20.125 -8.993 1.00 89.31 317 ARG A C 1
ATOM 2564 O O . ARG A 1 317 ? 10.117 -20.586 -7.865 1.00 89.31 317 ARG A O 1
ATOM 2571 N N . LEU A 1 318 ? 10.642 -19.051 -9.423 1.00 91.62 318 LEU A N 1
ATOM 2572 C CA . LEU A 1 318 ? 11.422 -18.207 -8.514 1.00 91.62 318 LEU A CA 1
ATOM 2573 C C . LEU A 1 318 ? 10.499 -17.570 -7.474 1.00 91.62 318 LEU A C 1
ATOM 2575 O O . LEU A 1 318 ? 9.337 -17.292 -7.769 1.00 91.62 318 LEU A O 1
ATOM 2579 N N . ASP A 1 319 ? 11.025 -17.274 -6.293 1.00 91.56 319 ASP A N 1
ATOM 2580 C CA . ASP A 1 319 ? 10.271 -16.603 -5.235 1.00 91.56 319 ASP A CA 1
ATOM 2581 C C . ASP A 1 319 ? 10.742 -15.160 -5.041 1.00 91.56 319 ASP A C 1
ATOM 2583 O O . ASP A 1 319 ? 11.766 -14.732 -5.581 1.00 91.56 319 ASP A O 1
ATOM 2587 N N . ILE A 1 320 ? 9.973 -14.393 -4.278 1.00 90.94 320 ILE A N 1
ATOM 2588 C CA . ILE A 1 320 ? 10.385 -13.079 -3.789 1.00 90.94 320 ILE A CA 1
ATOM 2589 C C . ILE A 1 320 ? 11.411 -13.277 -2.670 1.00 90.94 320 ILE A C 1
ATOM 2591 O O . ILE A 1 320 ? 11.341 -14.232 -1.898 1.00 90.94 320 ILE A O 1
ATOM 2595 N N . SER A 1 321 ? 12.373 -12.364 -2.567 1.00 88.88 321 SER A N 1
ATOM 2596 C CA . SER A 1 321 ? 13.345 -12.361 -1.477 1.00 88.88 321 SER A CA 1
ATOM 2597 C C . SER A 1 321 ? 12.689 -12.412 -0.089 1.00 88.88 321 SER A C 1
ATOM 2599 O O . SER A 1 321 ? 11.796 -11.602 0.186 1.00 88.88 321 SER A O 1
ATOM 2601 N N . PRO A 1 322 ? 13.207 -13.229 0.849 1.00 86.44 322 PRO A N 1
ATOM 2602 C CA . PRO A 1 322 ? 12.799 -13.195 2.253 1.00 86.44 322 PRO A CA 1
ATOM 2603 C C . PRO A 1 322 ? 12.989 -11.831 2.932 1.00 86.44 322 PRO A C 1
ATOM 2605 O O . PRO A 1 322 ? 12.399 -11.582 3.981 1.00 86.44 322 PRO A O 1
ATOM 2608 N N . THR A 1 323 ? 13.792 -10.932 2.358 1.00 86.25 323 THR A N 1
ATOM 2609 C CA . THR A 1 323 ? 14.031 -9.577 2.883 1.00 86.25 323 THR A CA 1
ATOM 2610 C C . THR A 1 323 ? 13.164 -8.492 2.242 1.00 86.25 323 THR A C 1
ATOM 2612 O O . THR A 1 323 ? 13.281 -7.335 2.631 1.00 86.25 323 THR A O 1
ATOM 2615 N N . ASN A 1 324 ? 12.305 -8.824 1.269 1.00 89.44 324 ASN A N 1
ATOM 2616 C CA . ASN A 1 324 ? 11.425 -7.834 0.641 1.00 89.44 324 ASN A CA 1
ATOM 2617 C C . ASN A 1 324 ? 10.483 -7.207 1.692 1.00 89.44 324 ASN A C 1
ATOM 2619 O O . ASN A 1 324 ? 9.870 -7.959 2.441 1.00 89.44 324 ASN A O 1
ATOM 2623 N N . PRO A 1 325 ? 10.321 -5.877 1.767 1.00 88.75 325 PRO A N 1
ATOM 2624 C CA . PRO A 1 325 ? 9.565 -5.239 2.850 1.00 88.75 325 PRO A CA 1
ATOM 2625 C C . PRO A 1 325 ? 8.041 -5.398 2.741 1.00 88.75 325 PRO A C 1
ATOM 2627 O O . PRO A 1 325 ? 7.338 -5.186 3.727 1.00 88.75 325 PRO A O 1
ATOM 2630 N N . MET A 1 326 ? 7.522 -5.778 1.572 1.00 88.88 326 MET A N 1
ATOM 2631 C CA . MET A 1 326 ? 6.087 -5.776 1.283 1.00 88.88 326 MET A CA 1
ATOM 2632 C C . MET A 1 326 ? 5.457 -7.172 1.333 1.00 88.88 326 MET A C 1
ATOM 2634 O O . MET A 1 326 ? 4.302 -7.311 1.735 1.00 88.88 326 MET A O 1
ATOM 2638 N N . TRP A 1 327 ? 6.199 -8.214 0.934 1.00 90.31 327 TRP A N 1
ATOM 2639 C CA . TRP A 1 327 ? 5.626 -9.541 0.658 1.00 90.31 327 TRP A CA 1
ATOM 2640 C C . TRP A 1 327 ? 6.331 -10.692 1.384 1.00 90.31 327 TRP A C 1
ATOM 2642 O O . TRP A 1 327 ? 7.548 -10.681 1.605 1.00 90.31 327 TRP A O 1
ATOM 2652 N N . HIS A 1 328 ? 5.560 -11.704 1.765 1.00 89.00 328 HIS A N 1
ATOM 2653 C CA . HIS A 1 328 ? 6.047 -12.983 2.267 1.00 89.00 328 HIS A CA 1
ATOM 2654 C C . HIS A 1 328 ? 6.448 -13.912 1.119 1.00 89.00 328 HIS A C 1
ATOM 2656 O O . HIS A 1 328 ? 5.893 -13.857 0.028 1.00 89.00 328 HIS A O 1
ATOM 2662 N N . THR A 1 329 ? 7.395 -14.811 1.374 1.00 88.00 329 THR A N 1
ATOM 2663 C CA . THR A 1 329 ? 7.709 -15.887 0.425 1.00 88.00 329 THR A CA 1
ATOM 2664 C C . THR A 1 329 ? 6.563 -16.902 0.380 1.00 88.00 329 THR A C 1
ATOM 2666 O O . THR A 1 329 ? 5.805 -17.037 1.348 1.00 88.00 329 THR A O 1
ATOM 2669 N N . HIS A 1 330 ? 6.446 -17.664 -0.708 1.00 86.06 330 HIS A N 1
ATOM 2670 C CA . HIS A 1 330 ? 5.448 -18.735 -0.810 1.00 86.06 330 HIS A CA 1
ATOM 2671 C C . HIS A 1 330 ? 5.641 -19.785 0.286 1.00 86.06 330 HIS A C 1
ATOM 2673 O O . HIS A 1 330 ? 4.672 -20.301 0.846 1.00 86.06 330 HIS A O 1
ATOM 2679 N N . GLU A 1 331 ? 6.897 -20.071 0.637 1.00 86.31 331 GLU A N 1
ATOM 2680 C CA . GLU A 1 331 ? 7.222 -20.968 1.740 1.00 86.31 331 GLU A CA 1
ATOM 2681 C C . GLU A 1 331 ? 6.636 -20.463 3.066 1.00 86.31 331 GLU A C 1
ATOM 2683 O O . GLU A 1 331 ? 5.983 -21.231 3.778 1.00 86.31 331 GLU A O 1
ATOM 2688 N N . VAL A 1 332 ? 6.816 -19.176 3.388 1.00 85.75 332 VAL A N 1
ATOM 2689 C CA . VAL A 1 332 ? 6.251 -18.580 4.607 1.00 85.75 332 VAL A CA 1
ATOM 2690 C C . VAL A 1 332 ? 4.729 -18.663 4.581 1.00 85.75 332 VAL A C 1
ATOM 2692 O O . VAL A 1 332 ? 4.150 -19.141 5.554 1.00 85.75 332 VAL A O 1
ATOM 2695 N N . MET A 1 333 ? 4.092 -18.303 3.464 1.00 86.25 333 MET A N 1
ATOM 2696 C CA . MET A 1 333 ? 2.633 -18.366 3.323 1.00 86.25 333 MET A CA 1
ATOM 2697 C C . MET A 1 333 ? 2.078 -19.784 3.494 1.00 86.25 333 MET A C 1
ATOM 2699 O O . MET A 1 333 ? 1.041 -19.970 4.127 1.00 86.25 333 MET A O 1
ATOM 2703 N N . SER A 1 334 ? 2.790 -20.805 3.007 1.00 85.12 334 SER A N 1
ATOM 2704 C CA . SER A 1 334 ? 2.384 -22.207 3.173 1.00 85.12 334 SER A CA 1
ATOM 2705 C C . SER A 1 334 ? 2.457 -22.695 4.627 1.00 85.12 334 SER A C 1
ATOM 2707 O O . SER A 1 334 ? 1.668 -23.545 5.039 1.00 85.12 334 SER A O 1
ATOM 2709 N N . LYS A 1 335 ? 3.394 -22.153 5.418 1.00 85.06 335 LYS A N 1
ATOM 2710 C CA . LYS A 1 335 ? 3.631 -22.535 6.821 1.00 85.06 335 LYS A CA 1
ATOM 2711 C C . LYS A 1 335 ? 2.858 -21.669 7.815 1.00 85.06 335 LYS A C 1
ATOM 2713 O O . LYS A 1 335 ? 2.619 -22.103 8.940 1.00 85.06 335 LYS A O 1
ATOM 2718 N N . ARG A 1 336 ? 2.509 -20.442 7.427 1.00 78.44 336 ARG A N 1
ATOM 2719 C CA . ARG A 1 336 ? 1.833 -19.437 8.256 1.00 78.44 336 ARG A CA 1
ATOM 2720 C C . ARG A 1 336 ? 0.619 -18.876 7.510 1.00 78.44 336 ARG A C 1
ATOM 2722 O O . ARG A 1 336 ? 0.644 -17.725 7.091 1.00 78.44 336 ARG A O 1
ATOM 2729 N N . PRO A 1 337 ? -0.451 -19.670 7.342 1.00 69.00 337 PRO A N 1
ATOM 2730 C CA . PRO A 1 337 ? -1.634 -19.209 6.618 1.00 69.00 337 PRO A CA 1
ATOM 2731 C C . PRO A 1 337 ? -2.401 -18.104 7.364 1.00 69.00 337 PRO A C 1
ATOM 2733 O O . PRO A 1 337 ? -3.151 -17.362 6.740 1.00 69.00 337 PRO A O 1
ATOM 2736 N N . ASP A 1 338 ? -2.220 -17.983 8.685 1.00 79.88 338 ASP A N 1
ATOM 2737 C CA . ASP A 1 338 ? -2.893 -16.978 9.516 1.00 79.88 338 ASP A CA 1
ATOM 2738 C C . ASP A 1 338 ? -1.978 -15.788 9.850 1.00 79.88 338 ASP A C 1
ATOM 2740 O O . ASP A 1 338 ? -1.553 -15.581 10.992 1.00 79.88 338 ASP A O 1
ATOM 2744 N N . THR A 1 339 ? -1.656 -15.008 8.819 1.00 84.44 339 THR A N 1
ATOM 2745 C CA . THR A 1 339 ? -0.898 -13.754 8.938 1.00 84.44 339 THR A CA 1
ATOM 2746 C C . THR A 1 339 ? -1.710 -12.635 9.603 1.00 84.44 339 THR A C 1
ATOM 2748 O O . THR A 1 339 ? -1.128 -11.718 10.177 1.00 84.44 339 THR A O 1
ATOM 2751 N N . TRP A 1 340 ? -3.046 -12.718 9.618 1.00 91.00 340 TRP A N 1
ATOM 2752 C CA . TRP A 1 340 ? -3.905 -11.735 10.291 1.00 91.00 340 TRP A CA 1
ATOM 2753 C C . TRP A 1 340 ? -3.720 -11.767 11.813 1.00 91.00 340 TRP A C 1
ATOM 2755 O O . TRP A 1 340 ? -3.383 -10.749 12.422 1.00 91.00 340 TRP A O 1
ATOM 2765 N N . SER A 1 341 ? -3.842 -12.948 12.430 1.00 90.69 341 SER A N 1
ATOM 2766 C CA . SER A 1 341 ? -3.654 -13.103 13.881 1.00 90.69 341 SER A CA 1
ATOM 2767 C C . SER A 1 341 ? -2.218 -12.808 14.332 1.00 90.69 341 SER A C 1
ATOM 2769 O O . SER A 1 341 ? -1.957 -12.609 15.519 1.00 90.69 341 SER A O 1
ATOM 2771 N N . GLU A 1 342 ? -1.239 -12.839 13.425 1.00 89.38 342 GLU A N 1
ATOM 2772 C CA . GLU A 1 342 ? 0.137 -12.414 13.708 1.00 89.38 342 GLU A CA 1
ATOM 2773 C C . GLU A 1 342 ? 0.212 -10.902 13.963 1.00 89.38 342 GLU A C 1
ATOM 2775 O O . GLU A 1 342 ? 0.807 -10.484 14.960 1.00 89.38 342 GLU A O 1
ATOM 2780 N N . ILE A 1 343 ? -0.455 -10.102 13.125 1.00 91.75 343 ILE A N 1
ATOM 2781 C CA . ILE A 1 343 ? -0.540 -8.645 13.284 1.00 91.75 343 ILE A CA 1
ATOM 2782 C C . ILE A 1 343 ? -1.326 -8.290 14.550 1.00 91.75 343 ILE A C 1
ATOM 2784 O O . ILE A 1 343 ? -0.865 -7.463 15.338 1.00 91.75 343 ILE A O 1
ATOM 2788 N N . GLU A 1 344 ? -2.463 -8.952 14.794 1.00 93.56 344 GLU A N 1
ATOM 2789 C CA . GLU A 1 344 ? -3.259 -8.737 16.011 1.00 93.56 344 GLU A CA 1
ATOM 2790 C C . GLU A 1 344 ? -2.423 -8.984 17.270 1.00 93.56 344 GLU A C 1
ATOM 2792 O O . GLU A 1 344 ? -2.269 -8.083 18.093 1.00 93.56 344 GLU A O 1
ATOM 2797 N N . ARG A 1 345 ? -1.791 -10.160 17.384 1.00 92.88 345 ARG A N 1
ATOM 2798 C CA . ARG A 1 345 ? -0.953 -10.508 18.544 1.00 92.88 345 ARG A CA 1
ATOM 2799 C C . ARG A 1 345 ? 0.225 -9.560 18.721 1.00 92.88 345 ARG A C 1
ATOM 2801 O O . ARG A 1 345 ? 0.621 -9.276 19.852 1.00 92.88 345 ARG A O 1
ATOM 2808 N N . PHE A 1 346 ? 0.811 -9.090 17.621 1.00 93.06 346 PHE A N 1
ATOM 2809 C CA . PHE A 1 346 ? 1.881 -8.104 17.670 1.00 93.06 346 PHE A CA 1
ATOM 2810 C C . PHE A 1 346 ? 1.402 -6.800 18.315 1.00 93.06 346 PHE A C 1
ATOM 2812 O O . PHE A 1 346 ? 2.003 -6.346 19.293 1.00 93.06 346 PHE A O 1
ATOM 2819 N N . VAL A 1 347 ? 0.304 -6.234 17.812 1.00 93.81 347 VAL A N 1
ATOM 2820 C CA . VAL A 1 347 ? -0.283 -4.999 18.345 1.00 93.81 347 VAL A CA 1
ATOM 2821 C C . VAL A 1 347 ? -0.712 -5.191 19.796 1.00 93.81 347 VAL A C 1
ATOM 2823 O O . VAL A 1 347 ? -0.325 -4.403 20.658 1.00 93.81 347 VAL A O 1
ATOM 2826 N N . GLU A 1 348 ? -1.446 -6.263 20.092 1.00 95.06 348 GLU A N 1
ATOM 2827 C CA . GLU A 1 348 ? -1.935 -6.576 21.436 1.00 95.06 348 GLU A CA 1
ATOM 2828 C C . GLU A 1 348 ? -0.793 -6.667 22.450 1.00 95.06 348 GLU A C 1
ATOM 2830 O O . GLU A 1 348 ? -0.868 -6.094 23.541 1.00 95.06 348 GLU A O 1
ATOM 2835 N N . LYS A 1 349 ? 0.314 -7.314 22.071 1.00 94.50 349 LYS A N 1
ATOM 2836 C CA . LYS A 1 349 ? 1.522 -7.392 22.894 1.00 94.50 349 LYS A CA 1
ATOM 2837 C C . LYS A 1 349 ? 2.135 -6.015 23.140 1.00 94.50 349 LYS A C 1
ATOM 2839 O O . LYS A 1 349 ? 2.512 -5.727 24.276 1.00 94.50 349 LYS A O 1
ATOM 2844 N N . LYS A 1 350 ? 2.260 -5.169 22.113 1.00 93.19 350 LYS A N 1
ATOM 2845 C CA . LYS A 1 350 ? 2.868 -3.834 22.251 1.00 93.19 350 LYS A CA 1
ATOM 2846 C C . LYS A 1 350 ? 2.019 -2.912 23.127 1.00 93.19 350 LYS A C 1
ATOM 2848 O O . LYS A 1 350 ? 2.559 -2.305 24.049 1.00 93.19 350 LYS A O 1
ATOM 2853 N N . VAL A 1 351 ? 0.703 -2.896 22.926 1.00 93.88 351 VAL A N 1
ATOM 2854 C CA . VAL A 1 351 ? -0.235 -2.128 23.761 1.00 93.88 351 VAL A CA 1
ATOM 2855 C C . VAL A 1 351 ? -0.227 -2.639 25.207 1.00 93.88 351 VAL A C 1
ATOM 2857 O O . VAL A 1 351 ? -0.159 -1.850 26.148 1.00 93.88 351 VAL A O 1
ATOM 2860 N N . THR A 1 352 ? -0.199 -3.962 25.411 1.00 95.19 352 THR A N 1
ATOM 2861 C CA . THR A 1 352 ? -0.063 -4.563 26.751 1.00 95.19 352 THR A CA 1
ATOM 2862 C C . THR A 1 352 ? 1.205 -4.076 27.457 1.00 95.19 352 THR A C 1
ATOM 2864 O O . THR A 1 352 ? 1.155 -3.667 28.617 1.00 95.19 352 THR A O 1
ATOM 2867 N N . GLN A 1 353 ? 2.346 -4.087 26.762 1.00 93.75 353 GLN A N 1
ATOM 2868 C CA . GLN A 1 353 ? 3.620 -3.610 27.307 1.00 93.75 353 GLN A CA 1
ATOM 2869 C C . GLN A 1 353 ? 3.568 -2.122 27.669 1.00 93.75 353 GLN A C 1
ATOM 2871 O O . GLN A 1 353 ? 4.042 -1.741 28.740 1.00 93.75 353 GLN A O 1
ATOM 2876 N N . GLU A 1 354 ? 2.971 -1.289 26.815 1.00 92.69 354 GLU A N 1
ATOM 2877 C CA . GLU A 1 354 ? 2.803 0.139 27.083 1.00 92.69 354 GLU A CA 1
ATOM 2878 C C . GLU A 1 354 ? 1.935 0.378 28.328 1.00 92.69 354 GLU A C 1
ATOM 2880 O O . GLU A 1 354 ? 2.325 1.130 29.224 1.00 92.69 354 GLU A O 1
ATOM 2885 N N . LEU A 1 355 ? 0.794 -0.302 28.446 1.00 93.12 355 LEU A N 1
ATOM 2886 C CA . LEU A 1 355 ? -0.098 -0.167 29.598 1.00 93.12 355 LEU A CA 1
ATOM 2887 C C . LEU A 1 355 ? 0.563 -0.655 30.895 1.00 93.12 355 LEU A C 1
ATOM 2889 O O . LEU A 1 355 ? 0.518 0.046 31.907 1.00 93.12 355 LEU A O 1
ATOM 2893 N N . LEU A 1 356 ? 1.260 -1.796 30.869 1.00 94.94 356 LEU A N 1
ATOM 2894 C CA . LEU A 1 356 ? 1.990 -2.329 32.028 1.00 94.94 356 LEU A CA 1
ATOM 2895 C C . LEU A 1 356 ? 3.255 -1.528 32.384 1.00 94.94 356 LEU A C 1
ATOM 2897 O O . LEU A 1 356 ? 3.773 -1.656 33.497 1.00 94.94 356 LEU A O 1
ATOM 2901 N N . SER A 1 357 ? 3.756 -0.671 31.490 1.00 93.12 357 SER A N 1
ATOM 2902 C CA . SER A 1 357 ? 4.830 0.274 31.826 1.00 93.12 357 SER A CA 1
ATOM 2903 C C . SER A 1 357 ? 4.356 1.361 32.805 1.00 93.12 357 SER A C 1
ATOM 2905 O O . SER A 1 357 ? 5.140 1.883 33.604 1.00 93.12 357 SER A O 1
ATOM 2907 N N . LYS A 1 358 ? 3.048 1.661 32.815 1.00 92.12 358 LYS A N 1
ATOM 2908 C CA . LYS A 1 358 ? 2.428 2.640 33.714 1.00 92.12 358 LYS A CA 1
ATOM 2909 C C . LYS A 1 358 ? 2.292 2.006 35.102 1.00 92.12 358 LYS A C 1
ATOM 2911 O O . LYS A 1 358 ? 1.438 1.153 35.336 1.00 92.12 358 LYS A O 1
ATOM 2916 N N . LYS A 1 359 ? 3.124 2.444 36.059 1.00 89.56 359 LYS A N 1
ATOM 2917 C CA . LYS A 1 359 ? 3.221 1.865 37.420 1.00 89.56 359 LYS A CA 1
ATOM 2918 C C . LYS A 1 359 ? 1.869 1.720 38.132 1.00 89.56 359 LYS A C 1
ATOM 2920 O O . LYS A 1 359 ? 1.663 0.737 38.837 1.00 89.56 359 LYS A O 1
ATOM 2925 N N . SER A 1 360 ? 0.966 2.688 37.969 1.00 90.25 360 SER A N 1
ATOM 2926 C CA . SER A 1 360 ? -0.384 2.639 38.545 1.00 90.25 360 SER A CA 1
ATOM 2927 C C . SER A 1 360 ? -1.230 1.520 37.940 1.00 90.25 360 SER A C 1
ATOM 2929 O O . SER A 1 360 ? -1.836 0.759 38.682 1.00 90.25 360 SER A O 1
ATOM 2931 N N . PHE A 1 361 ? -1.220 1.382 36.614 1.00 91.31 361 PHE A N 1
ATOM 2932 C CA . PHE A 1 361 ? -1.984 0.357 35.909 1.00 91.31 361 PHE A CA 1
ATOM 2933 C C . PHE A 1 361 ? -1.459 -1.048 36.226 1.00 91.31 361 PHE A C 1
ATOM 2935 O O . PHE A 1 361 ? -2.231 -1.915 36.613 1.00 91.31 361 PHE A O 1
ATOM 2942 N N . ARG A 1 362 ? -0.134 -1.248 36.183 1.00 92.31 362 ARG A N 1
ATOM 2943 C CA . ARG A 1 362 ? 0.497 -2.534 36.531 1.00 92.31 362 ARG A CA 1
ATOM 2944 C C . ARG A 1 362 ? 0.242 -2.965 37.972 1.00 92.31 362 ARG A C 1
ATOM 2946 O O . ARG A 1 362 ? 0.165 -4.157 38.242 1.00 92.31 362 ARG A O 1
ATOM 2953 N N . LYS A 1 363 ? 0.160 -2.016 38.909 1.00 93.00 363 LYS A N 1
ATOM 2954 C CA . LYS A 1 363 ? -0.150 -2.330 40.308 1.00 93.00 363 LYS A CA 1
ATOM 2955 C C . LYS A 1 363 ? -1.562 -2.903 40.445 1.00 93.00 363 LYS A C 1
ATOM 2957 O O . LYS A 1 363 ? -1.752 -3.835 41.217 1.00 93.00 363 LYS A O 1
ATOM 2962 N N . ASP A 1 364 ? -2.516 -2.328 39.720 1.00 91.44 364 ASP A N 1
ATOM 2963 C CA . ASP A 1 364 ? -3.922 -2.723 39.790 1.00 91.44 364 ASP A CA 1
ATOM 2964 C C . ASP A 1 364 ? -4.195 -3.995 38.960 1.00 91.44 364 ASP A C 1
ATOM 2966 O O . ASP A 1 364 ? -5.033 -4.804 39.351 1.00 91.44 364 ASP A O 1
ATOM 2970 N N . TYR A 1 365 ? -3.460 -4.195 37.856 1.00 94.12 365 TYR A N 1
ATOM 2971 C CA . TYR A 1 365 ? -3.656 -5.293 36.902 1.00 94.12 365 TYR A CA 1
ATOM 2972 C C . TYR A 1 365 ? -2.310 -5.884 36.421 1.00 94.12 365 TYR A C 1
ATOM 2974 O O . TYR A 1 365 ? -1.894 -5.641 35.286 1.00 94.12 365 TYR A O 1
ATOM 2982 N N . PRO A 1 366 ? -1.583 -6.637 37.269 1.00 92.69 366 PRO A N 1
ATOM 2983 C CA . PRO A 1 366 ? -0.234 -7.118 36.950 1.00 92.69 366 PRO A CA 1
ATOM 2984 C C . PRO A 1 366 ? -0.187 -8.138 35.804 1.00 92.69 366 PRO A C 1
ATOM 2986 O O . PRO A 1 366 ? 0.796 -8.156 35.066 1.00 92.69 366 PRO A O 1
ATOM 2989 N N . ASP A 1 367 ? -1.253 -8.924 35.635 1.00 94.31 367 ASP A N 1
ATOM 2990 C CA . ASP A 1 367 ? -1.375 -9.985 34.625 1.00 94.31 367 ASP A CA 1
ATOM 2991 C C . ASP A 1 367 ? -2.250 -9.560 33.431 1.00 94.31 367 ASP A C 1
ATOM 2993 O O . ASP A 1 367 ? -2.797 -10.394 32.710 1.00 94.31 367 ASP A O 1
ATOM 2997 N N . PHE A 1 368 ? -2.431 -8.250 33.236 1.00 96.19 368 PHE A N 1
ATOM 2998 C CA . PHE A 1 368 ? -3.267 -7.722 32.163 1.00 96.19 368 PHE A CA 1
ATOM 2999 C C . PHE A 1 368 ? -2.740 -8.112 30.779 1.00 96.19 368 PHE A C 1
ATOM 3001 O O . PHE A 1 368 ? -1.545 -8.006 30.497 1.00 96.19 368 PHE A O 1
ATOM 3008 N N . SER A 1 369 ? -3.663 -8.472 29.888 1.00 96.25 369 SER A N 1
ATOM 3009 C CA . SER A 1 369 ? -3.405 -8.674 28.467 1.00 96.25 369 SER A CA 1
ATOM 3010 C C . SER A 1 369 ? -4.474 -7.943 27.664 1.00 96.25 369 SER A C 1
ATOM 3012 O O . SER A 1 369 ? -5.669 -8.192 27.816 1.00 96.25 369 SER A O 1
ATOM 3014 N N . TYR A 1 370 ? -4.033 -7.009 26.826 1.00 96.06 370 TYR A N 1
ATOM 3015 C CA . TYR A 1 370 ? -4.909 -6.278 25.922 1.00 96.06 370 TYR A CA 1
ATOM 3016 C C . TYR A 1 370 ? -5.394 -7.204 24.802 1.00 96.06 370 TYR A C 1
ATOM 3018 O O . TYR A 1 370 ? -4.596 -7.945 24.235 1.00 96.06 370 TYR A O 1
ATOM 3026 N N . SER A 1 371 ? -6.680 -7.117 24.451 1.00 95.12 371 SER A N 1
ATOM 3027 C CA . SER A 1 371 ? -7.250 -7.809 23.293 1.00 95.12 371 SER A CA 1
ATOM 3028 C C . SER A 1 371 ? -8.010 -6.836 22.400 1.00 95.12 371 SER A C 1
ATOM 3030 O O . SER A 1 371 ? -8.948 -6.181 22.858 1.00 95.12 371 SER A O 1
ATOM 3032 N N . LEU A 1 372 ? -7.668 -6.801 21.111 1.00 94.12 372 LEU A N 1
ATOM 3033 C CA . LEU A 1 372 ? -8.349 -5.995 20.094 1.00 94.12 372 LEU A CA 1
ATOM 3034 C C . LEU A 1 372 ? -9.820 -6.392 19.966 1.00 94.12 372 LEU A C 1
ATOM 3036 O O . LEU A 1 372 ? -10.694 -5.533 19.847 1.00 94.12 372 LEU A O 1
ATOM 3040 N N . SER A 1 373 ? -10.108 -7.696 20.038 1.00 92.88 373 SER A N 1
ATOM 3041 C CA . SER A 1 373 ? -11.478 -8.205 19.958 1.00 92.88 373 SER A CA 1
ATOM 3042 C C . SER A 1 373 ? -12.345 -7.741 21.129 1.00 92.88 373 SER A C 1
ATOM 3044 O O . SER A 1 373 ? -13.551 -7.569 20.947 1.00 92.88 373 SER A O 1
ATOM 3046 N N . ALA A 1 374 ? -11.769 -7.576 22.322 1.00 92.69 374 ALA A N 1
ATOM 3047 C CA . ALA A 1 374 ? -12.488 -7.057 23.482 1.00 92.69 374 ALA A CA 1
ATOM 3048 C C . ALA A 1 374 ? -12.581 -5.526 23.436 1.00 92.69 374 ALA A C 1
ATOM 3050 O O . ALA A 1 374 ? -13.666 -4.972 23.600 1.00 92.69 374 ALA A O 1
ATOM 3051 N N . ALA A 1 375 ? -11.465 -4.852 23.152 1.00 93.56 375 ALA A N 1
ATOM 3052 C CA . ALA A 1 375 ? -11.350 -3.398 23.141 1.00 93.56 375 ALA A CA 1
ATOM 3053 C C . ALA A 1 375 ? -12.308 -2.725 22.146 1.00 93.56 375 ALA A C 1
ATOM 3055 O O . ALA A 1 375 ? -12.940 -1.725 22.479 1.00 93.56 375 ALA A O 1
ATOM 3056 N N . ARG A 1 376 ? -12.506 -3.319 20.961 1.00 93.44 376 ARG A N 1
ATOM 3057 C CA . ARG A 1 376 ? -13.390 -2.753 19.929 1.00 93.44 376 ARG A CA 1
ATOM 3058 C C . ARG A 1 376 ? -14.886 -2.798 20.253 1.00 93.44 376 ARG A C 1
ATOM 3060 O O . ARG A 1 376 ? -15.686 -2.225 19.518 1.00 93.44 376 ARG A O 1
ATOM 3067 N N . ARG A 1 377 ? -15.291 -3.508 21.314 1.00 93.06 377 ARG A N 1
ATOM 3068 C CA . ARG A 1 377 ? -16.712 -3.686 21.655 1.00 93.06 377 ARG A CA 1
ATOM 3069 C C . ARG A 1 377 ? -17.361 -2.423 22.200 1.00 93.06 377 ARG A C 1
ATOM 3071 O O . ARG A 1 377 ? -18.548 -2.208 21.969 1.00 93.06 377 ARG A O 1
ATOM 3078 N N . VAL A 1 378 ? -16.604 -1.610 22.936 1.00 95.75 378 VAL A N 1
ATOM 3079 C CA . VAL A 1 378 ? -17.088 -0.365 23.541 1.00 95.75 378 VAL A CA 1
ATOM 3080 C C . VAL A 1 378 ? -16.108 0.752 23.227 1.00 95.75 378 VAL A C 1
ATOM 3082 O O . VAL A 1 378 ? -15.007 0.802 23.771 1.00 95.75 378 VAL A O 1
ATOM 3085 N N . LEU A 1 379 ? -16.543 1.658 22.361 1.00 97.38 379 LEU A N 1
ATOM 3086 C CA . LEU A 1 379 ? -15.762 2.776 21.860 1.00 97.38 379 LEU A CA 1
ATOM 3087 C C . LEU A 1 379 ? -16.353 4.098 22.348 1.00 97.38 379 LEU A C 1
ATOM 3089 O O . LEU A 1 379 ? -17.559 4.247 22.541 1.00 97.38 379 LEU A O 1
ATOM 3093 N N . PHE A 1 380 ? -15.490 5.080 22.538 1.00 97.75 380 PHE A N 1
ATOM 3094 C CA . PHE A 1 380 ? -15.797 6.399 23.061 1.00 97.75 380 PHE A CA 1
ATOM 3095 C C . PHE A 1 380 ? -15.497 7.426 21.986 1.00 97.75 380 PHE A C 1
ATOM 3097 O O . PHE A 1 380 ? -14.386 7.487 21.474 1.00 97.75 380 PHE A O 1
ATOM 3104 N N . TRP A 1 381 ? -16.488 8.240 21.653 1.00 97.62 381 TRP A N 1
ATOM 3105 C CA . TRP A 1 381 ? -16.336 9.286 20.652 1.00 97.62 381 TRP A CA 1
ATOM 3106 C C . TRP A 1 381 ? -15.259 10.307 21.040 1.00 97.62 381 TRP A C 1
ATOM 3108 O O . TRP A 1 381 ? -15.236 10.760 22.191 1.00 97.62 381 TRP A O 1
ATOM 3118 N N . ASP A 1 382 ? -14.427 10.696 20.071 1.00 95.75 382 ASP A N 1
ATOM 3119 C CA . ASP A 1 382 ? -13.428 11.756 20.222 1.00 95.75 382 ASP A CA 1
ATOM 3120 C C . ASP A 1 382 ? -13.722 12.946 19.292 1.00 95.75 382 ASP A C 1
ATOM 3122 O O . ASP A 1 382 ? -14.018 14.040 19.778 1.00 95.75 382 ASP A O 1
ATOM 3126 N N . ASP A 1 383 ? -13.710 12.740 17.971 1.00 94.88 383 ASP A N 1
ATOM 3127 C CA . ASP A 1 383 ? -13.905 13.816 16.989 1.00 94.88 383 ASP A CA 1
ATOM 3128 C C . ASP A 1 383 ? -14.458 13.308 15.647 1.00 94.88 383 ASP A C 1
ATOM 3130 O O . ASP A 1 383 ? -14.334 12.131 15.309 1.00 94.88 383 ASP A O 1
ATOM 3134 N N . ILE A 1 384 ? -15.038 14.201 14.844 1.00 90.12 384 ILE A N 1
ATOM 3135 C CA . ILE A 1 384 ? -15.436 13.900 13.464 1.00 90.12 384 ILE A CA 1
ATOM 3136 C C . ILE A 1 384 ? -14.283 14.200 12.498 1.00 90.12 384 ILE A C 1
ATOM 3138 O O . ILE A 1 384 ? -13.694 15.281 12.517 1.00 90.12 384 ILE A O 1
ATOM 3142 N N . LYS A 1 385 ? -13.971 13.277 11.580 1.00 83.38 385 LYS A N 1
ATOM 3143 C CA . LYS A 1 385 ? -12.964 13.548 10.546 1.00 83.38 385 LYS A CA 1
ATOM 3144 C C . LYS A 1 385 ? -13.587 14.350 9.406 1.00 83.38 385 LYS A C 1
ATOM 3146 O O . LYS A 1 385 ? -14.316 13.816 8.578 1.00 83.38 385 LYS A O 1
ATOM 3151 N N . VAL A 1 386 ? -13.239 15.632 9.319 1.00 75.25 386 VAL A N 1
ATOM 3152 C CA . VAL A 1 386 ? -13.738 16.543 8.268 1.00 75.25 386 VAL A CA 1
ATOM 3153 C C . VAL A 1 386 ? -12.952 16.481 6.946 1.00 75.25 386 VAL A C 1
ATOM 3155 O O . VAL A 1 386 ? -13.394 17.025 5.932 1.00 75.25 386 VAL A O 1
ATOM 3158 N N . THR A 1 387 ? -11.785 15.829 6.933 1.00 69.69 387 THR A N 1
ATOM 3159 C CA . THR A 1 387 ? -10.838 15.819 5.798 1.00 69.69 387 THR A CA 1
ATOM 3160 C C . THR A 1 387 ? -10.790 14.515 4.997 1.00 69.69 387 THR A C 1
ATOM 3162 O O . THR A 1 387 ? -10.033 14.432 4.035 1.00 69.69 387 THR A O 1
ATOM 3165 N N . ALA A 1 388 ? -11.564 13.495 5.361 1.00 68.50 388 ALA A N 1
ATOM 3166 C CA . ALA A 1 388 ? -11.500 12.172 4.739 1.00 68.50 388 ALA A CA 1
ATOM 3167 C C . ALA A 1 388 ? -12.219 12.077 3.365 1.00 68.50 388 ALA A C 1
ATOM 3169 O O . ALA A 1 388 ? -12.763 13.055 2.840 1.00 68.50 388 ALA A O 1
ATOM 3170 N N . THR A 1 389 ? -12.269 10.878 2.792 1.00 67.56 389 THR A N 1
ATOM 3171 C CA . THR A 1 389 ? -13.006 10.542 1.558 1.00 67.56 389 THR A CA 1
ATOM 3172 C C . THR A 1 389 ? -14.398 9.954 1.813 1.00 67.56 389 THR A C 1
ATOM 3174 O O . THR A 1 389 ? -15.238 9.984 0.919 1.00 67.56 389 THR A O 1
ATOM 3177 N N . SER A 1 390 ? -14.670 9.498 3.038 1.00 77.62 390 SER A N 1
ATOM 3178 C CA . SER A 1 390 ? -15.926 8.871 3.465 1.00 77.62 390 SER A CA 1
ATOM 3179 C C . SER A 1 390 ? -16.295 9.286 4.903 1.00 77.62 390 SER A C 1
ATOM 3181 O O . SER A 1 390 ? -15.423 9.775 5.637 1.00 77.62 390 SER A O 1
ATOM 3183 N N . PRO A 1 391 ? -17.562 9.107 5.334 1.00 86.12 391 PRO A N 1
ATOM 3184 C CA . PRO A 1 391 ? -17.988 9.404 6.699 1.00 86.12 391 PRO A CA 1
ATOM 3185 C C . PRO A 1 391 ? -17.213 8.562 7.718 1.00 86.12 391 PRO A C 1
ATOM 3187 O O . PRO A 1 391 ? -17.362 7.339 7.778 1.00 86.12 391 PRO A O 1
ATOM 3190 N N . LYS A 1 392 ? -16.393 9.224 8.540 1.00 90.88 392 LYS A N 1
ATOM 3191 C CA . LYS A 1 392 ? -15.620 8.576 9.602 1.00 90.88 392 LYS A CA 1
ATOM 3192 C C . LYS A 1 392 ? -15.389 9.493 10.800 1.00 90.88 392 LYS A C 1
ATOM 3194 O O . LYS A 1 392 ? -15.403 10.719 10.676 1.00 90.88 392 LYS A O 1
ATOM 3199 N N . ALA A 1 393 ? -15.188 8.889 11.962 1.00 93.06 393 ALA A N 1
ATOM 3200 C CA . ALA A 1 393 ? -14.917 9.584 13.214 1.00 93.06 393 ALA A CA 1
ATOM 3201 C C . ALA A 1 393 ? -13.757 8.920 13.957 1.00 93.06 393 ALA A C 1
ATOM 3203 O O . ALA A 1 393 ? -13.562 7.705 13.860 1.00 93.06 393 ALA A O 1
ATOM 3204 N N . ASP A 1 394 ? -13.008 9.727 14.699 1.00 95.50 394 ASP A N 1
ATOM 3205 C CA . ASP A 1 394 ? -12.023 9.233 15.648 1.00 95.50 394 ASP A CA 1
ATOM 3206 C C . ASP A 1 394 ? -12.744 8.823 16.928 1.00 95.50 394 ASP A C 1
ATOM 3208 O O . ASP A 1 394 ? -13.601 9.538 17.465 1.00 95.50 394 ASP A O 1
ATOM 3212 N N . VAL A 1 395 ? -12.393 7.643 17.413 1.00 96.44 395 VAL A N 1
ATOM 3213 C CA . VAL A 1 395 ? -12.928 7.072 18.641 1.00 96.44 395 VAL A CA 1
ATOM 3214 C C . VAL A 1 395 ? -11.784 6.462 19.437 1.00 96.44 395 VAL A C 1
ATOM 3216 O O . VAL A 1 395 ? -10.686 6.252 18.931 1.00 96.44 395 VAL A O 1
ATOM 3219 N N . ARG A 1 396 ? -12.022 6.199 20.713 1.00 96.38 396 ARG A N 1
ATOM 3220 C CA . ARG A 1 396 ? -11.050 5.563 21.600 1.00 96.38 396 ARG A CA 1
ATOM 3221 C C . ARG A 1 396 ? -11.665 4.365 22.286 1.00 96.38 396 ARG A C 1
ATOM 3223 O O . ARG A 1 396 ? -12.874 4.341 22.485 1.00 96.38 396 ARG A O 1
ATOM 3230 N N . ASP A 1 397 ? -10.865 3.390 22.678 1.00 96.31 397 ASP A N 1
ATOM 3231 C CA . ASP A 1 397 ? -11.352 2.299 23.523 1.00 96.31 397 ASP A CA 1
ATOM 3232 C C . ASP A 1 397 ? -11.275 2.636 25.025 1.00 96.31 397 ASP A C 1
ATOM 3234 O O . ASP A 1 397 ? -10.934 3.746 25.442 1.00 96.31 397 ASP A O 1
ATOM 3238 N N . SER A 1 398 ? -11.601 1.657 25.873 1.00 95.75 398 SER A N 1
ATOM 3239 C CA . SER A 1 398 ? -11.551 1.785 27.334 1.00 95.75 398 SER A CA 1
ATOM 3240 C C . SER A 1 398 ? -10.140 1.876 27.935 1.00 95.75 398 SER A C 1
ATOM 3242 O O . SER A 1 398 ? -10.006 2.034 29.154 1.00 95.75 398 SER A O 1
ATOM 3244 N N . PHE A 1 399 ? -9.103 1.747 27.113 1.00 95.06 399 PHE A N 1
ATOM 3245 C CA . PHE A 1 399 ? -7.688 1.853 27.466 1.00 95.06 399 PHE A CA 1
ATOM 3246 C C . PHE A 1 399 ? -7.017 3.061 26.798 1.00 95.06 399 PHE A C 1
ATOM 3248 O O . PHE A 1 399 ? -5.789 3.169 26.814 1.00 95.06 399 PHE A O 1
ATOM 3255 N N . ASP A 1 400 ? -7.831 3.982 26.269 1.00 93.31 400 ASP A N 1
ATOM 3256 C CA . ASP A 1 400 ? -7.407 5.217 25.613 1.00 93.31 400 ASP A CA 1
ATOM 3257 C C . ASP A 1 400 ? -6.600 5.000 24.319 1.00 93.31 400 ASP A C 1
ATOM 3259 O O . ASP A 1 400 ? -5.892 5.907 23.890 1.00 93.31 400 ASP A O 1
ATOM 3263 N N . GLN A 1 401 ? -6.701 3.822 23.689 1.00 94.44 401 GLN A N 1
ATOM 3264 C CA . GLN A 1 401 ? -6.104 3.583 22.371 1.00 94.44 401 GLN A CA 1
ATOM 3265 C C . GLN A 1 401 ? -6.984 4.192 21.283 1.00 94.44 401 GLN A C 1
ATOM 3267 O O . GLN A 1 401 ? -8.211 4.154 21.392 1.00 94.44 401 GLN A O 1
ATOM 3272 N N . GLU A 1 402 ? -6.369 4.744 20.237 1.00 95.00 402 GLU A N 1
ATOM 3273 C CA . GLU A 1 402 ? -7.083 5.358 19.118 1.00 95.00 402 GLU A CA 1
ATOM 3274 C C . GLU A 1 402 ? -7.634 4.302 18.148 1.00 95.00 402 GLU A C 1
ATOM 3276 O O . GLU A 1 402 ? -6.996 3.306 17.807 1.00 95.00 402 GLU A O 1
ATOM 3281 N N . TRP A 1 403 ? -8.846 4.551 17.675 1.00 95.19 403 TRP A N 1
ATOM 3282 C CA . TRP A 1 403 ? -9.546 3.783 16.659 1.00 95.19 403 TRP A CA 1
ATOM 3283 C C . TRP A 1 403 ? -10.243 4.762 15.713 1.00 95.19 403 TRP A C 1
ATOM 3285 O O . TRP A 1 403 ? -10.503 5.919 16.048 1.00 95.19 403 TRP A O 1
ATOM 3295 N N . LYS A 1 404 ? -10.622 4.289 14.532 1.00 94.00 404 LYS A N 1
ATOM 3296 C CA . LYS A 1 404 ? -11.563 4.994 13.660 1.00 94.00 404 LYS A CA 1
ATOM 3297 C C . LYS A 1 404 ? -12.821 4.178 13.522 1.00 94.00 404 LYS A C 1
ATOM 3299 O O . LYS A 1 404 ? -12.729 2.970 13.360 1.00 94.00 404 LYS A O 1
ATOM 3304 N N . ILE A 1 405 ? -13.973 4.833 13.524 1.00 93.62 405 ILE A N 1
ATOM 3305 C CA . ILE A 1 405 ? -15.232 4.234 13.085 1.00 93.62 405 ILE A CA 1
ATOM 3306 C C . ILE A 1 405 ? -15.597 4.800 11.708 1.00 93.62 405 ILE A C 1
ATOM 3308 O O . ILE A 1 405 ? -15.511 6.010 11.491 1.00 93.62 405 ILE A O 1
ATOM 3312 N N . LYS A 1 406 ? -15.959 3.923 10.770 1.00 90.94 406 LYS A N 1
ATOM 3313 C CA . LYS A 1 406 ? -16.332 4.238 9.384 1.00 90.94 406 LYS A CA 1
ATOM 3314 C C . LYS A 1 406 ? -17.734 3.691 9.086 1.00 90.94 406 LYS A C 1
ATOM 3316 O O . LYS A 1 406 ? -18.124 2.647 9.621 1.00 90.94 406 LYS A O 1
ATOM 3321 N N . TRP A 1 407 ? -18.473 4.373 8.213 1.00 86.88 407 TRP A N 1
ATOM 3322 C CA . TRP A 1 407 ? -19.805 3.957 7.746 1.00 86.88 407 TRP A CA 1
ATOM 3323 C C . TRP A 1 407 ? -19.899 3.966 6.217 1.00 86.88 407 TRP A C 1
ATOM 3325 O O . TRP A 1 407 ? -19.076 4.577 5.537 1.00 86.88 407 TRP A O 1
ATOM 3335 N N . GLY A 1 408 ? -20.939 3.325 5.679 1.00 79.19 408 GLY A N 1
ATOM 3336 C CA . GLY A 1 408 ? -21.184 3.239 4.238 1.00 79.19 408 GLY A CA 1
ATOM 3337 C C . GLY A 1 408 ? -20.434 2.084 3.573 1.00 79.19 408 GLY A C 1
ATOM 3338 O O . GLY A 1 408 ? -20.124 1.086 4.222 1.00 79.19 408 GLY A O 1
ATOM 3339 N N . GLU A 1 409 ? -20.152 2.217 2.275 1.00 72.50 409 GLU A N 1
ATOM 3340 C CA . GLU A 1 409 ? -19.618 1.138 1.423 1.00 72.50 409 GLU A CA 1
ATOM 3341 C C . GLU A 1 409 ? -18.294 0.538 1.933 1.00 72.50 409 GLU A C 1
ATOM 3343 O O . GLU A 1 409 ? -18.085 -0.674 1.840 1.00 72.50 409 GLU A O 1
ATOM 3348 N N . GLU A 1 410 ? -17.438 1.353 2.561 1.00 75.94 410 GLU A N 1
ATOM 3349 C CA . GLU A 1 410 ? -16.142 0.907 3.094 1.00 75.94 410 GLU A CA 1
ATOM 3350 C C . GLU A 1 410 ? -16.309 -0.108 4.232 1.00 75.94 410 GLU A C 1
ATOM 3352 O O . GLU A 1 410 ? -15.453 -0.971 4.417 1.00 75.94 410 GLU A O 1
ATOM 3357 N N . SER A 1 411 ? -17.429 -0.055 4.967 1.00 80.81 411 SER A N 1
ATOM 3358 C CA . SER A 1 411 ? -17.609 -0.805 6.216 1.00 80.81 411 SER A CA 1
ATOM 3359 C C . SER A 1 411 ? -17.521 -2.328 6.060 1.00 80.81 411 SER A C 1
ATOM 3361 O O . SER A 1 411 ? -17.124 -3.026 6.992 1.00 80.81 411 SER A O 1
ATOM 3363 N N . VAL A 1 412 ? -17.829 -2.852 4.872 1.00 79.06 412 VAL A N 1
ATOM 3364 C CA . VAL A 1 412 ? -17.743 -4.289 4.569 1.00 79.06 412 VAL A CA 1
ATOM 3365 C C . VAL A 1 412 ? -16.567 -4.609 3.650 1.00 79.06 412 VAL A C 1
ATOM 3367 O O . VAL A 1 412 ? -15.950 -5.665 3.788 1.00 79.06 412 VAL A O 1
ATOM 3370 N N . VAL A 1 413 ? -16.245 -3.717 2.713 1.00 81.31 413 VAL A N 1
ATOM 3371 C CA . VAL A 1 413 ? -15.274 -4.000 1.650 1.00 81.31 413 VAL A CA 1
ATOM 3372 C C . VAL A 1 413 ? -13.839 -3.979 2.165 1.00 81.31 413 VAL A C 1
ATOM 3374 O O . VAL A 1 413 ? -13.079 -4.905 1.891 1.00 81.31 413 VAL A O 1
ATOM 3377 N N . GLU A 1 414 ? -13.466 -2.967 2.940 1.00 86.44 414 GLU A N 1
ATOM 3378 C CA . GLU A 1 414 ? -12.081 -2.782 3.378 1.00 86.44 414 GLU A CA 1
ATOM 3379 C C . GLU A 1 414 ? -11.581 -3.896 4.328 1.00 86.44 414 GLU A C 1
ATOM 3381 O O . GLU A 1 414 ? -10.475 -4.393 4.104 1.00 86.44 414 GLU A O 1
ATOM 3386 N N . PRO A 1 415 ? -12.359 -4.417 5.305 1.00 88.81 415 PRO A N 1
ATOM 3387 C CA . PRO A 1 415 ? -11.916 -5.541 6.135 1.00 88.81 415 PRO A CA 1
ATOM 3388 C C . PRO A 1 415 ? -11.678 -6.808 5.310 1.00 88.81 415 PRO A C 1
ATOM 3390 O O . PRO A 1 415 ? -10.760 -7.580 5.592 1.00 88.81 415 PRO A O 1
ATOM 3393 N N . VAL A 1 416 ? -12.490 -7.022 4.269 1.00 86.94 416 VAL A N 1
ATOM 3394 C CA . VAL A 1 416 ? -12.323 -8.142 3.337 1.00 86.94 416 VAL A CA 1
ATOM 3395 C C . VAL A 1 416 ? -11.084 -7.931 2.468 1.00 86.94 416 VAL A C 1
ATOM 3397 O O . VAL A 1 416 ? -10.268 -8.844 2.356 1.00 86.94 416 VAL A O 1
ATOM 3400 N N . ALA A 1 417 ? -10.900 -6.738 1.899 1.00 86.94 417 ALA A N 1
ATOM 3401 C CA . ALA A 1 417 ? -9.750 -6.408 1.062 1.00 86.94 417 ALA A CA 1
ATOM 3402 C C . ALA A 1 417 ? -8.423 -6.540 1.828 1.00 86.94 417 ALA A C 1
ATOM 3404 O O . ALA A 1 417 ? -7.497 -7.181 1.330 1.00 86.94 417 ALA A O 1
ATOM 3405 N N . ASN A 1 418 ? -8.347 -6.028 3.061 1.00 89.56 418 ASN A N 1
ATOM 3406 C CA . ASN A 1 418 ? -7.161 -6.149 3.915 1.00 89.56 418 ASN A CA 1
ATOM 3407 C C . ASN A 1 418 ? -6.813 -7.616 4.199 1.00 89.56 418 ASN A C 1
ATOM 3409 O O . ASN A 1 418 ? -5.665 -8.035 4.031 1.00 89.56 418 ASN A O 1
ATOM 3413 N N . ARG A 1 419 ? -7.812 -8.446 4.525 1.00 88.94 419 ARG A N 1
ATOM 3414 C CA . ARG A 1 419 ? -7.610 -9.891 4.720 1.00 88.94 419 ARG A CA 1
ATOM 3415 C C . ARG A 1 419 ? -7.170 -10.602 3.443 1.00 88.94 419 ARG A C 1
ATOM 3417 O O . ARG A 1 419 ? -6.255 -11.418 3.495 1.00 88.94 419 ARG A O 1
ATOM 3424 N N . LEU A 1 420 ? -7.776 -10.288 2.298 1.00 86.94 420 LEU A N 1
ATOM 3425 C CA . LEU A 1 420 ? -7.391 -10.866 1.006 1.00 86.94 420 LEU A CA 1
ATOM 3426 C C . LEU A 1 420 ? -5.953 -10.499 0.621 1.00 86.94 420 LEU A C 1
ATOM 3428 O O . LEU A 1 420 ? -5.228 -11.355 0.122 1.00 86.94 420 LEU A O 1
ATOM 3432 N N . ARG A 1 421 ? -5.511 -9.264 0.891 1.00 87.88 421 ARG A N 1
ATOM 3433 C CA . ARG A 1 421 ? -4.121 -8.832 0.666 1.00 87.88 421 ARG A CA 1
ATOM 3434 C C . ARG A 1 421 ? -3.135 -9.638 1.508 1.00 87.88 421 ARG A C 1
ATOM 3436 O O . ARG A 1 421 ? -2.133 -10.116 0.974 1.00 87.88 421 ARG A O 1
ATOM 3443 N N . LEU A 1 422 ? -3.434 -9.840 2.793 1.00 89.50 422 LEU A N 1
ATOM 3444 C CA . LEU A 1 422 ? -2.608 -10.685 3.658 1.00 89.50 422 LEU A CA 1
ATOM 3445 C C . LEU A 1 422 ? -2.576 -12.140 3.175 1.00 89.50 422 LEU A C 1
ATOM 3447 O O . LEU A 1 422 ? -1.501 -12.727 3.103 1.00 89.50 422 LEU A O 1
ATOM 3451 N N . LEU A 1 423 ? -3.723 -12.699 2.773 1.00 87.69 423 LEU A N 1
ATOM 3452 C CA . LEU A 1 423 ? -3.807 -14.053 2.209 1.00 87.69 423 LEU A CA 1
ATOM 3453 C C . LEU A 1 423 ? -3.056 -14.193 0.876 1.00 87.69 423 LEU A C 1
ATOM 3455 O O . LEU A 1 423 ? -2.539 -15.266 0.578 1.00 87.69 423 LEU A O 1
ATOM 3459 N N . ALA A 1 424 ? -2.970 -13.122 0.084 1.00 86.00 424 ALA A N 1
ATOM 3460 C CA . ALA A 1 424 ? -2.174 -13.092 -1.141 1.00 86.00 424 ALA A CA 1
ATOM 3461 C C . ALA A 1 424 ? -0.660 -13.033 -0.867 1.00 86.00 424 ALA A C 1
ATOM 3463 O O . ALA A 1 424 ? 0.133 -13.374 -1.745 1.00 86.00 424 ALA A O 1
ATOM 3464 N N . GLY A 1 425 ? -0.262 -12.631 0.343 1.00 89.19 425 GLY A N 1
ATOM 3465 C CA . GLY A 1 425 ? 1.125 -12.619 0.801 1.00 89.19 425 GLY A CA 1
ATOM 3466 C C . GLY A 1 425 ? 1.654 -11.262 1.250 1.00 89.19 425 GLY A C 1
ATOM 3467 O O . GLY A 1 425 ? 2.840 -11.167 1.552 1.00 89.19 425 GLY A O 1
ATOM 3468 N N . SER A 1 426 ? 0.821 -10.220 1.339 1.00 90.06 426 SER A N 1
ATOM 3469 C CA . SER A 1 426 ? 1.244 -8.957 1.965 1.00 90.06 426 SER A CA 1
ATOM 3470 C C . SER A 1 426 ? 1.673 -9.193 3.418 1.00 90.06 426 SER A C 1
ATOM 3472 O O . SER A 1 426 ? 1.017 -9.939 4.142 1.00 90.06 426 SER A O 1
ATOM 3474 N N . ARG A 1 427 ? 2.761 -8.550 3.858 1.00 89.81 427 ARG A N 1
ATOM 3475 C CA . ARG A 1 427 ? 3.278 -8.687 5.237 1.00 89.81 427 ARG A CA 1
ATOM 3476 C C . ARG A 1 427 ? 2.456 -7.958 6.282 1.00 89.81 427 ARG A C 1
ATOM 3478 O O . ARG A 1 427 ? 2.479 -8.315 7.456 1.00 89.81 427 ARG A O 1
ATOM 3485 N N . PHE A 1 428 ? 1.804 -6.885 5.860 1.00 91.00 428 PHE A N 1
ATOM 3486 C CA . PHE A 1 428 ? 1.091 -5.986 6.742 1.00 91.00 428 PHE A CA 1
ATOM 3487 C C . PHE A 1 428 ? -0.142 -5.425 6.037 1.00 91.00 428 PHE A C 1
ATOM 3489 O O . PHE A 1 428 ? -0.195 -5.358 4.808 1.00 91.00 428 PHE A O 1
ATOM 3496 N N . SER A 1 429 ? -1.149 -5.059 6.822 1.00 90.62 429 SER A N 1
ATOM 3497 C CA . SER A 1 429 ? -2.373 -4.397 6.379 1.00 90.62 429 SER A CA 1
ATOM 3498 C C . SER A 1 429 ? -3.051 -3.752 7.590 1.00 90.62 429 SER A C 1
ATOM 3500 O O . SER A 1 429 ? -2.740 -4.118 8.727 1.00 90.62 429 SER A O 1
ATOM 3502 N N . ASP A 1 430 ? -3.962 -2.801 7.375 1.00 90.88 430 ASP A N 1
ATOM 3503 C CA . ASP A 1 430 ? -4.675 -2.179 8.491 1.00 90.88 430 ASP A CA 1
ATOM 3504 C C . ASP A 1 430 ? -5.645 -3.165 9.150 1.00 90.88 430 ASP A C 1
ATOM 3506 O O . ASP A 1 430 ? -6.372 -3.921 8.491 1.00 90.88 430 ASP A O 1
ATOM 3510 N N . LEU A 1 431 ? -5.687 -3.125 10.481 1.00 92.75 431 LEU A N 1
ATOM 3511 C CA . LEU A 1 431 ? -6.577 -3.956 11.280 1.00 92.75 431 LEU A CA 1
ATOM 3512 C C . LEU A 1 431 ? -7.991 -3.364 11.307 1.00 92.75 431 LEU A C 1
ATOM 3514 O O . LEU A 1 431 ? -8.362 -2.618 12.217 1.00 92.75 431 LEU A O 1
ATOM 3518 N N . CYS A 1 432 ? -8.776 -3.733 10.297 1.00 92.94 432 CYS A N 1
ATOM 3519 C CA . CYS A 1 432 ? -10.164 -3.319 10.108 1.00 92.94 432 CYS A CA 1
ATOM 3520 C C . CYS A 1 432 ? -11.150 -4.444 10.463 1.00 92.94 432 CYS A C 1
ATOM 3522 O O . CYS A 1 432 ? -10.953 -5.608 10.106 1.00 92.94 432 CYS A O 1
ATOM 3524 N N . TYR A 1 433 ? -12.246 -4.091 11.135 1.00 92.69 433 TYR A N 1
ATOM 3525 C CA . TYR A 1 433 ? -13.266 -5.027 11.609 1.00 92.69 433 TYR A CA 1
ATOM 3526 C C . TYR A 1 433 ? -14.665 -4.506 11.303 1.00 92.69 433 TYR A C 1
ATOM 3528 O O . TYR A 1 433 ? -15.038 -3.431 11.766 1.00 92.69 433 TYR A O 1
ATOM 3536 N N . ALA A 1 434 ? -15.451 -5.281 10.561 1.00 90.69 434 ALA A N 1
ATOM 3537 C CA . ALA A 1 434 ? -16.858 -4.982 10.320 1.00 90.69 434 ALA A CA 1
ATOM 3538 C C . ALA A 1 434 ? -17.722 -5.401 11.522 1.00 90.69 434 ALA A C 1
ATOM 3540 O O . ALA A 1 434 ? -17.520 -6.474 12.095 1.00 90.69 434 ALA A O 1
ATOM 3541 N N . ASP A 1 435 ? -18.717 -4.585 11.855 1.00 84.25 435 ASP A N 1
ATOM 3542 C CA . ASP A 1 435 ? -19.883 -4.977 12.643 1.00 84.25 435 ASP A CA 1
ATOM 3543 C C . ASP A 1 435 ? -21.102 -4.969 11.734 1.00 84.25 435 ASP A C 1
ATOM 3545 O O . ASP A 1 435 ? -21.478 -3.932 11.188 1.00 84.25 435 ASP A O 1
ATOM 3549 N N . ILE A 1 436 ? -21.697 -6.146 11.579 1.00 71.50 436 ILE A N 1
ATOM 3550 C CA . ILE A 1 436 ? -22.882 -6.377 10.764 1.00 71.50 436 ILE A CA 1
ATOM 3551 C C . ILE A 1 436 ? -23.982 -6.815 11.730 1.00 71.50 436 ILE A C 1
ATOM 3553 O O . ILE A 1 436 ? -23.775 -7.725 12.530 1.00 71.50 436 ILE A O 1
ATOM 3557 N N . CYS A 1 437 ? -25.146 -6.172 11.649 1.00 69.00 437 CYS A N 1
ATOM 3558 C CA . CYS A 1 437 ? -26.311 -6.369 12.521 1.00 69.00 437 CYS A CA 1
ATOM 3559 C C . CYS A 1 437 ? -26.205 -5.770 13.938 1.00 69.00 437 CYS A C 1
ATOM 3561 O O . CYS A 1 437 ? -27.006 -6.119 14.805 1.00 69.00 437 CYS A O 1
ATOM 3563 N N . GLY A 1 438 ? -25.272 -4.847 14.187 1.00 66.62 438 GLY A N 1
ATOM 3564 C C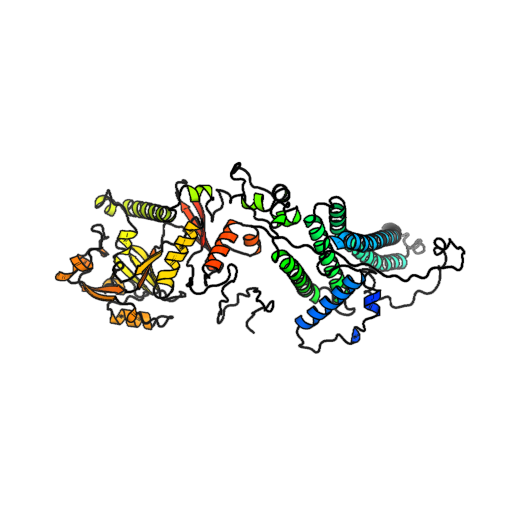A . GLY A 1 438 ? -25.213 -4.056 15.426 1.00 66.62 438 GLY A CA 1
ATOM 3565 C C . GLY A 1 438 ? -25.027 -4.835 16.716 1.00 66.62 438 GLY A C 1
ATOM 3566 O O . GLY A 1 438 ? -25.435 -4.383 17.793 1.00 66.62 438 GLY A O 1
ATOM 3567 N N . SER A 1 439 ? -24.425 -6.015 16.609 1.00 69.31 439 SER A N 1
ATOM 3568 C CA . SER A 1 439 ? -24.135 -6.883 17.743 1.00 69.31 439 SER A CA 1
ATOM 3569 C C . SER A 1 439 ? -22.795 -6.572 18.404 1.00 69.31 439 SER A C 1
ATOM 3571 O O . SER A 1 439 ? -22.571 -7.024 19.528 1.00 69.31 439 SER A O 1
ATOM 3573 N N . SER A 1 440 ? -21.898 -5.845 17.730 1.00 74.06 440 SER A N 1
ATOM 3574 C CA . SER A 1 440 ? -20.469 -5.903 18.057 1.00 74.06 440 SER A CA 1
ATOM 3575 C C . SER A 1 440 ? -19.884 -4.576 18.529 1.00 74.06 440 SER A C 1
ATOM 3577 O O . SER A 1 440 ? -19.073 -4.604 19.450 1.00 74.06 440 SER A O 1
ATOM 3579 N N . HIS A 1 441 ? -20.277 -3.436 17.952 1.00 89.44 441 HIS A N 1
ATOM 3580 C CA . HIS A 1 441 ? -19.707 -2.124 18.273 1.00 89.44 441 HIS A CA 1
ATOM 3581 C C . HIS A 1 441 ? -20.725 -1.220 18.981 1.00 89.44 441 HIS A C 1
ATOM 3583 O O . HIS A 1 441 ? -21.753 -0.823 18.426 1.00 89.44 441 HIS A O 1
ATOM 3589 N N . LEU A 1 442 ? -20.413 -0.849 20.223 1.00 94.88 442 LEU A N 1
ATOM 3590 C CA . LEU A 1 442 ? -21.130 0.161 20.994 1.00 94.88 442 LEU A CA 1
ATOM 3591 C C . LEU A 1 442 ? -20.336 1.468 20.995 1.00 94.88 442 LEU A C 1
ATOM 3593 O O . LEU A 1 442 ? -19.200 1.494 21.459 1.00 94.88 442 LEU A O 1
ATOM 3597 N N . LEU A 1 443 ? -20.953 2.563 20.558 1.00 97.31 443 LEU A N 1
ATOM 3598 C CA . LEU A 1 443 ? -20.385 3.904 20.645 1.00 97.31 443 LEU A CA 1
ATOM 3599 C C . LEU A 1 443 ? -20.981 4.668 21.831 1.00 97.31 443 LEU A C 1
ATOM 3601 O O . LEU A 1 443 ? -22.200 4.745 21.978 1.00 97.31 443 LEU A O 1
ATOM 3605 N N . ILE A 1 444 ? -20.131 5.291 22.642 1.00 98.06 444 ILE A N 1
ATOM 3606 C CA . ILE A 1 444 ? -20.517 6.153 23.760 1.00 98.06 444 ILE A CA 1
ATOM 3607 C C . ILE A 1 444 ? -20.123 7.598 23.444 1.00 98.06 444 ILE A C 1
ATOM 3609 O O . ILE A 1 444 ? -18.942 7.928 23.310 1.00 98.06 444 ILE A O 1
ATOM 3613 N N . LEU A 1 445 ? -21.120 8.478 23.377 1.00 98.12 445 LEU A N 1
ATOM 3614 C CA . LEU A 1 445 ? -20.942 9.907 23.105 1.00 98.12 445 LEU A CA 1
ATOM 3615 C C . LEU A 1 445 ? -20.297 10.643 24.290 1.00 98.12 445 LEU A C 1
ATOM 3617 O O . LEU A 1 445 ? -20.499 10.211 25.430 1.00 98.12 445 LEU A O 1
ATOM 3621 N N . PRO A 1 446 ? -19.503 11.716 24.078 1.00 96.88 446 PRO A N 1
ATOM 3622 C CA . PRO A 1 446 ? -18.773 12.452 25.115 1.00 96.88 446 PRO A CA 1
ATOM 3623 C C . PRO A 1 446 ? -19.649 12.914 26.284 1.00 96.88 446 PRO A C 1
ATOM 3625 O O . PRO A 1 446 ? -20.856 13.106 26.171 1.00 96.88 446 PRO A O 1
ATOM 3628 N N . SER A 1 447 ? -19.013 13.115 27.435 1.00 95.25 447 SER A N 1
ATOM 3629 C CA . SER A 1 447 ? -19.611 13.852 28.552 1.00 95.25 447 SER A CA 1
ATOM 3630 C C . SER A 1 447 ? -19.485 15.367 28.350 1.00 95.25 447 SER A C 1
ATOM 3632 O O . SER A 1 447 ? -18.597 15.839 27.638 1.00 95.25 447 SER A O 1
ATOM 3634 N N . ALA A 1 448 ? -20.317 16.145 29.050 1.00 94.56 448 ALA A N 1
ATOM 3635 C CA . ALA A 1 448 ? -20.233 17.608 29.035 1.00 94.56 448 ALA A CA 1
ATOM 3636 C C . ALA A 1 448 ? -18.838 18.125 29.443 1.00 94.56 448 ALA A C 1
ATOM 3638 O O . ALA A 1 448 ? -18.330 19.066 28.839 1.00 94.56 448 ALA A O 1
ATOM 3639 N N . LEU A 1 449 ? -18.189 17.459 30.407 1.00 92.81 449 LEU A N 1
ATOM 3640 C CA . LEU A 1 449 ? -16.825 17.781 30.832 1.00 92.81 449 LEU A CA 1
ATOM 3641 C C . LEU A 1 449 ? -15.795 17.525 29.720 1.00 92.81 449 LEU A C 1
ATOM 3643 O O . LEU A 1 449 ? -14.895 18.332 29.513 1.00 92.81 449 LEU A O 1
ATOM 3647 N N . GLN A 1 450 ? -15.912 16.414 28.985 1.00 93.44 450 GLN A N 1
ATOM 3648 C CA . GLN A 1 450 ? -15.010 16.136 27.859 1.00 93.44 450 GLN A CA 1
ATOM 3649 C C . GLN A 1 450 ? -15.141 17.199 26.771 1.00 93.44 450 GLN A C 1
ATOM 3651 O O . GLN A 1 450 ? -14.121 17.714 26.317 1.00 93.44 450 GLN A O 1
ATOM 3656 N N . ARG A 1 451 ? -16.375 17.590 26.432 1.00 94.88 451 ARG A N 1
ATOM 3657 C CA . ARG A 1 451 ? -16.641 18.677 25.484 1.00 94.88 451 ARG A CA 1
ATOM 3658 C C . ARG A 1 451 ? -16.040 20.003 25.951 1.00 94.88 451 ARG A C 1
ATOM 3660 O O . ARG A 1 451 ? -15.382 20.672 25.166 1.00 94.88 451 ARG A O 1
ATOM 3667 N N . SER A 1 452 ? -16.204 20.372 27.225 1.00 94.56 452 SER A N 1
ATOM 3668 C CA . SER A 1 452 ? -15.640 21.629 27.742 1.00 94.56 452 SER A CA 1
ATOM 3669 C C . SER A 1 452 ? -14.109 21.646 27.751 1.00 94.56 452 SER A C 1
ATOM 3671 O O . SER A 1 452 ? -13.514 22.707 27.608 1.00 94.56 452 SER A O 1
ATOM 3673 N N . MET A 1 453 ? -13.465 20.486 27.917 1.00 93.88 453 MET A N 1
ATOM 3674 C CA . MET A 1 453 ? -12.002 20.364 27.867 1.00 93.88 453 MET A CA 1
ATOM 3675 C C . MET A 1 453 ? -11.442 20.350 26.437 1.00 93.88 453 MET A C 1
ATOM 3677 O O . MET A 1 453 ? -10.246 20.559 26.261 1.00 93.88 453 MET A O 1
ATOM 3681 N N . ASN A 1 454 ? -12.279 20.109 25.423 1.00 93.94 454 ASN A N 1
ATOM 3682 C CA . ASN A 1 454 ? -11.864 19.980 24.025 1.00 93.94 454 ASN A CA 1
ATOM 3683 C C . ASN A 1 454 ? -12.708 20.891 23.113 1.00 93.94 454 ASN A C 1
ATOM 3685 O O . ASN A 1 454 ? -13.434 20.391 22.254 1.00 93.94 454 ASN A O 1
ATOM 3689 N N . PRO A 1 455 ? -12.620 22.227 23.262 1.00 92.00 455 PRO A N 1
ATOM 3690 C CA . PRO A 1 455 ? -13.491 23.165 22.546 1.00 92.00 455 PRO A CA 1
ATOM 3691 C C . PRO A 1 455 ? -13.327 23.140 21.018 1.00 92.00 455 PRO A C 1
ATOM 3693 O O . PRO A 1 455 ? -14.212 23.604 20.308 1.00 92.00 455 PRO A O 1
ATOM 3696 N N . ASN A 1 456 ? -12.214 22.595 20.517 1.00 92.56 456 ASN A N 1
ATOM 3697 C CA . ASN A 1 456 ? -11.907 22.527 19.088 1.00 92.56 456 ASN A CA 1
ATOM 3698 C C . ASN A 1 456 ? -12.391 21.232 18.414 1.00 92.56 456 ASN A C 1
ATOM 3700 O O . ASN A 1 456 ? -12.269 21.118 17.199 1.00 92.56 456 ASN A O 1
ATOM 3704 N N . LYS A 1 457 ? -12.891 20.258 19.184 1.00 93.88 457 LYS A N 1
ATOM 3705 C CA . LYS A 1 457 ? -13.381 18.973 18.668 1.00 93.88 457 LYS A CA 1
ATOM 3706 C C . LYS A 1 457 ? -14.901 18.977 18.576 1.00 93.88 457 LYS A C 1
ATOM 3708 O O . LYS A 1 457 ? -15.590 19.554 19.423 1.00 93.88 457 LYS A O 1
ATOM 3713 N N . VAL A 1 458 ? -15.443 18.277 17.587 1.00 93.19 458 VAL A N 1
ATOM 3714 C CA . VAL A 1 458 ? -16.889 18.104 17.437 1.00 93.19 458 VAL A CA 1
ATOM 3715 C C . VAL A 1 458 ? -17.344 16.981 18.365 1.00 93.19 458 VAL A C 1
ATOM 3717 O O . VAL A 1 458 ? -17.172 15.800 18.078 1.00 93.19 458 VAL A O 1
ATOM 3720 N N . MET A 1 459 ? -17.922 17.352 19.509 1.00 95.19 459 MET A N 1
ATOM 3721 C CA . MET A 1 459 ? -18.273 16.435 20.601 1.00 95.19 459 MET A CA 1
ATOM 3722 C C . MET A 1 459 ? -19.787 16.436 20.903 1.00 95.19 459 MET A C 1
ATOM 3724 O O . MET A 1 459 ? -20.221 17.113 21.842 1.00 95.19 459 MET A O 1
ATOM 3728 N N . PRO A 1 460 ? -20.612 15.694 20.136 1.00 96.44 460 PRO A N 1
ATOM 3729 C CA . PRO A 1 460 ? -22.058 15.630 20.342 1.00 96.44 460 PRO A CA 1
ATOM 3730 C C . PRO A 1 460 ? -22.400 14.875 21.630 1.00 96.44 460 PRO A C 1
ATOM 3732 O O . PRO A 1 460 ? -21.890 13.788 21.862 1.00 96.44 460 PRO A O 1
ATOM 3735 N N . LEU A 1 461 ? -23.288 15.414 22.466 1.00 97.75 461 LEU A N 1
ATOM 3736 C CA . LEU A 1 461 ? -23.667 14.814 23.756 1.00 97.75 461 LEU A CA 1
ATOM 3737 C C . LEU A 1 461 ? -24.899 13.900 23.651 1.00 97.75 461 LEU A C 1
ATOM 3739 O O . LEU A 1 461 ? -25.090 12.989 24.461 1.00 97.75 461 LEU A O 1
ATOM 3743 N N . THR A 1 462 ? -25.755 14.150 22.659 1.00 98.12 462 THR A N 1
ATOM 3744 C CA . THR A 1 462 ? -27.030 13.447 22.451 1.00 98.12 462 THR A CA 1
ATOM 3745 C C . THR A 1 462 ? -27.114 12.858 21.048 1.00 98.12 462 THR A C 1
ATOM 3747 O O . THR A 1 462 ? -26.400 13.295 20.146 1.00 98.12 462 THR A O 1
ATOM 3750 N N . LYS A 1 463 ? -28.031 11.902 20.832 1.00 97.31 463 LYS A N 1
ATOM 3751 C CA . LYS A 1 463 ? -28.307 11.353 19.493 1.00 97.31 463 LYS A CA 1
ATOM 3752 C C . LYS A 1 463 ? -28.656 12.464 18.498 1.00 97.31 463 LYS A C 1
ATOM 3754 O O . LYS A 1 463 ? -28.122 12.478 17.397 1.00 97.31 463 LYS A O 1
ATOM 3759 N N . SER A 1 464 ? -29.516 13.407 18.883 1.00 97.62 464 SER A N 1
ATOM 3760 C CA . SER A 1 464 ? -29.936 14.500 17.999 1.00 97.62 464 SER A CA 1
ATOM 3761 C C . SER A 1 464 ? -28.779 15.424 17.626 1.00 97.62 464 SER A C 1
ATOM 3763 O O . SER A 1 464 ? -28.685 15.849 16.478 1.00 97.62 464 SER A O 1
ATOM 3765 N N . GLU A 1 465 ? -27.877 15.712 18.572 1.00 97.06 465 GLU A N 1
ATOM 3766 C CA . GLU A 1 465 ? -26.641 16.434 18.259 1.00 97.06 465 GLU A CA 1
ATOM 3767 C C . GLU A 1 465 ? -25.762 15.617 17.313 1.00 97.06 465 GLU A C 1
ATOM 3769 O O . GLU A 1 465 ? -25.342 16.146 16.295 1.00 97.06 465 GLU A O 1
ATOM 3774 N N . PHE A 1 466 ? -25.553 14.325 17.584 1.00 96.12 466 PHE A N 1
ATOM 3775 C CA . PHE A 1 466 ? -24.762 13.441 16.726 1.00 96.12 466 PHE A CA 1
ATOM 3776 C C . PHE A 1 466 ? -25.273 13.433 15.279 1.00 96.12 466 PHE A C 1
ATOM 3778 O O . PHE A 1 466 ? -24.497 13.672 14.360 1.00 96.12 466 PHE A O 1
ATOM 3785 N N . LEU A 1 467 ? -26.578 13.243 15.066 1.00 95.31 467 LEU A N 1
ATOM 3786 C CA . LEU A 1 467 ? -27.179 13.276 13.728 1.00 95.31 467 LEU A CA 1
ATOM 3787 C C . LEU A 1 467 ? -26.970 14.620 13.029 1.00 95.31 467 LEU A C 1
ATOM 3789 O O . LEU A 1 467 ? -26.659 14.653 11.840 1.00 95.31 467 LEU A O 1
ATOM 3793 N N . ARG A 1 468 ? -27.130 15.724 13.767 1.00 95.38 468 ARG A N 1
ATOM 3794 C CA . ARG A 1 468 ? -26.922 17.070 13.233 1.00 95.38 468 ARG A CA 1
ATOM 3795 C C . ARG A 1 468 ? -25.469 17.277 12.817 1.00 95.38 468 ARG A C 1
ATOM 3797 O O . ARG A 1 468 ? -25.245 17.753 11.714 1.00 95.38 468 ARG A O 1
ATOM 3804 N N . GLU A 1 469 ? -24.504 16.904 13.656 1.00 93.19 469 GLU A N 1
ATOM 3805 C CA . GLU A 1 469 ? -23.079 17.063 13.339 1.00 93.19 469 GLU A CA 1
ATOM 3806 C C . GLU A 1 469 ? -22.653 16.166 12.162 1.00 93.19 469 GLU A C 1
ATOM 3808 O O . GLU A 1 469 ? -21.936 16.615 11.270 1.00 93.19 469 GLU A O 1
ATOM 3813 N N . MET A 1 470 ? -23.151 14.925 12.088 1.00 90.38 470 MET A N 1
ATOM 3814 C CA . MET A 1 470 ? -22.890 14.040 10.944 1.00 90.38 470 MET A CA 1
ATOM 3815 C C . MET A 1 470 ? -23.511 14.578 9.644 1.00 90.38 470 MET A C 1
ATOM 3817 O O . MET A 1 470 ? -22.855 14.554 8.600 1.00 90.38 470 MET A O 1
ATOM 3821 N N . SER A 1 471 ? -24.729 15.128 9.701 1.00 89.94 471 SER A N 1
ATOM 3822 C CA . SER A 1 471 ? -25.386 15.759 8.547 1.00 89.94 471 SER A CA 1
ATOM 3823 C C . SER A 1 471 ? -24.745 17.094 8.159 1.00 89.94 471 SER A C 1
ATOM 3825 O O . SER A 1 471 ? -24.743 17.438 6.985 1.00 89.94 471 SER A O 1
ATOM 3827 N N . ALA A 1 472 ? -24.186 17.843 9.110 1.00 87.62 472 ALA A N 1
ATOM 3828 C CA . ALA A 1 472 ? -23.459 19.085 8.844 1.00 87.62 472 ALA A CA 1
ATOM 3829 C C . ALA A 1 472 ? -22.015 18.842 8.371 1.00 87.62 472 ALA A C 1
ATOM 3831 O O . ALA A 1 472 ? -21.354 19.767 7.898 1.00 87.62 472 ALA A O 1
ATOM 3832 N N . SER A 1 473 ? -21.513 17.609 8.495 1.00 84.50 473 SER A N 1
ATOM 3833 C CA . SER A 1 473 ? -20.189 17.235 8.007 1.00 84.50 473 SER A CA 1
ATOM 3834 C C . SER A 1 473 ? -20.068 17.422 6.492 1.00 84.50 473 SER A C 1
ATOM 3836 O O . SER A 1 473 ? -21.059 17.455 5.760 1.00 84.50 473 SER A O 1
ATOM 3838 N N . ARG A 1 474 ? -18.829 17.461 5.989 1.00 82.19 474 ARG A N 1
ATOM 3839 C CA . ARG A 1 474 ? -18.525 17.585 4.552 1.00 82.19 474 ARG A CA 1
ATOM 3840 C C . ARG A 1 474 ? -19.241 16.543 3.675 1.00 82.19 474 ARG A C 1
ATOM 3842 O O . ARG A 1 474 ? -19.455 16.801 2.494 1.00 82.19 474 ARG A O 1
ATOM 3849 N N . TYR A 1 475 ? -19.604 15.388 4.232 1.00 79.19 475 TYR A N 1
ATOM 3850 C CA . TYR A 1 475 ? -20.268 14.302 3.503 1.00 79.19 475 TYR A CA 1
ATOM 3851 C C . TYR A 1 475 ? -21.790 14.418 3.469 1.00 79.19 475 TYR A C 1
ATOM 3853 O O . TYR A 1 475 ? -22.424 13.611 2.795 1.00 79.19 475 TYR A O 1
ATOM 3861 N N . ASN A 1 476 ? -22.385 15.364 4.208 1.00 84.81 476 ASN A N 1
ATOM 3862 C CA . ASN A 1 476 ? -23.831 15.436 4.419 1.00 84.81 476 ASN A CA 1
ATOM 3863 C C . ASN A 1 476 ? -24.423 14.071 4.829 1.00 84.81 476 ASN A C 1
ATOM 3865 O O . ASN A 1 476 ? -25.415 13.592 4.272 1.00 84.81 476 ASN A O 1
ATOM 3869 N N . PHE A 1 477 ? -23.737 13.383 5.746 1.00 86.06 477 PHE A N 1
ATOM 3870 C CA . PHE A 1 477 ? -24.016 11.985 6.040 1.00 86.06 477 PHE A CA 1
ATOM 3871 C C . PHE A 1 477 ? -25.234 11.845 6.951 1.00 86.06 477 PHE A C 1
ATOM 3873 O O . PHE A 1 477 ? -25.195 12.187 8.135 1.00 86.06 477 PHE A O 1
ATOM 3880 N N . ASN A 1 478 ? -26.311 11.279 6.409 1.00 88.25 478 ASN A N 1
ATOM 3881 C CA . ASN A 1 478 ? -27.463 10.886 7.205 1.00 88.25 478 ASN A CA 1
ATOM 3882 C C . ASN A 1 478 ? -27.170 9.569 7.939 1.00 88.25 478 ASN A C 1
ATOM 3884 O O . ASN A 1 478 ? -27.334 8.490 7.373 1.00 88.25 478 ASN A O 1
ATOM 3888 N N . ALA A 1 479 ? -26.760 9.664 9.204 1.00 88.81 479 ALA A N 1
ATOM 3889 C CA . ALA A 1 479 ? -26.443 8.501 10.030 1.00 88.81 479 ALA A CA 1
ATOM 3890 C C . ALA A 1 479 ? -27.682 7.746 10.556 1.00 88.81 479 ALA A C 1
ATOM 3892 O O . ALA A 1 479 ? -27.542 6.614 11.011 1.00 88.81 479 ALA A O 1
ATOM 3893 N N . GLU A 1 480 ? -28.890 8.324 10.497 1.00 90.31 480 GLU A N 1
ATOM 3894 C CA . GLU A 1 480 ? -30.097 7.733 11.105 1.00 90.31 480 GLU A CA 1
ATOM 3895 C C . GLU A 1 480 ? -30.420 6.313 10.594 1.00 90.31 480 GLU A C 1
ATOM 3897 O O . GLU A 1 480 ? -30.660 5.439 11.430 1.00 90.31 480 GLU A O 1
ATOM 3902 N N . PRO A 1 481 ? -30.364 6.008 9.278 1.00 87.25 481 PRO A N 1
ATOM 3903 C CA . PRO A 1 481 ? -30.631 4.659 8.770 1.00 87.25 481 PRO A CA 1
ATOM 3904 C C . PRO A 1 481 ? -29.632 3.614 9.275 1.00 87.25 481 PRO A C 1
ATOM 3906 O O . PRO A 1 481 ? -29.962 2.432 9.358 1.00 87.25 481 PRO A O 1
ATOM 3909 N N . PHE A 1 482 ? -28.424 4.054 9.630 1.00 87.00 482 PHE A N 1
ATOM 3910 C CA . PHE A 1 482 ? -27.348 3.204 10.122 1.00 87.00 482 PHE A CA 1
ATOM 3911 C C . PHE A 1 482 ? -27.468 2.946 11.621 1.00 87.00 482 PHE A C 1
ATOM 3913 O O . PHE A 1 482 ? -26.768 2.079 12.125 1.00 87.00 482 PHE A O 1
ATOM 3920 N N . ILE A 1 483 ? -28.334 3.644 12.361 1.00 90.62 483 ILE A N 1
ATOM 3921 C CA . ILE A 1 483 ? -28.524 3.398 13.793 1.00 90.62 483 ILE A CA 1
ATOM 3922 C C . ILE A 1 483 ? -29.461 2.196 13.974 1.00 90.62 483 ILE A C 1
ATOM 3924 O O . ILE A 1 483 ? -30.584 2.152 13.470 1.00 90.62 483 ILE A O 1
ATOM 3928 N N . HIS A 1 484 ? -28.983 1.190 14.704 1.00 91.44 484 HIS A N 1
ATOM 3929 C CA . HIS A 1 484 ? -29.781 0.033 15.104 1.00 91.44 484 HIS A CA 1
ATOM 3930 C C . HIS A 1 484 ? -30.574 0.346 16.373 1.00 91.44 484 HIS A C 1
ATOM 3932 O O . HIS A 1 484 ? -31.790 0.182 16.420 1.00 91.44 484 HIS A O 1
ATOM 3938 N N . SER A 1 485 ? -29.879 0.828 17.403 1.00 93.62 485 SER A N 1
ATOM 3939 C CA . SER A 1 485 ? -30.475 1.197 18.682 1.00 93.62 485 SER A CA 1
ATOM 3940 C C . SER A 1 485 ? -29.642 2.270 19.378 1.00 93.62 485 SER A C 1
ATOM 3942 O O . SER A 1 485 ? -28.462 2.461 19.088 1.00 93.62 485 SER A O 1
ATOM 3944 N N . SER A 1 486 ? -30.269 3.011 20.285 1.00 96.81 486 SER A N 1
ATOM 3945 C CA . SER A 1 486 ? -29.618 4.082 21.039 1.00 96.81 486 SER A CA 1
ATOM 3946 C C . SER A 1 486 ? -30.381 4.369 22.321 1.00 96.81 486 SER A C 1
ATOM 3948 O O . SER A 1 486 ? -31.594 4.159 22.370 1.00 96.81 486 SER A O 1
ATOM 3950 N N . GLY A 1 487 ? -29.716 4.949 23.311 1.00 97.56 487 GLY A N 1
ATOM 3951 C CA . GLY A 1 487 ? -30.365 5.368 24.545 1.00 97.56 487 GLY A CA 1
ATOM 3952 C C . GLY A 1 487 ? -29.414 6.100 25.477 1.00 97.56 487 GLY A C 1
ATOM 3953 O O . GLY A 1 487 ? -28.328 6.517 25.082 1.00 97.56 487 GLY A O 1
ATOM 3954 N N . VAL A 1 488 ? -29.830 6.240 26.732 1.00 98.25 488 VAL A N 1
ATOM 3955 C CA . VAL A 1 488 ? -28.996 6.774 27.812 1.00 98.25 488 VAL A CA 1
ATOM 3956 C C . VAL A 1 488 ? -28.622 5.631 28.747 1.00 98.25 488 VAL A C 1
ATOM 3958 O O . VAL A 1 488 ? -29.446 4.762 29.045 1.00 98.25 488 VAL A O 1
ATOM 3961 N N . ILE A 1 489 ? -27.369 5.613 29.189 1.00 98.12 489 ILE A N 1
ATOM 3962 C CA . ILE A 1 489 ? -26.892 4.649 30.178 1.00 98.12 489 ILE A CA 1
ATOM 3963 C C . ILE A 1 489 ? -27.484 5.036 31.539 1.00 98.12 489 ILE A C 1
ATOM 3965 O O . ILE A 1 489 ? -27.234 6.128 32.043 1.00 98.12 489 ILE A O 1
ATOM 3969 N N . THR A 1 490 ? -28.251 4.144 32.150 1.00 98.12 490 THR A N 1
ATOM 3970 C CA . THR A 1 490 ? -28.842 4.298 33.485 1.00 98.12 490 THR A CA 1
ATOM 3971 C C . THR A 1 490 ? -28.272 3.245 34.424 1.00 98.12 490 THR A C 1
ATOM 3973 O O . THR A 1 490 ? -27.687 2.257 33.988 1.00 98.12 490 THR A O 1
ATOM 3976 N N . GLU A 1 491 ? -28.456 3.413 35.733 1.00 97.06 491 GLU A N 1
ATOM 3977 C CA . GLU A 1 491 ? -28.031 2.387 36.696 1.00 97.06 491 GLU A CA 1
ATOM 3978 C C . GLU A 1 491 ? -28.697 1.030 36.430 1.00 97.06 491 GLU A C 1
ATOM 3980 O O . GLU A 1 491 ? -28.047 -0.002 36.569 1.00 97.06 491 GLU A O 1
ATOM 3985 N N . SER A 1 492 ? -29.958 1.038 35.982 1.00 96.81 492 SER A N 1
ATOM 3986 C CA . SER A 1 492 ? -30.746 -0.166 35.712 1.00 96.81 492 SER A CA 1
ATOM 3987 C C . SER A 1 492 ? -30.351 -0.920 34.440 1.00 96.81 492 SER A C 1
ATOM 3989 O O . SER A 1 492 ? -30.581 -2.122 34.380 1.00 96.81 492 SER A O 1
ATOM 3991 N N . ASN A 1 493 ? -29.775 -0.251 33.431 1.00 97.06 493 ASN A N 1
ATOM 3992 C CA . ASN A 1 493 ? -29.415 -0.882 32.152 1.00 97.06 493 ASN A CA 1
ATOM 3993 C C . ASN A 1 493 ? -27.900 -1.020 31.930 1.00 97.06 493 ASN A C 1
ATOM 3995 O O . ASN A 1 493 ? -27.476 -1.661 30.969 1.00 97.06 493 ASN A O 1
ATOM 3999 N N . ALA A 1 494 ? -27.068 -0.421 32.789 1.00 95.94 494 ALA A N 1
ATOM 4000 C CA . ALA A 1 494 ? -25.637 -0.310 32.529 1.00 95.94 494 ALA A CA 1
ATOM 4001 C C . ALA A 1 494 ? -24.920 -1.664 32.429 1.00 95.94 494 ALA A C 1
ATOM 4003 O O . ALA A 1 494 ? -23.975 -1.762 31.656 1.00 95.94 494 ALA A O 1
ATOM 4004 N N . ASP A 1 495 ? -25.339 -2.689 33.179 1.00 94.56 495 ASP A N 1
ATOM 4005 C CA . ASP A 1 495 ? -24.747 -4.034 33.067 1.00 94.56 495 ASP A CA 1
ATOM 4006 C C . ASP A 1 495 ? -25.032 -4.690 31.714 1.00 94.56 495 ASP A C 1
ATOM 4008 O O . ASP A 1 495 ? -24.152 -5.324 31.140 1.00 94.56 495 ASP A O 1
ATOM 4012 N N . GLU A 1 496 ? -26.234 -4.495 31.172 1.00 94.19 496 GLU A N 1
ATOM 4013 C CA . GLU A 1 496 ? -26.624 -5.034 29.869 1.00 94.19 496 GLU A CA 1
ATOM 4014 C C . GLU A 1 496 ? -25.931 -4.280 28.726 1.00 94.19 496 GLU A C 1
ATOM 4016 O O . GLU A 1 496 ? -25.313 -4.881 27.844 1.00 94.19 496 GLU A O 1
ATOM 4021 N N . ILE A 1 497 ? -25.998 -2.945 28.748 1.00 94.19 497 ILE A N 1
ATOM 4022 C CA . ILE A 1 497 ? -25.442 -2.106 27.682 1.00 94.19 497 ILE A CA 1
ATOM 4023 C C . ILE A 1 497 ? -23.916 -2.213 27.642 1.00 94.19 497 ILE A C 1
ATOM 4025 O O . ILE A 1 497 ? -23.349 -2.322 26.555 1.00 94.19 497 ILE A O 1
ATOM 4029 N N . LEU A 1 498 ? -23.255 -2.221 28.804 1.00 94.81 498 LEU A N 1
ATOM 4030 C CA . LEU A 1 498 ? -21.795 -2.245 28.932 1.00 94.81 498 LEU A CA 1
ATOM 4031 C C . LEU A 1 498 ? -21.238 -3.652 29.178 1.00 94.81 498 LEU A C 1
ATOM 4033 O O . LEU A 1 498 ? -20.108 -3.771 29.642 1.00 94.81 498 LEU A O 1
ATOM 4037 N N . ALA A 1 499 ? -21.973 -4.714 28.839 1.00 92.44 499 ALA A N 1
ATOM 4038 C CA . ALA A 1 499 ? -21.509 -6.096 29.000 1.00 92.44 499 ALA A CA 1
ATOM 4039 C C . ALA A 1 499 ? -20.170 -6.384 28.285 1.00 92.44 499 ALA A C 1
ATOM 4041 O O . ALA A 1 499 ? -19.435 -7.290 28.667 1.00 92.44 499 ALA A O 1
ATOM 4042 N N . GLY A 1 500 ? -19.846 -5.613 27.240 1.00 90.75 500 GLY A N 1
ATOM 4043 C CA . GLY A 1 500 ? -18.575 -5.691 26.516 1.00 90.75 500 GLY A CA 1
ATOM 4044 C C . GLY A 1 500 ? -17.436 -4.841 27.091 1.00 90.75 500 GLY A C 1
ATOM 4045 O O . GLY A 1 500 ? -16.342 -4.893 26.539 1.00 90.75 500 GLY A O 1
ATOM 4046 N N . LEU A 1 501 ? -17.670 -4.045 28.141 1.00 94.56 501 LEU A N 1
ATOM 4047 C CA . LEU A 1 501 ? -16.665 -3.170 28.746 1.00 94.56 501 LEU A CA 1
ATOM 4048 C C . LEU A 1 501 ? -15.747 -3.977 29.688 1.00 94.56 501 LEU A C 1
ATOM 4050 O O . LEU A 1 501 ? -16.249 -4.562 30.650 1.00 94.56 501 LEU A O 1
ATOM 4054 N N . PRO A 1 502 ? -14.418 -3.973 29.481 1.00 91.88 502 PRO A N 1
ATOM 4055 C CA . PRO A 1 502 ? -13.479 -4.650 30.375 1.00 91.88 502 PRO A CA 1
ATOM 4056 C C . PRO A 1 502 ? -13.515 -4.100 31.808 1.00 91.88 502 PRO A C 1
ATOM 4058 O O . PRO A 1 502 ? -13.681 -2.895 32.026 1.00 91.88 502 PRO A O 1
ATOM 4061 N N . LEU A 1 503 ? -13.293 -4.966 32.801 1.00 89.75 503 LEU A N 1
ATOM 4062 C CA . LEU A 1 503 ? -13.224 -4.566 34.216 1.00 89.75 503 LEU A CA 1
ATOM 4063 C C . LEU A 1 503 ? -12.008 -3.670 34.497 1.00 89.75 503 LEU A C 1
ATOM 4065 O O . LEU A 1 503 ? -12.031 -2.827 35.398 1.00 89.75 503 LEU A O 1
ATOM 4069 N N . GLU A 1 504 ? -10.964 -3.838 33.693 1.00 93.62 504 GLU A N 1
ATOM 4070 C CA . GLU A 1 504 ? -9.682 -3.145 33.742 1.00 93.62 504 GLU A CA 1
ATOM 4071 C C . GLU A 1 504 ? -9.716 -1.769 33.063 1.00 93.62 504 GLU A C 1
ATOM 4073 O O . GLU A 1 504 ? -8.695 -1.081 33.004 1.00 93.62 504 GLU A O 1
ATOM 4078 N N . ALA A 1 505 ? -10.885 -1.340 32.567 1.00 91.38 505 ALA A N 1
ATOM 4079 C CA . ALA A 1 505 ? -11.072 -0.045 31.926 1.00 91.38 505 ALA A CA 1
ATOM 4080 C C . ALA A 1 505 ? -10.463 1.103 32.752 1.00 91.38 505 ALA A C 1
ATOM 4082 O O . ALA A 1 505 ? -10.653 1.218 33.977 1.00 91.38 505 ALA A O 1
ATOM 4083 N N . MET A 1 506 ? -9.760 2.007 32.062 1.00 89.62 506 MET A N 1
ATOM 4084 C CA . MET A 1 506 ? -9.139 3.157 32.709 1.00 89.62 506 MET A CA 1
ATOM 4085 C C . MET A 1 506 ? -10.193 4.013 33.413 1.00 89.62 506 MET A C 1
ATOM 4087 O O . MET A 1 506 ? -11.361 4.070 33.029 1.00 89.62 506 MET A O 1
ATOM 4091 N N . LYS A 1 507 ? -9.768 4.725 34.464 1.00 87.94 507 LYS A N 1
ATOM 4092 C CA . LYS A 1 507 ? -10.656 5.490 35.354 1.00 87.94 507 LYS A CA 1
ATOM 4093 C C . LYS A 1 507 ? -11.726 6.326 34.624 1.00 87.94 507 LYS A C 1
ATOM 4095 O O . LYS A 1 507 ? -12.858 6.284 35.102 1.00 87.94 507 LYS A O 1
ATOM 4100 N N . PRO A 1 508 ? -11.440 7.062 33.525 1.00 87.81 508 PRO A N 1
ATOM 4101 C CA . PRO A 1 508 ? -12.452 7.836 32.793 1.00 87.81 508 PRO A CA 1
ATOM 4102 C C . PRO A 1 508 ? -13.579 6.996 32.175 1.00 87.81 508 PRO A C 1
ATOM 4104 O O . PRO A 1 508 ? -14.694 7.495 32.050 1.00 87.81 508 PRO A O 1
ATOM 4107 N N . PHE A 1 509 ? -13.306 5.733 31.852 1.00 92.69 509 PHE A N 1
ATOM 4108 C CA . PHE A 1 509 ? -14.192 4.830 31.117 1.00 92.69 509 PHE A CA 1
ATOM 4109 C C . PHE A 1 509 ? -14.897 3.804 32.010 1.00 92.69 509 PHE A C 1
ATOM 4111 O O . PHE A 1 509 ? -15.629 2.952 31.523 1.00 92.69 509 PHE A O 1
ATOM 4118 N N . ARG A 1 510 ? -14.708 3.863 33.333 1.00 92.12 510 ARG A N 1
ATOM 4119 C CA . ARG A 1 510 ? -15.371 2.941 34.268 1.00 92.12 510 ARG A CA 1
ATOM 4120 C C . ARG A 1 510 ? -16.884 3.158 34.280 1.00 92.12 510 ARG A C 1
ATOM 4122 O O . ARG A 1 510 ? -17.328 4.300 34.379 1.00 92.12 510 ARG A O 1
ATOM 4129 N N . LYS A 1 511 ? -17.657 2.065 34.339 1.00 93.69 511 LYS A N 1
ATOM 4130 C CA . LYS A 1 511 ? -19.138 2.021 34.369 1.00 93.69 511 LYS A CA 1
ATOM 4131 C C . LYS A 1 511 ? -19.802 3.186 35.117 1.00 93.69 511 LYS A C 1
ATOM 4133 O O . LYS A 1 511 ? -20.633 3.885 34.549 1.00 93.69 511 LYS A O 1
ATOM 4138 N N . LYS A 1 512 ? -19.402 3.453 36.368 1.00 92.88 512 LYS A N 1
ATOM 4139 C CA . LYS A 1 512 ? -19.992 4.524 37.203 1.00 92.88 512 LYS A CA 1
ATOM 4140 C C . LYS A 1 512 ? -19.901 5.926 36.582 1.00 92.88 512 LYS A C 1
ATOM 4142 O O . LYS A 1 512 ? -20.751 6.758 36.854 1.00 92.88 512 LYS A O 1
ATOM 4147 N N . ARG A 1 513 ? -18.877 6.199 35.767 1.00 93.94 513 ARG A N 1
ATOM 4148 C CA . ARG A 1 513 ? -18.683 7.483 35.068 1.00 93.94 513 ARG A CA 1
ATOM 4149 C C . ARG A 1 513 ? -19.400 7.562 33.723 1.00 93.94 513 ARG A C 1
ATOM 4151 O O . ARG A 1 513 ? -19.380 8.613 33.089 1.00 93.94 513 ARG A O 1
ATOM 4158 N N . LEU A 1 514 ? -19.976 6.451 33.274 1.00 96.50 514 LEU A N 1
ATOM 4159 C CA . LEU A 1 514 ? -20.684 6.359 32.004 1.00 96.50 514 LEU A CA 1
ATOM 4160 C C . LEU A 1 514 ? -22.195 6.527 32.171 1.00 96.50 514 LEU A C 1
ATOM 4162 O O . LEU A 1 514 ? -22.868 6.842 31.195 1.00 96.50 514 LEU A O 1
ATOM 4166 N N . ILE A 1 515 ? -22.717 6.381 33.394 1.00 96.88 515 ILE A N 1
ATOM 4167 C CA . ILE A 1 515 ? -24.116 6.679 33.717 1.00 96.88 515 ILE A CA 1
ATOM 4168 C C . ILE A 1 515 ? -24.454 8.116 33.288 1.00 96.88 515 ILE A C 1
ATOM 4170 O O . ILE A 1 515 ? -23.699 9.051 33.550 1.00 96.88 515 ILE A O 1
ATOM 4174 N N . GLY A 1 516 ? -25.583 8.277 32.603 1.00 96.88 516 GLY A N 1
ATOM 4175 C CA . GLY A 1 516 ? -26.062 9.533 32.030 1.00 96.88 516 GLY A CA 1
ATOM 4176 C C . GLY A 1 516 ? -25.541 9.840 30.622 1.00 96.88 516 GLY A C 1
ATOM 4177 O O . GLY A 1 516 ? -26.019 10.791 30.009 1.00 96.88 516 GLY A O 1
ATOM 4178 N N . ARG A 1 517 ? -24.596 9.061 30.076 1.00 98.00 517 ARG A N 1
ATOM 4179 C CA . ARG A 1 517 ? -24.095 9.265 28.704 1.00 98.00 517 ARG A CA 1
ATOM 4180 C C . ARG A 1 517 ? -24.997 8.596 27.670 1.00 98.00 517 ARG A C 1
ATOM 4182 O O . ARG A 1 517 ? -25.618 7.567 27.939 1.00 98.00 517 ARG A O 1
ATOM 4189 N N . THR A 1 518 ? -25.029 9.173 26.472 1.00 98.56 518 THR A N 1
ATOM 4190 C CA . THR A 1 518 ? -25.726 8.593 25.320 1.00 98.56 518 THR A CA 1
ATOM 4191 C C . THR A 1 518 ? -24.896 7.462 24.720 1.00 98.56 518 THR A C 1
ATOM 4193 O O . THR A 1 518 ? -23.691 7.620 24.510 1.00 98.56 518 THR A O 1
ATOM 4196 N N . TRP A 1 519 ? -25.546 6.347 24.405 1.00 97.88 519 TRP A N 1
ATOM 4197 C CA . TRP A 1 519 ? -24.961 5.231 23.670 1.00 97.88 519 TRP A CA 1
ATOM 4198 C C . TRP A 1 519 ? -25.680 5.013 22.334 1.00 97.88 519 TRP A C 1
ATOM 4200 O O . TRP A 1 519 ? -26.878 5.286 22.211 1.00 97.88 519 TRP A O 1
ATOM 4210 N N . ILE A 1 520 ? -24.946 4.524 21.335 1.00 96.94 520 ILE A N 1
ATOM 4211 C CA . ILE A 1 520 ? -25.436 4.233 19.983 1.00 96.94 520 ILE A CA 1
ATOM 4212 C C . ILE A 1 520 ? -24.852 2.892 19.521 1.00 96.94 520 ILE A C 1
ATOM 4214 O O . ILE A 1 520 ? -23.658 2.646 19.671 1.00 96.94 520 ILE A O 1
ATOM 4218 N N . ARG A 1 521 ? -25.693 2.031 18.946 1.00 94.69 521 ARG A N 1
ATOM 4219 C CA . ARG A 1 521 ? -25.294 0.847 18.175 1.00 94.69 521 ARG A CA 1
ATOM 4220 C C . ARG A 1 521 ? -25.693 1.044 16.722 1.00 94.69 521 ARG A C 1
ATOM 4222 O O . ARG A 1 521 ? -26.787 1.543 16.442 1.00 94.69 521 ARG A O 1
ATOM 4229 N N . PHE A 1 522 ? -24.833 0.623 15.808 1.00 89.75 522 PHE A N 1
ATOM 4230 C CA . PHE A 1 522 ? -25.052 0.781 14.372 1.00 89.75 522 PHE A CA 1
ATOM 4231 C C . PHE A 1 522 ? -25.468 -0.540 13.735 1.00 89.75 522 PHE A C 1
ATOM 4233 O O . PHE A 1 522 ? -24.973 -1.578 14.131 1.00 89.75 522 PHE A O 1
ATOM 4240 N N . ARG A 1 523 ? -26.359 -0.525 12.743 1.00 86.75 523 ARG A N 1
ATOM 4241 C CA . ARG A 1 523 ? -26.713 -1.704 11.936 1.00 86.75 523 ARG A CA 1
ATOM 4242 C C . ARG A 1 523 ? -25.507 -2.218 11.167 1.00 86.75 523 ARG A C 1
ATOM 4244 O O . ARG A 1 523 ? -25.313 -3.424 11.069 1.00 86.75 523 ARG A O 1
ATOM 4251 N N . GLU A 1 524 ? -24.722 -1.283 10.652 1.00 85.38 524 GLU A N 1
ATOM 4252 C CA . GLU A 1 524 ? -23.459 -1.533 9.989 1.00 85.38 524 GLU A CA 1
ATOM 4253 C C . GLU A 1 524 ? -22.471 -0.432 10.359 1.00 85.38 524 GLU A C 1
ATOM 4255 O O . GLU A 1 524 ? -22.798 0.758 10.401 1.00 85.38 524 GLU A O 1
ATOM 4260 N N . SER A 1 525 ? -21.261 -0.847 10.687 1.00 89.25 525 SER A N 1
ATOM 4261 C CA . SER A 1 525 ? -20.122 0.038 10.878 1.00 89.25 525 SER A CA 1
ATOM 4262 C C . SER A 1 525 ? -18.857 -0.781 10.723 1.00 89.25 525 SER A C 1
ATOM 4264 O O . SER A 1 525 ? -18.877 -2.007 10.818 1.00 89.25 525 SER A O 1
ATOM 4266 N N . MET A 1 526 ? -17.739 -0.108 10.537 1.00 92.00 526 MET A N 1
ATOM 4267 C CA . MET A 1 526 ? -16.439 -0.733 10.671 1.00 92.00 526 MET A CA 1
ATOM 4268 C C . MET A 1 526 ? -15.588 0.071 11.619 1.00 92.00 526 MET A C 1
ATOM 4270 O O . MET A 1 526 ? -15.718 1.290 11.693 1.00 92.00 526 MET A O 1
ATOM 4274 N N . VAL A 1 527 ? -14.725 -0.626 12.342 1.00 94.19 527 VAL A N 1
ATOM 4275 C CA . VAL A 1 527 ? -13.701 -0.011 13.165 1.00 94.19 527 VAL A CA 1
ATOM 4276 C C . VAL A 1 527 ? -12.323 -0.411 12.669 1.00 94.19 527 VAL A C 1
ATOM 4278 O O . VAL A 1 527 ? -12.064 -1.578 12.385 1.00 94.19 527 VAL A O 1
ATOM 4281 N N . GLU A 1 528 ? -11.446 0.570 12.563 1.00 93.88 528 GLU A N 1
ATOM 4282 C CA . GLU A 1 528 ? -10.046 0.414 12.198 1.00 93.88 528 GLU A CA 1
ATOM 4283 C C . GLU A 1 528 ? -9.210 0.760 13.426 1.00 93.88 528 GLU A C 1
ATOM 4285 O O . GLU A 1 528 ? -9.339 1.852 13.985 1.00 93.88 528 GLU A O 1
ATOM 4290 N N . ALA A 1 529 ? -8.365 -0.164 13.864 1.00 93.56 529 ALA A N 1
ATOM 4291 C CA . ALA A 1 529 ? -7.477 0.094 14.983 1.00 93.56 529 ALA A CA 1
ATOM 4292 C C . ALA A 1 529 ? -6.328 1.013 14.540 1.00 93.56 529 ALA A C 1
ATOM 4294 O O . ALA A 1 529 ? -5.676 0.758 13.526 1.00 93.56 529 ALA A O 1
ATOM 4295 N N . LYS A 1 530 ? -6.073 2.090 15.293 1.00 90.25 530 LYS A N 1
ATOM 4296 C CA . LYS A 1 530 ? -4.884 2.927 15.109 1.00 90.25 530 LYS A CA 1
ATOM 4297 C C . LYS A 1 530 ? -3.820 2.514 16.107 1.00 90.25 530 LYS A C 1
ATOM 4299 O O . LYS A 1 530 ? -4.102 2.050 17.208 1.00 90.25 530 LYS A O 1
ATOM 4304 N N . HIS A 1 531 ? -2.574 2.579 15.666 1.00 74.94 531 HIS A N 1
ATOM 4305 C CA . HIS A 1 531 ? -1.469 1.960 16.376 1.00 74.94 531 HIS A CA 1
ATOM 4306 C C . HIS A 1 531 ? -0.329 2.958 16.506 1.00 74.94 531 HIS A C 1
ATOM 4308 O O . HIS A 1 531 ? 0.527 3.030 15.630 1.00 74.94 531 HIS A O 1
ATOM 4314 N N . ASP A 1 532 ? -0.277 3.669 17.630 1.00 68.75 532 ASP A N 1
ATOM 4315 C CA . ASP A 1 532 ? 0.842 4.568 17.957 1.00 68.75 532 ASP A CA 1
ATOM 4316 C C . ASP A 1 532 ? 2.173 3.807 18.091 1.00 68.75 532 ASP A C 1
ATOM 4318 O O . ASP A 1 532 ? 3.256 4.375 17.984 1.00 68.75 532 ASP A O 1
ATOM 4322 N N . VAL A 1 533 ? 2.095 2.486 18.286 1.00 69.25 533 VAL A N 1
ATOM 4323 C CA . VAL A 1 533 ? 3.241 1.566 18.322 1.00 69.25 533 VAL A CA 1
ATOM 4324 C C . VAL A 1 533 ? 3.863 1.319 16.942 1.00 69.25 533 VAL A C 1
ATOM 4326 O O . VAL A 1 533 ? 4.912 0.678 16.853 1.00 69.25 533 VAL A O 1
ATOM 4329 N N . ILE A 1 534 ? 3.217 1.791 15.872 1.00 79.56 534 ILE A N 1
ATOM 4330 C CA . ILE A 1 534 ? 3.690 1.697 14.494 1.00 79.56 534 ILE A CA 1
ATOM 4331 C C . ILE A 1 534 ? 4.146 3.085 14.056 1.00 79.56 534 ILE A C 1
ATOM 4333 O O . ILE A 1 534 ? 3.342 3.996 13.862 1.00 79.56 534 ILE A O 1
ATOM 4337 N N . ASN A 1 535 ? 5.451 3.237 13.847 1.00 79.56 535 ASN A N 1
ATOM 4338 C CA . ASN A 1 535 ? 6.000 4.490 13.350 1.00 79.56 535 ASN A CA 1
ATOM 4339 C C . ASN A 1 535 ? 5.759 4.577 11.840 1.00 79.56 535 ASN A C 1
ATOM 4341 O O . ASN A 1 535 ? 6.363 3.830 11.070 1.00 79.56 535 ASN A O 1
ATOM 4345 N N . SER A 1 536 ? 4.887 5.487 11.410 1.00 80.44 536 SER A N 1
ATOM 4346 C CA . SER A 1 536 ? 4.703 5.791 9.987 1.00 80.44 536 SER A CA 1
ATOM 4347 C C . SER A 1 536 ? 5.914 6.549 9.454 1.00 80.44 536 SER A C 1
ATOM 4349 O O . SER A 1 536 ? 6.314 7.551 10.043 1.00 80.44 536 SER A O 1
ATOM 4351 N N . GLY A 1 537 ? 6.476 6.115 8.326 1.00 79.44 537 GLY A N 1
ATOM 4352 C CA . GLY A 1 537 ? 7.438 6.934 7.574 1.00 79.44 537 GLY A CA 1
ATOM 4353 C C . GLY A 1 537 ? 6.901 7.438 6.247 1.00 79.44 537 GLY A C 1
ATOM 4354 O O . GLY A 1 537 ? 7.678 7.876 5.405 1.00 79.44 537 GLY A O 1
ATOM 4355 N N . GLY A 1 538 ? 5.577 7.446 6.086 1.00 83.94 538 GLY A N 1
ATOM 4356 C CA . GLY A 1 538 ? 4.919 8.175 5.010 1.00 83.94 538 GLY A CA 1
ATOM 4357 C C . GLY A 1 538 ? 4.685 7.359 3.736 1.00 83.94 538 GLY A C 1
ATOM 4358 O O . GLY A 1 538 ? 4.677 6.127 3.778 1.00 83.94 538 GLY A O 1
ATOM 4359 N N . PRO A 1 539 ? 4.353 8.044 2.627 1.00 84.25 539 PRO A N 1
ATOM 4360 C CA . PRO A 1 539 ? 4.024 7.393 1.369 1.00 84.25 539 PRO A CA 1
ATOM 4361 C C . PRO A 1 539 ? 5.263 6.804 0.676 1.00 84.25 539 PRO A C 1
ATOM 4363 O O . PRO A 1 539 ? 6.347 7.386 0.731 1.00 84.25 539 PRO A O 1
ATOM 4366 N N . VAL A 1 540 ? 5.084 5.673 -0.004 1.00 83.50 540 VAL A N 1
ATOM 4367 C CA . VAL A 1 540 ? 6.109 5.002 -0.818 1.00 83.50 540 VAL A CA 1
ATOM 4368 C C . VAL A 1 540 ? 5.755 5.178 -2.287 1.00 83.50 540 VAL A C 1
ATOM 4370 O O . VAL A 1 540 ? 4.614 4.938 -2.680 1.00 83.50 540 VAL A O 1
ATOM 4373 N N . SER A 1 541 ? 6.725 5.582 -3.113 1.00 77.50 541 SER A N 1
ATOM 4374 C CA . SER A 1 541 ? 6.473 5.695 -4.550 1.00 77.50 541 SER A CA 1
ATOM 4375 C C . SER A 1 541 ? 6.243 4.319 -5.158 1.00 77.50 541 SER A C 1
ATOM 4377 O O . SER A 1 541 ? 7.035 3.391 -4.983 1.00 77.50 541 SER A O 1
ATOM 4379 N N . THR A 1 542 ? 5.175 4.225 -5.938 1.00 69.88 542 THR A N 1
ATOM 4380 C CA . THR A 1 542 ? 4.862 3.050 -6.745 1.00 69.88 542 THR A CA 1
ATOM 4381 C C . THR A 1 542 ? 5.004 3.351 -8.222 1.00 69.88 542 THR A C 1
ATOM 4383 O O . THR A 1 542 ? 4.252 2.797 -9.029 1.00 69.88 542 THR A O 1
ATOM 4386 N N . ASP A 1 543 ? 5.943 4.237 -8.584 1.00 68.88 543 ASP A N 1
ATOM 4387 C CA . ASP A 1 543 ? 6.233 4.559 -9.978 1.00 68.88 543 ASP A CA 1
ATOM 4388 C C . ASP A 1 543 ? 6.286 3.263 -10.791 1.00 68.88 543 ASP A C 1
ATOM 4390 O O . ASP A 1 543 ? 6.954 2.288 -10.436 1.00 68.88 543 ASP A O 1
ATOM 4394 N N . SER A 1 544 ? 5.563 3.270 -11.905 1.00 61.78 544 SER A N 1
ATOM 4395 C CA . SER A 1 544 ? 5.565 2.240 -12.933 1.00 61.78 544 SER A CA 1
ATOM 4396 C C . SER A 1 544 ? 6.953 1.665 -13.241 1.00 61.78 544 SER A C 1
ATOM 4398 O O . SER A 1 544 ? 7.050 0.473 -13.520 1.00 61.78 544 SER A O 1
ATOM 4400 N N . ALA A 1 545 ? 8.029 2.457 -13.170 1.00 61.56 545 ALA A N 1
ATOM 4401 C CA . ALA A 1 545 ? 9.393 1.973 -13.376 1.00 61.56 545 ALA A CA 1
ATOM 4402 C C . ALA A 1 545 ? 9.882 1.037 -12.253 1.00 61.56 545 ALA A C 1
ATOM 4404 O O . ALA A 1 545 ? 10.546 0.036 -12.540 1.00 61.56 545 ALA A O 1
ATOM 4405 N N . VAL A 1 546 ? 9.540 1.343 -10.998 1.00 63.28 546 VAL A N 1
ATOM 4406 C CA . VAL A 1 546 ? 9.828 0.518 -9.814 1.00 63.28 546 VAL A CA 1
ATOM 4407 C C . VAL A 1 546 ? 8.886 -0.682 -9.784 1.00 63.28 546 VAL A C 1
ATOM 4409 O O . VAL A 1 546 ? 9.345 -1.820 -9.720 1.00 63.28 546 VAL A O 1
ATOM 4412 N N . ALA A 1 547 ? 7.581 -0.453 -9.959 1.00 66.50 547 ALA A N 1
ATOM 4413 C CA . ALA A 1 547 ? 6.574 -1.509 -10.013 1.00 66.50 547 ALA A CA 1
ATOM 4414 C C . ALA A 1 547 ? 6.838 -2.509 -11.144 1.00 66.50 547 ALA A C 1
ATOM 4416 O O . ALA A 1 547 ? 6.696 -3.705 -10.941 1.00 66.50 547 ALA A O 1
ATOM 4417 N N . ALA A 1 548 ? 7.300 -2.076 -12.321 1.00 66.69 548 ALA A N 1
ATOM 4418 C CA . ALA A 1 548 ? 7.659 -2.994 -13.404 1.00 66.69 548 ALA A CA 1
ATOM 4419 C C . ALA A 1 548 ? 8.801 -3.951 -13.029 1.00 66.69 548 ALA A C 1
ATOM 4421 O O . ALA A 1 548 ? 8.922 -5.017 -13.634 1.00 66.69 548 ALA A O 1
ATOM 4422 N N . ARG A 1 549 ? 9.628 -3.574 -12.049 1.00 74.62 549 ARG A N 1
ATOM 4423 C CA . ARG A 1 549 ? 10.811 -4.318 -11.623 1.00 74.62 549 ARG A CA 1
ATOM 4424 C C . ARG A 1 549 ? 10.636 -5.008 -10.276 1.00 74.62 549 ARG A C 1
ATOM 4426 O O . ARG A 1 549 ? 11.419 -5.894 -10.001 1.00 74.62 549 ARG A O 1
ATOM 4433 N N . ASP A 1 550 ? 9.627 -4.729 -9.461 1.00 80.94 550 ASP A N 1
ATOM 4434 C CA . ASP A 1 550 ? 9.419 -5.466 -8.206 1.00 80.94 550 ASP A CA 1
ATOM 4435 C C . ASP A 1 550 ? 8.227 -6.430 -8.304 1.00 80.94 550 ASP A C 1
ATOM 4437 O O . ASP A 1 550 ? 7.089 -6.022 -8.533 1.00 80.94 550 ASP A O 1
ATOM 4441 N N . ARG A 1 551 ? 8.468 -7.740 -8.138 1.00 85.38 551 ARG A N 1
ATOM 4442 C CA . ARG A 1 551 ? 7.398 -8.753 -8.182 1.00 85.38 551 ARG A CA 1
ATOM 4443 C C . ARG A 1 551 ? 6.385 -8.576 -7.049 1.00 85.38 551 ARG A C 1
ATOM 4445 O O . ARG A 1 551 ? 5.202 -8.766 -7.318 1.00 85.38 551 ARG A O 1
ATOM 4452 N N . ALA A 1 552 ? 6.818 -8.190 -5.849 1.00 88.06 552 ALA A N 1
ATOM 4453 C CA . ALA A 1 552 ? 5.923 -7.935 -4.721 1.00 88.06 552 ALA A CA 1
ATOM 4454 C C . ALA A 1 552 ? 4.946 -6.806 -5.054 1.00 88.06 552 ALA A C 1
ATOM 4456 O O . ALA A 1 552 ? 3.733 -6.967 -4.936 1.00 88.06 552 ALA A O 1
ATOM 4457 N N . LEU A 1 553 ? 5.466 -5.693 -5.578 1.00 82.81 553 LEU A N 1
ATOM 4458 C CA . LEU A 1 553 ? 4.637 -4.549 -5.942 1.00 82.81 553 LEU A CA 1
ATOM 4459 C C . LEU A 1 553 ? 3.707 -4.868 -7.125 1.00 82.81 553 LEU A C 1
ATOM 4461 O O . LEU A 1 553 ? 2.540 -4.478 -7.104 1.00 82.81 553 LEU A O 1
ATOM 4465 N N . ARG A 1 554 ? 4.161 -5.645 -8.126 1.00 81.25 554 ARG A N 1
ATOM 4466 C CA . ARG A 1 554 ? 3.272 -6.148 -9.197 1.00 81.25 554 ARG A CA 1
ATOM 4467 C C . ARG A 1 554 ? 2.137 -6.996 -8.638 1.00 81.25 554 ARG A C 1
ATOM 4469 O O . ARG A 1 554 ? 0.999 -6.814 -9.057 1.00 81.25 554 ARG A O 1
ATOM 4476 N N . GLN A 1 555 ? 2.430 -7.910 -7.716 1.00 82.44 555 GLN A N 1
ATOM 4477 C CA . GLN A 1 555 ? 1.412 -8.753 -7.088 1.00 82.44 555 GLN A CA 1
ATOM 4478 C C . GLN A 1 555 ? 0.423 -7.916 -6.272 1.00 82.44 555 GLN A C 1
ATOM 4480 O O . GLN A 1 555 ? -0.782 -8.086 -6.443 1.00 82.44 555 GLN A O 1
ATOM 4485 N N . ALA A 1 556 ? 0.908 -6.949 -5.487 1.00 82.00 556 ALA A N 1
ATOM 4486 C CA . ALA A 1 556 ? 0.062 -6.005 -4.761 1.00 82.00 556 ALA A CA 1
ATOM 4487 C C . ALA A 1 556 ? -0.896 -5.257 -5.701 1.00 82.00 556 ALA A C 1
ATOM 4489 O O . ALA A 1 556 ? -2.091 -5.177 -5.425 1.00 82.00 556 ALA A O 1
ATOM 4490 N N . MET A 1 557 ? -0.389 -4.770 -6.838 1.00 79.56 557 MET A N 1
ATOM 4491 C CA . MET A 1 557 ? -1.188 -4.080 -7.855 1.00 79.56 557 MET A CA 1
ATOM 4492 C C . MET A 1 557 ? -2.205 -4.998 -8.528 1.00 79.56 557 MET A C 1
ATOM 4494 O O . MET A 1 557 ? -3.345 -4.595 -8.732 1.00 79.56 557 MET A O 1
ATOM 4498 N N . VAL A 1 558 ? -1.828 -6.239 -8.849 1.00 79.12 558 VAL A N 1
ATOM 4499 C CA . VAL A 1 558 ? -2.758 -7.229 -9.413 1.00 79.12 558 VAL A CA 1
ATOM 4500 C C . VAL A 1 558 ? -3.902 -7.508 -8.443 1.00 79.12 558 VAL A C 1
ATOM 4502 O O . VAL A 1 558 ? -5.049 -7.525 -8.880 1.00 79.12 558 VAL A O 1
ATOM 4505 N N . VAL A 1 559 ? -3.618 -7.663 -7.144 1.00 80.69 559 VAL A N 1
ATOM 4506 C CA . VAL A 1 559 ? -4.659 -7.826 -6.116 1.00 80.69 559 VAL A CA 1
ATOM 4507 C C . VAL A 1 559 ? -5.559 -6.595 -6.071 1.00 80.69 559 VAL A C 1
ATOM 4509 O O . VAL A 1 559 ? -6.773 -6.748 -6.156 1.00 80.69 559 VAL A O 1
ATOM 4512 N N . SER A 1 560 ? -4.984 -5.388 -6.035 1.00 78.94 560 SER A N 1
ATOM 4513 C CA . SER A 1 560 ? -5.757 -4.141 -6.051 1.00 78.94 560 SER A CA 1
ATOM 4514 C C . SER A 1 560 ? -6.657 -4.016 -7.290 1.00 78.94 560 SER A C 1
ATOM 4516 O O . SER A 1 560 ? -7.806 -3.596 -7.191 1.00 78.94 560 SER A O 1
ATOM 4518 N N . PHE A 1 561 ? -6.166 -4.384 -8.478 1.00 75.88 561 PHE A N 1
ATOM 4519 C CA . PHE A 1 561 ? -6.965 -4.342 -9.707 1.00 75.88 561 PHE A CA 1
ATOM 4520 C C . PHE A 1 561 ? -8.022 -5.439 -9.751 1.00 75.88 561 PHE A C 1
ATOM 4522 O O . PHE A 1 561 ? -9.110 -5.207 -10.268 1.00 75.88 561 PHE A O 1
ATOM 4529 N N . TRP A 1 562 ? -7.723 -6.620 -9.209 1.00 75.25 562 TRP A N 1
ATOM 4530 C CA . TRP A 1 562 ? -8.677 -7.719 -9.119 1.00 75.25 562 TRP A CA 1
ATOM 4531 C C . TRP A 1 562 ? -9.842 -7.385 -8.188 1.00 75.25 562 TRP A C 1
ATOM 4533 O O . TRP A 1 562 ? -10.989 -7.656 -8.538 1.00 75.25 562 TRP A O 1
ATOM 4543 N N . THR A 1 563 ? -9.573 -6.736 -7.054 1.00 73.44 563 THR A N 1
ATOM 4544 C CA . THR A 1 563 ? -10.636 -6.214 -6.190 1.00 73.44 563 THR A CA 1
ATOM 4545 C C . THR A 1 563 ? -11.295 -4.972 -6.782 1.00 73.44 563 THR A C 1
ATOM 4547 O O . THR A 1 563 ? -12.335 -4.563 -6.298 1.00 73.44 563 THR A O 1
ATOM 4550 N N . ALA A 1 564 ? -10.755 -4.389 -7.856 1.00 73.12 564 ALA A N 1
ATOM 4551 C CA . ALA A 1 564 ? -11.169 -3.089 -8.368 1.00 73.12 564 ALA A CA 1
ATOM 4552 C C . ALA A 1 564 ? -11.152 -2.039 -7.247 1.00 73.12 564 ALA A C 1
ATOM 4554 O O . ALA A 1 564 ? -12.131 -1.337 -7.020 1.00 73.12 564 ALA A O 1
ATOM 4555 N N . ASP A 1 565 ? -10.027 -1.932 -6.550 1.00 74.88 565 ASP A N 1
ATOM 4556 C CA . ASP A 1 565 ? -9.784 -0.913 -5.537 1.00 74.88 565 ASP A CA 1
ATOM 4557 C C . ASP A 1 565 ? -9.745 0.479 -6.193 1.00 74.88 565 ASP A C 1
ATOM 4559 O O . ASP A 1 565 ? -9.045 0.715 -7.186 1.00 74.88 565 ASP A O 1
ATOM 4563 N N . VAL A 1 566 ? -10.595 1.387 -5.719 1.00 73.06 566 VAL A N 1
ATOM 4564 C CA . VAL A 1 566 ? -10.711 2.754 -6.250 1.00 73.06 566 VAL A CA 1
ATOM 4565 C C . VAL A 1 566 ? -9.659 3.686 -5.662 1.00 73.06 566 VAL A C 1
ATOM 4567 O O . VAL A 1 566 ? -9.431 4.752 -6.210 1.00 73.06 566 VAL A O 1
ATOM 4570 N N . ASP A 1 567 ? -8.975 3.298 -4.593 1.00 74.19 567 ASP A N 1
ATOM 4571 C CA . ASP A 1 567 ? -8.015 4.150 -3.897 1.00 74.19 567 ASP A CA 1
ATOM 4572 C C . ASP A 1 567 ? -6.561 3.733 -4.155 1.00 74.19 567 ASP A C 1
ATOM 4574 O O . ASP A 1 567 ? -5.655 4.067 -3.393 1.00 74.19 567 ASP A O 1
ATOM 4578 N N . VAL A 1 568 ? -6.303 3.054 -5.281 1.00 76.62 568 VAL A N 1
ATOM 4579 C CA . VAL A 1 568 ? -4.946 2.753 -5.772 1.00 76.62 568 VAL A CA 1
ATOM 4580 C C . VAL A 1 568 ? -4.244 4.036 -6.209 1.00 76.62 568 VAL A C 1
ATOM 4582 O O . VAL A 1 568 ? -4.246 4.413 -7.380 1.00 76.62 568 VAL A O 1
ATOM 4585 N N . LYS A 1 569 ? -3.635 4.708 -5.235 1.00 77.31 569 LYS A N 1
ATOM 4586 C CA . LYS A 1 569 ? -2.831 5.924 -5.381 1.00 77.31 569 LYS A CA 1
ATOM 4587 C C . LYS A 1 569 ? -1.581 5.819 -4.510 1.00 77.31 569 LYS A C 1
ATOM 4589 O O . LYS A 1 569 ? -1.594 5.128 -3.494 1.00 77.31 569 LYS A O 1
ATOM 4594 N N . GLU A 1 570 ? -0.514 6.521 -4.888 1.00 75.81 570 GLU A N 1
ATOM 4595 C CA . GLU A 1 570 ? 0.758 6.494 -4.143 1.00 75.81 570 GLU A CA 1
ATOM 4596 C C . GLU A 1 570 ? 0.583 6.917 -2.679 1.00 75.81 570 GLU A C 1
ATOM 4598 O O . GLU A 1 570 ? 1.197 6.328 -1.795 1.00 75.81 570 GLU A O 1
ATOM 4603 N N . ASP A 1 571 ? -0.336 7.847 -2.396 1.00 78.06 571 ASP A N 1
ATOM 4604 C CA . ASP A 1 571 ? -0.647 8.271 -1.024 1.00 78.06 571 ASP A CA 1
ATOM 4605 C C . ASP A 1 571 ? -1.145 7.128 -0.129 1.00 78.06 571 ASP A C 1
ATOM 4607 O O . ASP A 1 571 ? -1.093 7.246 1.094 1.00 78.06 571 ASP A O 1
ATOM 4611 N N . ASN A 1 572 ? -1.629 6.032 -0.709 1.00 83.50 572 ASN A N 1
ATOM 4612 C CA . ASN A 1 572 ? -2.121 4.874 0.028 1.00 83.50 572 ASN A CA 1
ATOM 4613 C C . ASN A 1 572 ? -1.101 3.735 0.099 1.00 83.50 572 ASN A C 1
ATOM 4615 O O . ASN A 1 572 ? -1.298 2.788 0.851 1.00 83.50 572 ASN A O 1
ATOM 4619 N N . HIS A 1 573 ? 0.038 3.841 -0.581 1.00 86.06 573 HIS A N 1
ATOM 4620 C CA . HIS A 1 573 ? 1.180 2.978 -0.304 1.00 86.06 573 HIS A CA 1
ATOM 4621 C C . HIS A 1 573 ? 1.983 3.572 0.841 1.00 86.06 573 HIS A C 1
ATOM 4623 O O . HIS A 1 573 ? 2.518 4.668 0.719 1.00 86.06 573 HIS A O 1
ATOM 4629 N N . ARG A 1 574 ? 2.052 2.876 1.974 1.00 88.69 574 ARG A N 1
ATOM 4630 C CA . ARG A 1 574 ? 2.660 3.386 3.204 1.00 88.69 574 ARG A CA 1
ATOM 4631 C C . ARG A 1 574 ? 3.856 2.553 3.617 1.00 88.69 574 ARG A C 1
ATOM 4633 O O . ARG A 1 574 ? 3.839 1.329 3.512 1.00 88.69 574 ARG A O 1
ATOM 4640 N N . ALA A 1 575 ? 4.857 3.240 4.149 1.00 90.62 575 ALA A N 1
ATOM 4641 C CA . ALA A 1 575 ? 5.967 2.636 4.857 1.00 90.62 575 ALA A CA 1
ATOM 4642 C C . ALA A 1 575 ? 5.781 2.766 6.367 1.00 90.62 575 ALA A C 1
ATOM 4644 O O . ALA A 1 575 ? 5.391 3.826 6.874 1.00 90.62 575 ALA A O 1
ATOM 4645 N N . VAL A 1 576 ? 6.121 1.703 7.088 1.00 90.94 576 VAL A N 1
ATOM 4646 C CA . VAL A 1 576 ? 6.104 1.664 8.549 1.00 90.94 576 VAL A CA 1
ATOM 4647 C C . VAL A 1 576 ? 7.352 1.003 9.113 1.00 90.94 576 VAL A C 1
ATOM 4649 O O . VAL A 1 576 ? 7.938 0.103 8.514 1.00 90.94 576 VAL A O 1
ATOM 4652 N N . TRP A 1 577 ? 7.735 1.452 10.305 1.00 90.62 577 TRP A N 1
ATOM 4653 C CA . TRP A 1 577 ? 8.822 0.899 11.092 1.00 90.62 577 TRP A CA 1
ATOM 4654 C C . TRP A 1 577 ? 8.209 0.200 12.291 1.00 90.62 577 TRP A C 1
ATOM 4656 O O . TRP A 1 577 ? 7.552 0.825 13.130 1.00 90.62 577 TRP A O 1
ATOM 4666 N N . VAL A 1 578 ? 8.424 -1.107 12.361 1.00 89.56 578 VAL A N 1
ATOM 4667 C CA . VAL A 1 578 ? 7.922 -1.960 13.437 1.00 89.56 578 VAL A CA 1
ATOM 4668 C C . VAL A 1 578 ? 9.086 -2.639 14.133 1.00 89.56 578 VAL A C 1
ATOM 4670 O O . VAL A 1 578 ? 10.059 -3.032 13.499 1.00 89.56 578 VAL A O 1
ATOM 4673 N N . ARG A 1 579 ? 8.990 -2.797 15.452 1.00 88.56 579 ARG A N 1
ATOM 4674 C CA . ARG A 1 579 ? 10.031 -3.451 16.247 1.00 88.56 579 ARG A CA 1
ATOM 4675 C C . ARG A 1 579 ? 9.546 -4.781 16.789 1.00 88.56 579 ARG A C 1
ATOM 4677 O O . ARG A 1 579 ? 8.546 -4.801 17.498 1.00 88.56 579 ARG A O 1
ATOM 4684 N N . ASP A 1 580 ? 10.290 -5.858 16.572 1.00 87.94 580 ASP A N 1
ATOM 4685 C CA . ASP A 1 580 ? 9.954 -7.219 17.025 1.00 87.94 580 ASP A CA 1
ATOM 4686 C C . ASP A 1 580 ? 8.693 -7.821 16.358 1.00 87.94 580 ASP A C 1
ATOM 4688 O O . ASP A 1 580 ? 7.903 -8.512 17.009 1.00 87.94 580 ASP A O 1
ATOM 4692 N N . PHE A 1 581 ? 8.470 -7.528 15.072 1.00 88.25 581 PHE A N 1
ATOM 4693 C CA . PHE A 1 581 ? 7.340 -8.036 14.284 1.00 88.25 581 PHE A CA 1
ATOM 4694 C C . PHE A 1 581 ? 7.618 -9.431 13.703 1.00 88.25 581 PHE A C 1
ATOM 4696 O O . PHE A 1 581 ? 8.750 -9.756 13.344 1.00 88.25 581 PHE A O 1
ATOM 4703 N N . GLY A 1 582 ? 6.588 -10.275 13.640 1.00 79.25 582 GLY A N 1
ATOM 4704 C CA . GLY A 1 582 ? 6.631 -11.605 13.020 1.00 79.25 582 GLY A CA 1
ATOM 4705 C C . GLY A 1 582 ? 7.674 -12.599 13.537 1.00 79.25 582 GLY A C 1
ATOM 4706 O O . GLY A 1 582 ? 8.058 -13.549 12.846 1.00 79.25 582 GLY A O 1
ATOM 4707 N N . GLY A 1 583 ? 8.132 -12.388 14.774 1.00 76.00 583 GLY A N 1
ATOM 4708 C CA . GLY A 1 583 ? 9.175 -13.189 15.417 1.00 76.00 583 GLY A CA 1
ATOM 4709 C C . GLY A 1 583 ? 10.605 -12.750 15.087 1.00 76.00 583 GLY A C 1
ATOM 4710 O O . GLY A 1 583 ? 11.543 -13.385 15.562 1.00 76.00 583 GLY A O 1
ATOM 4711 N N . TYR A 1 584 ? 10.787 -11.670 14.323 1.00 80.69 584 TYR A N 1
ATOM 4712 C CA . TYR A 1 584 ? 12.099 -11.110 14.005 1.00 80.69 584 TYR A CA 1
ATOM 4713 C C . TYR A 1 584 ? 12.448 -9.988 14.992 1.00 80.69 584 TYR A C 1
ATOM 4715 O O . TYR A 1 584 ? 11.714 -9.002 15.049 1.00 80.69 584 TYR A O 1
ATOM 4723 N N . PRO A 1 585 ? 13.530 -10.113 15.783 1.00 84.69 585 PRO A N 1
ATOM 4724 C CA . PRO A 1 585 ? 13.905 -9.101 16.766 1.00 84.69 585 PRO A CA 1
ATOM 4725 C C . PRO A 1 585 ? 14.436 -7.823 16.103 1.00 84.69 585 PRO A C 1
ATOM 4727 O O . PRO A 1 585 ? 15.085 -7.882 15.060 1.00 84.69 585 PRO A O 1
ATOM 4730 N N . GLY A 1 586 ? 14.225 -6.680 16.758 1.00 88.38 586 GLY A N 1
ATOM 4731 C CA . GLY A 1 586 ? 14.735 -5.383 16.302 1.00 88.38 586 GLY A CA 1
ATOM 4732 C C . GLY A 1 586 ? 13.818 -4.669 15.311 1.00 88.38 586 GLY A C 1
ATOM 4733 O O . GLY A 1 586 ? 12.669 -5.071 15.110 1.00 88.38 586 GLY A O 1
ATOM 4734 N N . ASP A 1 587 ? 14.321 -3.568 14.753 1.00 88.88 587 ASP A N 1
ATOM 4735 C CA . ASP A 1 587 ? 13.561 -2.681 13.873 1.00 88.88 587 ASP A CA 1
ATOM 4736 C C . ASP A 1 587 ? 13.482 -3.249 12.451 1.00 88.88 587 ASP A C 1
ATOM 4738 O O . ASP A 1 587 ? 14.473 -3.702 11.878 1.00 88.88 587 ASP A O 1
ATOM 4742 N N . GLN A 1 588 ? 12.286 -3.206 11.878 1.00 89.00 588 GLN A N 1
ATOM 4743 C CA . GLN A 1 588 ? 11.966 -3.686 10.542 1.00 89.00 588 GLN A CA 1
ATOM 4744 C C . GLN A 1 588 ? 11.232 -2.599 9.773 1.00 89.00 588 GLN A C 1
ATOM 4746 O O . GLN A 1 588 ? 10.318 -1.963 10.295 1.00 89.00 588 GLN A O 1
ATOM 4751 N N . TYR A 1 589 ? 11.622 -2.436 8.515 1.00 91.31 589 TYR A N 1
ATOM 4752 C CA . TYR A 1 589 ? 10.927 -1.606 7.545 1.00 91.31 589 TYR A CA 1
ATOM 4753 C C . TYR A 1 589 ? 9.932 -2.472 6.772 1.00 91.31 589 TYR A C 1
ATOM 4755 O O . TYR A 1 589 ? 10.325 -3.478 6.175 1.00 91.31 589 TYR A O 1
ATOM 4763 N N . LEU A 1 590 ? 8.659 -2.089 6.804 1.00 91.19 590 LEU A N 1
ATOM 4764 C CA . LEU A 1 590 ? 7.587 -2.742 6.063 1.00 91.19 590 LEU A CA 1
ATOM 4765 C C . LEU A 1 590 ? 6.905 -1.741 5.139 1.00 91.19 590 LEU A C 1
ATOM 4767 O O . LEU A 1 590 ? 6.750 -0.568 5.476 1.00 91.19 590 LEU A O 1
ATOM 4771 N N . GLU A 1 591 ? 6.435 -2.240 4.005 1.00 91.25 591 GLU A N 1
ATOM 4772 C CA . GLU A 1 591 ? 5.597 -1.492 3.074 1.00 91.25 591 GLU A CA 1
ATOM 4773 C C . GLU A 1 591 ? 4.251 -2.189 2.939 1.00 91.25 591 GLU A C 1
ATOM 4775 O O . GLU A 1 591 ? 4.178 -3.419 2.903 1.00 91.25 591 GLU A O 1
ATOM 4780 N N . TYR A 1 592 ? 3.173 -1.420 2.857 1.00 89.50 592 TYR A N 1
ATOM 4781 C CA . TYR A 1 592 ? 1.844 -1.984 2.674 1.00 89.50 592 TYR A CA 1
ATOM 4782 C C . TYR A 1 592 ? 0.890 -1.011 1.992 1.00 89.50 592 TYR A C 1
ATOM 4784 O O . TYR A 1 592 ? 1.182 0.171 1.812 1.00 89.50 592 TYR A O 1
ATOM 4792 N N . PHE A 1 593 ? -0.258 -1.542 1.583 1.00 87.06 593 PHE A N 1
ATOM 4793 C CA . PHE A 1 593 ? -1.341 -0.752 1.023 1.00 87.06 593 PHE A CA 1
ATOM 4794 C C . PHE A 1 593 ? -2.374 -0.434 2.107 1.00 87.06 593 PHE A C 1
ATOM 4796 O O . PHE A 1 593 ? -2.964 -1.354 2.676 1.00 87.06 593 PHE A O 1
ATOM 4803 N N . HIS A 1 594 ? -2.544 0.854 2.385 1.00 85.56 594 HIS A N 1
ATOM 4804 C CA . HIS A 1 594 ? -3.429 1.428 3.392 1.00 85.56 594 HIS A CA 1
ATOM 4805 C C . HIS A 1 594 ? -4.769 1.848 2.784 1.00 85.56 594 HIS A C 1
ATOM 4807 O O . HIS A 1 594 ? -4.795 2.310 1.644 1.00 85.56 594 HIS A O 1
ATOM 4813 N N . ASP A 1 595 ? -5.842 1.766 3.577 1.00 79.06 595 ASP A N 1
ATOM 4814 C CA . ASP A 1 595 ? -7.174 2.312 3.251 1.00 79.06 595 ASP A CA 1
ATOM 4815 C C . ASP A 1 595 ? -7.630 1.886 1.841 1.00 79.06 595 ASP A C 1
ATOM 4817 O O . ASP A 1 595 ? -7.828 2.746 0.974 1.00 79.06 595 ASP A O 1
ATOM 4821 N N . PRO A 1 596 ? -7.719 0.565 1.551 1.00 76.81 596 PRO A N 1
ATOM 4822 C CA . PRO A 1 596 ? -8.266 0.126 0.282 1.00 76.81 596 PRO A CA 1
ATOM 4823 C C . PRO A 1 596 ? -9.696 0.615 0.146 1.00 76.81 596 PRO A C 1
ATOM 4825 O O . PRO A 1 596 ? -10.560 0.335 0.977 1.00 76.81 596 PRO A O 1
ATOM 4828 N N . GLY A 1 597 ? -9.913 1.381 -0.914 1.00 66.12 597 GLY A N 1
ATOM 4829 C CA . GLY A 1 597 ? -11.158 2.073 -1.159 1.00 66.12 597 GLY A CA 1
ATOM 4830 C C . GLY A 1 597 ? -12.266 1.097 -1.514 1.00 66.12 597 GLY A C 1
ATOM 4831 O O . GLY A 1 597 ? -12.043 -0.065 -1.866 1.00 66.12 597 GLY A O 1
ATOM 4832 N N . SER A 1 598 ? -13.498 1.594 -1.465 1.00 62.22 598 SER A N 1
ATOM 4833 C CA . SER A 1 598 ? -14.680 0.794 -1.777 1.00 62.22 598 SER A CA 1
ATOM 4834 C C . SER A 1 598 ? -14.687 0.337 -3.234 1.00 62.22 598 SER A C 1
ATOM 4836 O O . SER A 1 598 ? -15.024 1.097 -4.137 1.00 62.22 598 SER A O 1
ATOM 4838 N N . SER A 1 599 ? -14.369 -0.934 -3.465 1.00 60.22 599 SER A N 1
ATOM 4839 C CA . SER A 1 599 ? -15.088 -1.784 -4.411 1.00 60.22 599 SER A CA 1
ATOM 4840 C C . SER A 1 599 ? -14.642 -3.244 -4.242 1.00 60.22 599 SER A C 1
ATOM 4842 O O . SER A 1 599 ? -13.461 -3.540 -4.156 1.00 60.22 599 SER A O 1
ATOM 4844 N N . LEU A 1 600 ? -15.621 -4.145 -4.156 1.00 62.12 600 LEU A N 1
ATOM 4845 C CA . LEU A 1 600 ? -15.588 -5.527 -4.666 1.00 62.12 600 LEU A CA 1
ATOM 4846 C C . LEU A 1 600 ? -16.706 -5.655 -5.729 1.00 62.12 600 LEU A C 1
ATOM 4848 O O . LEU A 1 600 ? -17.309 -6.710 -5.929 1.00 62.12 600 LEU A O 1
ATOM 4852 N N . GLY A 1 601 ? -17.067 -4.511 -6.324 1.00 47.66 601 GLY A N 1
ATOM 4853 C CA . GLY A 1 601 ? -18.366 -4.227 -6.920 1.00 47.66 601 GLY A CA 1
ATOM 4854 C C . GLY A 1 601 ? -18.249 -3.929 -8.406 1.00 47.66 601 GLY A C 1
ATOM 4855 O O . GLY A 1 601 ? -18.241 -2.775 -8.825 1.00 47.66 601 GLY A O 1
ATOM 4856 N N . GLY A 1 602 ? -18.179 -5.007 -9.187 1.00 46.84 602 GLY A N 1
ATOM 4857 C CA . GLY A 1 602 ? -18.188 -5.034 -10.648 1.00 46.84 602 GLY A CA 1
ATOM 4858 C C . GLY A 1 602 ? -17.159 -6.034 -11.172 1.00 46.84 602 GLY A C 1
ATOM 4859 O O . GLY A 1 602 ? -15.982 -5.908 -10.856 1.00 46.84 602 GLY A O 1
ATOM 4860 N N . LEU A 1 603 ? -17.584 -7.019 -11.977 1.00 38.88 603 LEU A N 1
ATOM 4861 C CA . LEU A 1 603 ? -16.686 -7.903 -12.738 1.00 38.88 603 LEU A CA 1
ATOM 4862 C C . LEU A 1 603 ? -15.841 -7.053 -13.698 1.00 38.88 603 LEU A C 1
ATOM 4864 O O . LEU A 1 603 ? -16.200 -6.870 -14.860 1.00 38.88 603 LEU A O 1
ATOM 4868 N N . ARG A 1 604 ? -14.730 -6.505 -13.213 1.00 41.66 604 ARG A N 1
ATOM 4869 C CA . ARG A 1 604 ? -13.699 -5.910 -14.058 1.00 41.66 604 ARG A CA 1
ATOM 4870 C C . ARG A 1 604 ? -12.740 -7.003 -14.486 1.00 41.66 604 ARG A C 1
ATOM 4872 O O . ARG A 1 604 ? -12.489 -7.958 -13.746 1.00 41.66 604 ARG A O 1
ATOM 4879 N N . ARG A 1 605 ? -12.221 -6.916 -15.709 1.00 39.16 605 ARG A N 1
ATOM 4880 C CA . ARG A 1 605 ? -11.178 -7.860 -16.129 1.00 39.16 605 ARG A CA 1
ATOM 4881 C C . ARG A 1 605 ? -9.948 -7.612 -15.259 1.00 39.16 605 ARG A C 1
ATOM 4883 O O . ARG A 1 605 ? -9.579 -6.465 -15.037 1.00 39.16 605 ARG A O 1
ATOM 4890 N N . SER A 1 606 ? -9.293 -8.672 -14.784 1.00 37.00 606 SER A N 1
ATOM 4891 C CA . SER A 1 606 ? -8.001 -8.543 -14.097 1.00 37.00 606 SER A CA 1
ATOM 4892 C C . SER A 1 606 ? -7.054 -7.665 -14.932 1.00 37.00 606 SER A C 1
ATOM 4894 O O . SER A 1 606 ? -6.817 -7.966 -16.103 1.00 37.00 606 SER A O 1
ATOM 4896 N N . GLY A 1 607 ? -6.554 -6.570 -14.349 1.00 37.41 607 GLY A N 1
ATOM 4897 C CA . GLY A 1 607 ? -5.738 -5.554 -15.037 1.00 37.41 607 GLY A CA 1
ATOM 4898 C C . GLY A 1 607 ? -6.498 -4.323 -15.558 1.00 37.41 607 GLY A C 1
ATOM 4899 O O . GLY A 1 607 ? -5.881 -3.423 -16.127 1.00 37.41 607 GLY A O 1
ATOM 4900 N N . GLU A 1 608 ? -7.814 -4.244 -15.365 1.00 37.47 608 GLU A N 1
ATOM 4901 C CA . GLU A 1 608 ? -8.633 -3.084 -15.720 1.00 37.47 608 GLU A CA 1
ATOM 4902 C C . GLU A 1 608 ? -8.664 -2.082 -14.550 1.00 37.47 608 GLU A C 1
ATOM 4904 O O . GLU A 1 608 ? -9.442 -2.212 -13.609 1.00 37.47 608 GLU A O 1
ATOM 4909 N N . VAL A 1 609 ? -7.773 -1.084 -14.595 1.00 40.59 609 VAL A N 1
ATOM 4910 C CA . VAL A 1 609 ? -7.676 -0.027 -13.569 1.00 40.59 609 VAL A CA 1
ATOM 4911 C C . VAL A 1 609 ? -8.993 0.751 -13.472 1.00 40.59 609 VAL A C 1
ATOM 4913 O O . VAL A 1 609 ? -9.613 1.079 -14.489 1.00 40.59 609 VAL A O 1
ATOM 4916 N N . ASN A 1 610 ? -9.422 1.080 -12.252 1.00 39.97 610 ASN A N 1
ATOM 4917 C CA . ASN A 1 610 ? -10.573 1.949 -12.039 1.00 39.97 610 ASN A CA 1
ATOM 4918 C C . ASN A 1 610 ? -10.377 3.307 -12.725 1.00 39.97 610 ASN A C 1
ATOM 4920 O O . ASN A 1 610 ? -9.444 4.047 -12.423 1.00 39.97 610 ASN A O 1
ATOM 4924 N N . LYS A 1 611 ? -11.299 3.667 -13.626 1.00 39.50 611 LYS A N 1
ATOM 4925 C CA . LYS A 1 611 ? -11.449 5.045 -14.106 1.00 39.50 611 LYS A CA 1
ATOM 4926 C C . LYS A 1 611 ? -12.017 5.886 -12.962 1.00 39.50 611 LYS A C 1
ATOM 4928 O O . LYS A 1 611 ? -13.231 6.013 -12.830 1.00 39.50 611 LYS A O 1
ATOM 4933 N N . LEU A 1 612 ? -11.150 6.421 -12.112 1.00 35.28 612 LEU A N 1
ATOM 4934 C CA . LEU A 1 612 ? -11.533 7.433 -11.134 1.00 35.28 612 LEU A CA 1
ATOM 4935 C C . LEU A 1 612 ? -11.878 8.726 -11.873 1.00 35.28 612 LEU A C 1
ATOM 4937 O O . LEU A 1 612 ? -11.009 9.385 -12.443 1.00 35.28 612 LEU A O 1
ATOM 4941 N N . HIS A 1 613 ? -13.154 9.103 -11.872 1.00 32.62 613 HIS A N 1
ATOM 4942 C CA . HIS A 1 613 ? -13.571 10.434 -12.301 1.00 32.62 613 HIS A CA 1
ATOM 4943 C C . HIS A 1 613 ? -13.249 11.446 -11.194 1.00 32.62 613 HIS A C 1
ATOM 4945 O O . HIS A 1 613 ? -14.128 11.857 -10.438 1.00 32.62 613 HIS A O 1
ATOM 4951 N N . TYR A 1 614 ? -11.987 11.865 -11.089 1.00 34.94 614 TYR A N 1
ATOM 4952 C CA . TYR A 1 614 ? -11.633 13.006 -10.249 1.00 34.94 614 TYR A CA 1
ATOM 4953 C C . TYR A 1 614 ? -12.241 14.281 -10.847 1.00 34.94 614 TYR A C 1
ATOM 4955 O O . TYR A 1 614 ? -11.749 14.838 -11.831 1.00 34.94 614 TYR A O 1
ATOM 4963 N N . ARG A 1 615 ? -13.320 14.781 -10.235 1.00 31.06 615 ARG A N 1
ATOM 4964 C CA . ARG A 1 615 ? -13.671 16.199 -10.348 1.00 31.06 615 ARG A CA 1
ATOM 4965 C C . ARG A 1 615 ? -12.590 16.966 -9.580 1.00 31.06 615 ARG A C 1
ATOM 4967 O O . ARG A 1 615 ? -12.554 16.905 -8.359 1.00 31.06 615 ARG A O 1
ATOM 4974 N N . SER A 1 616 ? -11.694 17.619 -10.320 1.00 34.69 616 SER A N 1
ATOM 4975 C CA . SER A 1 616 ? -10.588 18.477 -9.857 1.00 34.69 616 SER A CA 1
ATOM 4976 C C . SER A 1 616 ? -9.497 17.813 -8.995 1.00 34.69 616 SER A C 1
ATOM 4978 O O . SER A 1 616 ? -9.618 17.702 -7.781 1.00 34.69 616 SER A O 1
ATOM 4980 N N . GLY A 1 617 ? -8.384 17.458 -9.641 1.00 31.08 617 GLY A N 1
ATOM 4981 C CA . GLY A 1 617 ? -7.102 17.116 -9.020 1.00 31.08 617 GLY A CA 1
ATOM 4982 C C . GLY A 1 617 ? -6.083 16.791 -10.114 1.00 31.08 617 GLY A C 1
ATOM 4983 O O . GLY A 1 617 ? -6.332 15.927 -10.946 1.00 31.08 617 GLY A O 1
ATOM 4984 N N . THR A 1 618 ? -4.974 17.523 -10.175 1.00 29.55 618 THR A N 1
ATOM 4985 C CA . THR A 1 618 ? -4.005 17.602 -11.290 1.00 29.55 618 THR A CA 1
ATOM 4986 C C . THR A 1 618 ? -3.080 16.382 -11.459 1.00 29.55 618 THR A C 1
ATOM 4988 O O . THR A 1 618 ? -1.944 16.515 -11.910 1.00 29.55 618 THR A O 1
ATOM 4991 N N . GLY A 1 619 ? -3.552 15.174 -11.153 1.00 29.72 619 GLY A N 1
ATOM 4992 C CA . GLY A 1 619 ? -2.825 13.935 -11.432 1.00 29.72 619 GLY A CA 1
ATOM 4993 C C . GLY A 1 619 ? -3.137 13.424 -12.837 1.00 29.72 619 GLY A C 1
ATOM 4994 O O . GLY A 1 619 ? -4.154 12.769 -13.047 1.00 29.72 619 GLY A O 1
ATOM 4995 N N . GLY A 1 620 ? -2.284 13.722 -13.817 1.00 29.14 620 GLY A N 1
ATOM 4996 C CA . GLY A 1 620 ? -2.386 13.103 -15.137 1.00 29.14 620 GLY A CA 1
ATOM 4997 C C . GLY A 1 620 ? -2.003 11.626 -15.061 1.00 29.14 620 GLY A C 1
ATOM 4998 O O . GLY A 1 620 ? -0.822 11.309 -14.955 1.00 29.14 620 GLY A O 1
ATOM 4999 N N . PHE A 1 621 ? -2.977 10.720 -15.149 1.00 35.22 621 PHE A N 1
ATOM 5000 C CA . PHE A 1 621 ? -2.718 9.288 -15.309 1.00 35.22 621 PHE A CA 1
ATOM 5001 C C . PHE A 1 621 ? -2.822 8.891 -16.786 1.00 35.22 621 PHE A C 1
ATOM 5003 O O . PHE A 1 621 ? -3.778 9.230 -17.484 1.00 35.22 621 PHE A O 1
ATOM 5010 N N . LEU A 1 622 ? -1.823 8.156 -17.274 1.00 28.75 622 LEU A N 1
ATOM 5011 C CA . LEU A 1 622 ? -1.848 7.525 -18.594 1.00 28.75 622 LEU A CA 1
ATOM 5012 C C . LEU A 1 622 ? -2.732 6.271 -18.532 1.00 28.75 622 LEU A C 1
ATOM 5014 O O . LEU A 1 622 ? -2.395 5.328 -17.820 1.00 28.75 622 LEU A O 1
ATOM 5018 N N . TRP A 1 623 ? -3.829 6.235 -19.299 1.00 36.94 623 TRP A N 1
ATOM 5019 C CA . TRP A 1 623 ? -4.664 5.034 -19.448 1.00 36.94 623 TRP A CA 1
ATOM 5020 C C . TRP A 1 623 ? -4.895 4.636 -20.911 1.00 36.94 623 TRP A C 1
ATOM 5022 O O . TRP A 1 623 ? -4.865 5.471 -21.820 1.00 36.94 623 TRP A O 1
ATOM 5032 N N . ALA A 1 624 ? -5.132 3.338 -21.119 1.00 30.83 624 ALA A N 1
ATOM 5033 C CA . ALA A 1 624 ? -5.424 2.715 -22.404 1.00 30.83 624 ALA A CA 1
ATOM 5034 C C . ALA A 1 624 ? -6.806 2.052 -22.353 1.00 30.83 624 ALA A C 1
ATOM 5036 O O . ALA A 1 624 ? -7.044 1.207 -21.494 1.00 30.83 624 ALA A O 1
ATOM 5037 N N . ASP A 1 625 ? -7.690 2.400 -23.288 1.00 34.19 625 ASP A N 1
ATOM 5038 C CA . ASP A 1 625 ? -8.977 1.730 -23.465 1.00 34.19 625 ASP A CA 1
ATOM 5039 C C . ASP A 1 625 ? -9.037 0.937 -24.781 1.00 34.19 625 ASP A C 1
ATOM 5041 O O . ASP A 1 625 ? -8.098 0.939 -25.584 1.00 34.19 625 ASP A O 1
ATOM 5045 N N . ALA A 1 626 ? -10.138 0.209 -25.000 1.00 27.67 626 ALA A N 1
ATOM 5046 C CA . ALA A 1 626 ? -10.345 -0.604 -26.202 1.00 27.67 626 ALA A CA 1
ATOM 5047 C C . ALA A 1 626 ? -10.336 0.215 -27.514 1.00 27.67 626 ALA A C 1
ATOM 5049 O O . ALA A 1 626 ? -10.155 -0.372 -28.584 1.00 27.67 626 ALA A O 1
ATOM 5050 N N . SER A 1 627 ? -10.472 1.543 -27.428 1.00 26.83 627 SER A N 1
ATOM 5051 C CA . SER A 1 627 ? -10.487 2.513 -28.530 1.00 26.83 627 SER A CA 1
ATOM 5052 C C . SER A 1 627 ? -9.189 3.327 -28.693 1.00 26.83 627 SER A C 1
ATOM 5054 O O . SER A 1 627 ? -9.043 4.012 -29.703 1.00 26.83 627 SER A O 1
ATOM 5056 N N . GLY A 1 628 ? -8.217 3.236 -27.778 1.00 28.89 628 GLY A N 1
ATOM 5057 C CA . GLY A 1 628 ? -6.907 3.891 -27.900 1.00 28.89 628 GLY A CA 1
ATOM 5058 C C . GLY A 1 628 ? -6.434 4.609 -26.628 1.00 28.89 628 GLY A C 1
ATOM 5059 O O . GLY A 1 628 ? -6.994 4.446 -25.548 1.00 28.89 628 GLY A O 1
ATOM 5060 N N . MET A 1 629 ? -5.348 5.388 -26.748 1.00 27.97 629 MET A N 1
ATOM 5061 C CA . MET A 1 629 ? -4.851 6.258 -25.671 1.00 27.97 629 MET A CA 1
ATOM 5062 C C . MET A 1 629 ? -5.632 7.578 -25.639 1.00 27.97 629 MET A C 1
ATOM 5064 O O . MET A 1 629 ? -5.672 8.321 -26.632 1.00 27.97 629 MET A O 1
ATOM 5068 N N . SER A 1 630 ? -6.160 7.915 -24.467 1.00 30.03 630 SER A N 1
ATOM 5069 C CA . SER A 1 630 ? -6.730 9.228 -24.168 1.00 30.03 630 SER A CA 1
ATOM 5070 C C . SER A 1 630 ? -5.936 9.840 -23.021 1.00 30.03 630 SER A C 1
ATOM 5072 O O . SER A 1 630 ? -5.923 9.306 -21.915 1.00 30.03 630 SER A O 1
ATOM 5074 N N . VAL A 1 631 ? -5.242 10.948 -23.294 1.00 29.05 631 VAL A N 1
ATOM 5075 C CA . VAL A 1 631 ? -4.711 11.812 -22.237 1.00 29.05 631 VAL A CA 1
ATOM 5076 C C . VAL A 1 631 ? -5.909 12.567 -21.683 1.00 29.05 631 VAL A C 1
ATOM 5078 O O . VAL A 1 631 ? -6.436 13.448 -22.354 1.00 29.05 631 VAL A O 1
ATOM 5081 N N . TYR A 1 632 ? -6.355 12.208 -20.485 1.00 31.98 632 TYR A N 1
ATOM 5082 C CA . TYR A 1 632 ? -7.241 13.075 -19.722 1.00 31.98 632 TYR A CA 1
ATOM 5083 C C . TYR A 1 632 ? -6.370 14.040 -18.919 1.00 31.98 632 TYR A C 1
ATOM 5085 O O . TYR A 1 632 ? -5.965 13.759 -17.796 1.00 31.98 632 TYR A O 1
ATOM 5093 N N . SER A 1 633 ? -6.052 15.180 -19.523 1.00 29.16 633 SER A N 1
ATOM 5094 C CA . SER A 1 633 ? -5.964 16.423 -18.762 1.00 29.16 633 SER A CA 1
ATOM 5095 C C . SER A 1 633 ? -7.349 17.047 -18.837 1.00 29.16 633 SER A C 1
ATOM 5097 O O . SER A 1 633 ? -7.883 17.163 -19.940 1.00 29.16 633 SER A O 1
ATOM 5099 N N . ASN A 1 634 ? -7.942 17.440 -17.708 1.00 27.03 634 ASN A N 1
ATOM 5100 C CA . ASN A 1 634 ? -9.040 18.400 -17.786 1.00 27.03 634 ASN A CA 1
ATOM 5101 C C . ASN A 1 634 ? -8.494 19.630 -18.524 1.00 27.03 634 ASN A C 1
ATOM 5103 O O . ASN A 1 634 ? -7.530 20.238 -18.056 1.00 27.03 634 ASN A O 1
ATOM 5107 N N . SER A 1 635 ? -9.048 19.911 -19.702 1.00 28.09 635 SER A N 1
ATOM 5108 C CA . SER A 1 635 ? -9.141 21.275 -20.216 1.00 28.09 635 SER A CA 1
ATOM 5109 C C . SER A 1 635 ? -9.993 22.097 -19.264 1.00 28.09 635 SER A C 1
ATOM 5111 O O . SER A 1 635 ? -11.072 21.564 -18.900 1.00 28.09 635 SER A O 1
#

Secondary structure (DSSP, 8-state):
-----------------------------SS--SS--------S---TT-SS-TTTHHHHTTS-GGG----TT--HHHHHHHHHHHHHHHHHHTT--TT--GGGHHHHHHHHHHHHHHHHHHHHHHHHHHHHHHHHHHHHHHHHHHHHHHHHHHHHHT-TTS-GGG---HHHHHHHHHHHHHHHHHHHHHHHHHHHHHHHHHHHHHHHH-TT-HHHHHHHHHHHHHHHHHHHHHHHH--TTS-TTTSHHHHHHHHHHHHHHHHHHHHTT---GGGTTSB--HHHHTTSPBSEEETTEEEEE--HHHHTTSBHHHHHH-EE-TT-SSB--HHHHHH---HHHHHHHHHHHHHHHHHHHSHHHHHH-TT----HHHHTTEEEEEEE-SSSSS-EEEEE-TT--EEEEE-STHHHHHHHHHHHHHHHTBS----EEEEESSSS-EEEPPPHHHHHH-TTS----SHHHHHHHHHHSTT----GGGEEEEEE--TTTHHHHTTTS-TT--GGGSGGGTTT-EEEEESEEEEEE--TTSEEEEE----HHHHTTBHHHHHHHHHHHHTT-TT-SGGGEEEEEEES-TT--SEEEEEEE-S--S---S-PPTT-------SS-----EEEETTEEEE----